Protein AF-A0A060SKG2-F1 (afdb_monomer)

Foldseek 3Di:
DPPPDQQQAADLQADLVQHGHQDPVNPDTHDPCPPNDSHDHPPRPNSVRHHYDPDPPPPPPDDDDDDDDDDDDDDDDDDDDDDDDDDDDDDDDDDDDDDDDDDDDDDDDDDDDDDDDDDDDDDDDDDDDDDDDDDDDDDDDDDDDDDPPPPVVVVVVVVVVVVVVVVVVVVVVVVVVVVVVVVVVVVVVVVVVVVVVVVVVVVVPPPDDDDDDDDDDDDDDDDDDDDDDDDDDDDDDDPDPPPDPPDPDDDPVSLVVLVVVLVVLVVVLVVLVVVLVVLVVVLVVLVVVCVDPVLVVDDPVVVVVSVVVNVVSVVVSVVSVVVSVVSVVVNPPSPPDPPPCPVVVVPPVLNVVLVVLVVVLVVLVVVLVVLVVVVVVVVPPPDPPDDDDDDDDDDDDDDDDDDDDDDDDDDDDPPDPPDPPPPPPPVVSVVVSVVSVVVSVVSVVVSVVSVVVVVVVVVVVVVVVVVVVVVVVVVPPPPPDPPDVVVVVVVVVVVVVVVVVVVVVVVVVVVVVVVVVVVVVVVVVVVVVVVVVVVVVVVVVVVVVVVVVVVVVVVVVVVVVVVVVVVVVVVVPDPDPDDPDDDDDDPVNVCVVCVVVVVVVVCVVVVVVVVVVVVVVVVVVVVVVVVVVVVVCVVCVVVVVVVVVVVVVVDVVVPPPDPPPDDDDDDDDDDDDDDDDDDDDD

pLDDT: mean 72.01, std 22.12, range [28.94, 98.12]

Sequence (682 aa):
MMPSLLKRRRCHWYNDNGTPRKRIDNRREGCYNGDKCRFAHPEDPEWPTARPSEYAPSSTIPDPPCARLQDSGLSAPSPTPYGPPLALPRDRVASVSSQPPVPLIAPDRNHDQDDVMAGTSSSYRRGRDHSPAPSMASSSGVHARREPYVASGARRREEEEARRRDERRREEDKRYDGRSRERDWRRDDDRYREEGEYRRDRDRGSSSPSRHRRPSTSTSARPPSHPSGSQDRLKPDTSMPAPSPPKKELTAEEKRSLWLRRVEHLSEAVRARSQLLRLQEDLQKYERLTRSAVYQSLPEEDRTALKDIIASTSAKVQEKQQELNRIAAQLIPEDFWPSVVTAQQRSDPGYHQMTSVLETLKEDVQKLYTSLDTVQRSSGSTVLTEGAAPAASKPEPGEIITQPTTKRTKKRRRLSNEGTPMLDFPIIDLEDTRDRLAALDYRIVELRNDLLQYDKRVEDEVESELGHRLSGLQIGGKEDMPADPELQARVQKLQEEFASTQARAAEAMKELDELQAYGESRDKMNADLQQKNDALRKELDELEARQSSTARTVEAQTKELRALHDAVTAYLSRPQVQPALPTPLTAEAMVETLRPRLLSAAREDLAPILQEVRKHVQQQLQAQSDQVSGDLMTQMGPIIRSVEWISAWLERIRGPTGVVTASASSATEPSSSLDKGKGVAR

Mean predicted aligned error: 22.96 Å

InterPro domains:
  IPR000571 Zinc finger, CCCH-type [PS50103] (5-44)

Radius of gyration: 45.4 Å; Cα contacts (8 Å, |Δi|>4): 141; chains: 1; bounding box: 123×108×132 Å

Structure (mmCIF, N/CA/C/O backbone):
data_AF-A0A060SKG2-F1
#
_entry.id   AF-A0A060SKG2-F1
#
loop_
_atom_site.group_PDB
_atom_site.id
_atom_site.type_symbol
_atom_site.label_atom_id
_atom_site.label_alt_id
_atom_site.label_comp_id
_atom_site.label_asym_id
_atom_site.label_entity_id
_atom_site.label_seq_id
_atom_site.pdbx_PDB_ins_code
_atom_site.Cartn_x
_atom_site.Cartn_y
_atom_site.Cartn_z
_atom_site.occupancy
_atom_site.B_iso_or_equiv
_atom_site.auth_seq_id
_atom_site.auth_comp_id
_atom_site.auth_asym_id
_atom_site.auth_atom_id
_atom_site.pdbx_PDB_model_num
ATOM 1 N N . MET A 1 1 ? -3.333 -60.846 -4.347 1.00 46.56 1 MET A N 1
ATOM 2 C CA . MET A 1 1 ? -2.443 -59.804 -3.795 1.00 46.56 1 MET A CA 1
ATOM 3 C C . MET A 1 1 ? -1.909 -58.997 -4.966 1.00 46.56 1 MET A C 1
ATOM 5 O O . MET A 1 1 ? -1.174 -59.551 -5.770 1.00 46.56 1 MET A O 1
ATOM 9 N N . MET A 1 2 ? -2.369 -57.757 -5.142 1.00 42.62 2 MET A N 1
ATOM 10 C CA . MET A 1 2 ? -1.805 -56.866 -6.163 1.00 42.62 2 MET A CA 1
ATOM 11 C C . MET A 1 2 ? -0.395 -56.460 -5.707 1.00 42.62 2 MET A C 1
ATOM 13 O O . MET A 1 2 ? -0.257 -56.105 -4.535 1.00 42.62 2 MET A O 1
ATOM 17 N N . PRO A 1 3 ? 0.637 -56.533 -6.564 1.00 57.06 3 PRO A N 1
ATOM 18 C CA . PRO A 1 3 ? 1.975 -56.081 -6.204 1.00 57.06 3 PRO A CA 1
ATOM 19 C C . PRO A 1 3 ? 1.902 -54.605 -5.805 1.00 57.06 3 PRO A C 1
ATOM 21 O O . PRO A 1 3 ? 1.441 -53.769 -6.587 1.00 57.06 3 PRO A O 1
ATOM 24 N N . SER A 1 4 ? 2.291 -54.294 -4.566 1.00 65.81 4 SER A N 1
ATOM 25 C CA . SER A 1 4 ? 2.374 -52.917 -4.089 1.00 65.81 4 SER A CA 1
ATOM 26 C C . SER A 1 4 ? 3.293 -52.140 -5.026 1.00 65.81 4 SER A C 1
ATOM 28 O O . SER A 1 4 ? 4.393 -52.583 -5.356 1.00 65.81 4 SER A O 1
ATOM 30 N N . LEU A 1 5 ? 2.813 -50.999 -5.519 1.00 77.38 5 LEU A N 1
ATOM 31 C CA . LEU A 1 5 ? 3.612 -50.109 -6.350 1.00 77.38 5 LEU A CA 1
ATOM 32 C C . LEU A 1 5 ? 4.836 -49.672 -5.539 1.00 77.38 5 LEU A C 1
ATOM 34 O O . LEU A 1 5 ? 4.680 -48.903 -4.596 1.00 77.38 5 LEU A O 1
ATOM 38 N N . LEU A 1 6 ? 6.018 -50.163 -5.924 1.00 89.81 6 LEU A N 1
ATOM 39 C CA . LEU A 1 6 ? 7.298 -49.856 -5.281 1.00 89.81 6 LEU A CA 1
ATOM 40 C C . LEU A 1 6 ? 7.458 -48.333 -5.091 1.00 89.81 6 LEU A C 1
ATOM 42 O O . LEU A 1 6 ? 7.670 -47.589 -6.057 1.00 89.81 6 LEU A O 1
ATOM 46 N N . LYS A 1 7 ? 7.367 -47.862 -3.848 1.00 95.19 7 LYS A N 1
ATOM 47 C CA . LYS A 1 7 ? 7.560 -46.482 -3.396 1.00 95.19 7 LYS A CA 1
ATOM 48 C C . LYS A 1 7 ? 9.056 -46.155 -3.431 1.00 95.19 7 LYS A C 1
ATOM 50 O O . LYS A 1 7 ? 9.819 -46.405 -2.506 1.00 95.19 7 LYS A O 1
ATOM 55 N N . ARG A 1 8 ? 9.509 -45.546 -4.530 1.00 96.12 8 ARG A N 1
ATOM 56 C CA . ARG A 1 8 ? 10.945 -45.283 -4.785 1.00 96.12 8 ARG A CA 1
ATOM 57 C C . ARG A 1 8 ? 11.566 -44.124 -3.984 1.00 96.12 8 ARG A C 1
ATOM 59 O O . ARG A 1 8 ? 12.780 -43.928 -4.050 1.00 96.12 8 ARG A O 1
ATOM 66 N N . ARG A 1 9 ? 10.765 -43.308 -3.294 1.00 96.38 9 ARG A N 1
ATOM 67 C CA . ARG A 1 9 ? 11.200 -42.069 -2.616 1.00 96.38 9 ARG A CA 1
ATOM 68 C C . ARG A 1 9 ? 10.622 -41.997 -1.204 1.00 96.38 9 ARG A C 1
ATOM 70 O O . ARG A 1 9 ? 9.459 -42.352 -1.022 1.00 96.38 9 ARG A O 1
ATOM 77 N N . ARG A 1 10 ? 11.412 -41.517 -0.240 1.00 97.19 10 ARG A N 1
ATOM 78 C CA . ARG A 1 10 ? 10.986 -41.296 1.151 1.00 97.19 10 ARG A CA 1
ATOM 79 C C . ARG A 1 10 ? 10.009 -40.131 1.248 1.00 97.19 10 ARG A C 1
ATOM 81 O O . ARG A 1 10 ? 10.091 -39.167 0.486 1.00 97.19 10 ARG A O 1
ATOM 88 N N . CYS A 1 11 ? 9.068 -40.228 2.176 1.00 96.31 11 CYS A N 1
ATOM 89 C CA . CYS A 1 11 ? 8.063 -39.200 2.397 1.00 96.31 11 CYS A CA 1
ATOM 90 C C . CYS A 1 11 ? 8.672 -37.953 3.049 1.00 96.31 11 CYS A C 1
ATOM 92 O O . CYS A 1 11 ? 9.333 -38.049 4.076 1.00 96.31 11 CYS A O 1
ATOM 94 N N . HIS A 1 12 ? 8.381 -36.775 2.487 1.00 95.56 12 HIS A N 1
ATOM 95 C CA . HIS A 1 12 ? 8.898 -35.476 2.945 1.00 95.56 12 HIS A CA 1
ATOM 96 C C . HIS A 1 12 ? 8.535 -35.123 4.403 1.00 95.56 12 HIS A C 1
ATOM 98 O O . HIS A 1 12 ? 9.149 -34.232 4.994 1.00 95.56 12 HIS A O 1
ATOM 104 N N . TRP A 1 13 ? 7.538 -35.810 4.972 1.00 95.62 13 TRP A N 1
ATOM 105 C CA . TRP A 1 13 ? 7.062 -35.636 6.348 1.00 95.62 13 TRP A CA 1
ATOM 106 C C . TRP A 1 13 ? 7.827 -36.460 7.386 1.00 95.62 13 TRP A C 1
ATOM 108 O O . TRP A 1 13 ? 7.490 -36.392 8.564 1.00 95.62 13 TRP A O 1
ATOM 118 N N . TYR A 1 14 ? 8.835 -37.225 6.973 1.00 96.25 14 TYR A N 1
ATOM 119 C CA . TYR A 1 14 ? 9.723 -37.961 7.863 1.00 96.25 14 TYR A CA 1
ATOM 120 C C . TYR A 1 14 ? 11.171 -37.563 7.568 1.00 96.25 14 TYR A C 1
ATOM 122 O O . TYR A 1 14 ? 11.544 -37.322 6.420 1.00 96.25 14 TYR A O 1
ATOM 130 N N . ASN A 1 15 ? 11.982 -37.462 8.615 1.00 95.00 15 ASN A N 1
ATOM 131 C CA . ASN A 1 15 ? 13.427 -37.306 8.488 1.00 95.00 15 ASN A CA 1
ATOM 132 C C . ASN A 1 15 ? 14.065 -38.604 7.977 1.00 95.00 15 ASN A C 1
ATOM 134 O O . ASN A 1 15 ? 13.446 -39.664 8.017 1.00 95.00 15 ASN A O 1
ATOM 138 N N . ASP A 1 16 ? 15.326 -38.552 7.545 1.00 94.81 16 ASP A N 1
ATOM 139 C CA . ASP A 1 16 ? 16.027 -39.730 7.014 1.00 94.81 16 ASP A CA 1
ATOM 140 C C . ASP A 1 16 ? 16.242 -40.860 8.035 1.00 94.81 16 ASP A C 1
ATOM 142 O O . ASP A 1 16 ? 16.451 -42.008 7.641 1.00 94.81 16 ASP A O 1
ATOM 146 N N . ASN A 1 17 ? 16.140 -40.551 9.329 1.00 94.88 17 ASN A N 1
ATOM 147 C CA . ASN A 1 17 ? 16.135 -41.513 10.436 1.00 94.88 17 ASN A CA 1
ATOM 148 C C . ASN A 1 17 ? 14.733 -42.076 10.753 1.00 94.88 17 ASN A C 1
ATOM 150 O O . ASN A 1 17 ? 14.589 -42.872 11.674 1.00 94.88 17 ASN A O 1
ATOM 154 N N . GLY A 1 18 ? 13.703 -41.655 10.017 1.00 95.50 18 GLY A N 1
ATOM 155 C CA . GLY A 1 18 ? 12.322 -42.085 10.196 1.00 95.50 18 GLY A CA 1
ATOM 156 C C . GLY A 1 18 ? 11.541 -41.336 11.276 1.00 95.50 18 GLY A C 1
ATOM 157 O O . GLY A 1 18 ? 10.395 -41.696 11.533 1.00 95.50 18 GLY A O 1
ATOM 158 N N . THR A 1 19 ? 12.086 -40.279 11.891 1.00 95.75 19 THR A N 1
ATOM 159 C CA . THR A 1 19 ? 11.298 -39.478 12.840 1.00 95.75 19 THR A CA 1
ATOM 160 C C . THR A 1 19 ? 10.288 -38.595 12.101 1.00 95.75 19 THR A C 1
ATOM 162 O O . THR A 1 19 ? 10.639 -37.973 11.090 1.00 95.75 19 THR A O 1
ATOM 165 N N . PRO A 1 20 ? 9.021 -38.532 12.551 1.00 96.06 20 PRO A N 1
ATOM 166 C CA . PRO A 1 20 ? 8.020 -37.687 11.919 1.00 96.06 20 PRO A CA 1
ATOM 167 C C . PRO A 1 20 ? 8.361 -36.207 12.131 1.00 96.06 20 PRO A C 1
ATOM 169 O O . PRO A 1 20 ? 8.781 -35.788 13.206 1.00 96.06 20 PRO A O 1
ATOM 172 N N . ARG A 1 21 ? 8.177 -35.392 11.093 1.00 93.38 21 ARG A N 1
ATOM 173 C CA . ARG A 1 21 ? 8.313 -33.933 11.168 1.00 93.38 21 ARG A CA 1
ATOM 174 C C . ARG A 1 21 ? 7.017 -33.312 11.689 1.00 93.38 21 ARG A C 1
ATOM 176 O O . ARG A 1 21 ? 5.922 -33.768 11.337 1.00 93.38 21 ARG A O 1
ATOM 183 N N . LYS A 1 22 ? 7.138 -32.238 12.476 1.00 92.25 22 LYS A N 1
ATOM 184 C CA . LYS A 1 22 ? 6.001 -31.394 12.870 1.00 92.25 22 LYS A CA 1
ATOM 185 C C . LYS A 1 22 ? 5.449 -30.662 11.652 1.00 92.25 22 LYS A C 1
ATOM 187 O O . LYS A 1 22 ? 6.201 -30.144 10.827 1.00 92.25 22 LYS A O 1
ATOM 192 N N . ARG A 1 23 ? 4.125 -30.638 11.524 1.00 84.19 23 ARG A N 1
ATOM 193 C CA . ARG A 1 23 ? 3.445 -29.860 10.484 1.00 84.19 23 ARG A CA 1
ATOM 194 C C . ARG A 1 23 ? 3.326 -28.398 10.885 1.00 84.19 23 ARG A C 1
ATOM 196 O O . ARG A 1 23 ? 3.246 -28.099 12.069 1.00 84.19 23 ARG A O 1
ATOM 203 N N . ILE A 1 24 ? 3.194 -27.530 9.881 1.00 81.75 24 ILE A N 1
ATOM 204 C CA . ILE A 1 24 ? 2.898 -26.096 10.050 1.00 81.75 24 ILE A CA 1
ATOM 205 C C . ILE A 1 24 ? 1.646 -25.880 10.913 1.00 81.75 24 ILE A C 1
ATOM 207 O O . ILE A 1 24 ? 1.626 -24.991 11.753 1.00 81.75 24 ILE A O 1
ATOM 211 N N . ASP A 1 25 ? 0.643 -26.752 10.790 1.00 78.94 25 ASP A N 1
ATOM 212 C CA . ASP A 1 25 ? -0.597 -26.646 11.567 1.00 78.94 25 ASP A CA 1
ATOM 213 C C . ASP A 1 25 ? -0.436 -27.046 13.050 1.00 78.94 25 ASP A C 1
ATOM 215 O O . ASP A 1 25 ? -1.430 -27.086 13.771 1.00 78.94 25 ASP A O 1
ATOM 219 N N . ASN A 1 26 ? 0.772 -27.425 13.500 1.00 76.88 26 ASN A N 1
ATOM 220 C CA . ASN A 1 26 ? 1.160 -27.845 14.860 1.00 76.88 26 ASN A CA 1
ATOM 221 C C . ASN A 1 26 ? 0.307 -28.940 15.542 1.00 76.88 26 ASN A C 1
ATOM 223 O O . ASN A 1 26 ? 0.597 -29.333 16.667 1.00 76.88 26 ASN A O 1
ATOM 227 N N . ARG A 1 27 ? -0.728 -29.478 14.885 1.00 76.75 27 ARG A N 1
ATOM 228 C CA . ARG A 1 27 ? -1.692 -30.401 15.507 1.00 76.75 27 ARG A CA 1
ATOM 229 C C . ARG A 1 27 ? -1.352 -31.884 15.363 1.00 76.75 27 ARG A C 1
ATOM 231 O O . ARG A 1 27 ? -1.903 -32.684 16.112 1.00 76.75 27 ARG A O 1
ATOM 238 N N . ARG A 1 28 ? -0.522 -32.282 14.389 1.00 85.56 28 ARG A N 1
ATOM 239 C CA . ARG A 1 28 ? -0.141 -33.690 14.139 1.00 85.56 28 ARG A CA 1
ATOM 240 C C . ARG A 1 28 ? 1.257 -33.787 13.528 1.00 85.56 28 ARG A C 1
ATOM 242 O O . ARG A 1 28 ? 1.612 -32.964 12.686 1.00 85.56 28 ARG A O 1
ATOM 249 N N . GLU A 1 29 ? 2.010 -34.812 13.910 1.00 93.94 29 GLU A N 1
ATOM 250 C CA . GLU A 1 29 ? 3.318 -35.151 13.333 1.00 93.94 29 GLU A CA 1
ATOM 251 C C . GLU A 1 29 ? 3.155 -36.208 12.221 1.00 93.94 29 GLU A C 1
ATOM 253 O O . GLU A 1 29 ? 2.239 -37.031 12.262 1.00 93.94 29 GLU A O 1
ATOM 258 N N . GLY A 1 30 ? 4.012 -36.172 11.194 1.00 93.75 30 GLY A N 1
ATOM 259 C CA . GLY A 1 30 ? 4.047 -37.186 10.128 1.00 93.75 30 GLY A CA 1
ATOM 260 C C . GLY A 1 30 ? 3.108 -36.931 8.938 1.00 93.75 30 GLY A C 1
ATOM 261 O O . GLY A 1 30 ? 2.533 -35.852 8.771 1.00 93.75 30 GLY A O 1
ATOM 262 N N . CYS A 1 31 ? 2.970 -37.918 8.047 1.00 95.38 31 CYS A N 1
ATOM 263 C CA . CYS A 1 31 ? 2.281 -37.782 6.752 1.00 95.38 31 CYS A CA 1
ATOM 264 C C . CYS A 1 31 ? 0.745 -37.841 6.860 1.00 95.38 31 CYS A C 1
ATOM 266 O O . CYS A 1 31 ? 0.200 -38.640 7.613 1.00 95.38 31 CYS A O 1
ATOM 268 N N . TYR A 1 32 ? 0.013 -37.016 6.094 1.00 93.50 32 TYR A N 1
ATOM 269 C CA . TYR A 1 32 ? -1.464 -36.970 6.164 1.00 93.50 32 TYR A CA 1
ATOM 270 C C . TYR A 1 32 ? -2.140 -38.091 5.385 1.00 93.50 32 TYR A C 1
ATOM 272 O O . TYR A 1 32 ? -3.294 -38.410 5.646 1.00 93.50 32 TYR A O 1
ATOM 280 N N . ASN A 1 33 ? -1.410 -38.691 4.447 1.00 93.31 33 ASN A N 1
ATOM 281 C CA . ASN A 1 33 ? -1.931 -39.736 3.580 1.00 93.31 33 ASN A CA 1
ATOM 282 C C . ASN A 1 33 ? -1.867 -41.135 4.209 1.00 93.31 33 ASN A C 1
ATOM 284 O O . ASN A 1 33 ? -2.441 -42.055 3.629 1.00 93.31 33 ASN A O 1
ATOM 288 N N . GLY A 1 34 ? -1.188 -41.308 5.354 1.00 91.19 34 GLY A N 1
ATOM 289 C CA . GLY A 1 34 ? -0.985 -42.622 5.979 1.00 91.19 34 GLY A CA 1
ATOM 290 C C . GLY A 1 34 ? -0.500 -43.659 4.958 1.00 91.19 34 GLY A C 1
ATOM 291 O O . GLY A 1 34 ? 0.321 -43.345 4.094 1.00 91.19 34 GLY A O 1
ATOM 292 N N . ASP A 1 35 ? -1.088 -44.849 4.973 1.00 90.06 35 ASP A N 1
ATOM 293 C CA . ASP A 1 35 ? -0.721 -45.959 4.078 1.00 90.06 35 ASP A CA 1
ATOM 294 C C . ASP A 1 35 ? -0.974 -45.670 2.590 1.00 90.06 35 ASP A C 1
ATOM 296 O O . ASP A 1 35 ? -0.369 -46.289 1.714 1.00 90.06 35 ASP A O 1
ATOM 300 N N . LYS A 1 36 ? -1.833 -44.687 2.277 1.00 92.94 36 LYS A N 1
ATOM 301 C CA . LYS A 1 36 ? -2.137 -44.261 0.899 1.00 92.94 36 LYS A CA 1
ATOM 302 C C . LYS A 1 36 ? -1.071 -43.331 0.317 1.00 92.94 36 LYS A C 1
ATOM 304 O O . LYS A 1 36 ? -1.200 -42.881 -0.824 1.00 92.94 36 LYS A O 1
ATOM 309 N N . CYS A 1 37 ? -0.038 -42.993 1.087 1.00 94.56 37 CYS A N 1
ATOM 310 C CA . CYS A 1 37 ? 1.050 -42.161 0.606 1.00 94.56 37 CYS A CA 1
ATOM 311 C C . CYS A 1 37 ? 1.794 -42.852 -0.545 1.00 94.56 37 CYS A C 1
ATOM 313 O O . CYS A 1 37 ? 2.162 -44.020 -0.459 1.00 94.56 37 CYS A O 1
ATOM 315 N N . ARG A 1 38 ? 2.063 -42.110 -1.627 1.00 95.94 38 ARG A N 1
ATOM 316 C CA . ARG A 1 38 ? 2.875 -42.599 -2.759 1.00 95.94 38 ARG A CA 1
ATOM 317 C C . ARG A 1 38 ? 4.377 -42.671 -2.443 1.00 95.94 38 ARG A C 1
ATOM 319 O O . ARG A 1 38 ? 5.152 -43.128 -3.277 1.00 95.94 38 ARG A O 1
ATOM 326 N N . PHE A 1 39 ? 4.779 -42.188 -1.272 1.00 96.44 39 PHE A N 1
ATOM 327 C CA . PHE A 1 39 ? 6.155 -42.159 -0.792 1.00 96.44 39 PHE A CA 1
ATOM 328 C C . PHE A 1 39 ? 6.325 -43.144 0.363 1.00 96.44 39 PHE A C 1
ATOM 330 O O . PHE A 1 39 ? 5.390 -43.339 1.137 1.00 96.44 39 PHE A O 1
ATOM 337 N N . ALA A 1 40 ? 7.513 -43.736 0.482 1.00 97.00 40 ALA A N 1
ATOM 338 C CA . ALA A 1 40 ? 7.837 -44.685 1.538 1.00 97.00 40 ALA A CA 1
ATOM 339 C C . ALA A 1 40 ? 7.797 -43.991 2.906 1.00 97.00 40 ALA A C 1
ATOM 341 O O . ALA A 1 40 ? 8.336 -42.890 3.064 1.00 97.00 40 ALA A O 1
ATOM 342 N N . HIS A 1 41 ? 7.149 -44.628 3.872 1.00 97.44 41 HIS A N 1
ATOM 343 C CA . HIS A 1 41 ? 7.134 -44.305 5.297 1.00 97.44 41 HIS A CA 1
ATOM 344 C C . HIS A 1 41 ? 8.085 -45.233 6.059 1.00 97.44 41 HIS A C 1
ATOM 346 O O . HIS A 1 41 ? 8.415 -46.289 5.533 1.00 97.44 41 HIS A O 1
A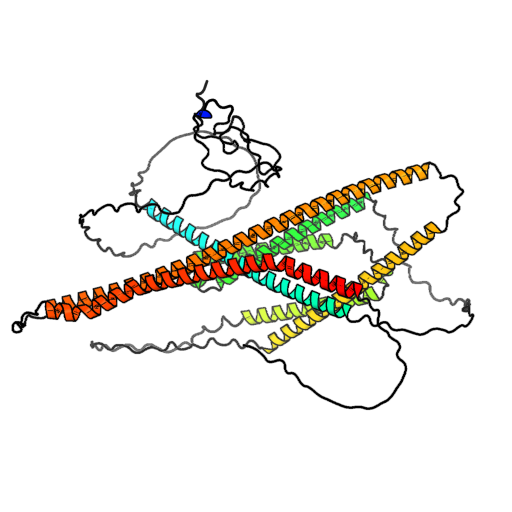TOM 352 N N . PRO A 1 42 ? 8.506 -44.894 7.289 1.00 97.44 42 PRO A N 1
ATOM 353 C CA . PRO A 1 42 ? 9.425 -45.728 8.076 1.00 97.44 42 PRO A CA 1
ATOM 354 C C . PRO A 1 42 ? 8.938 -47.165 8.311 1.00 97.44 42 PRO A C 1
ATOM 356 O O . PRO A 1 42 ? 9.751 -48.064 8.491 1.00 97.44 42 PRO A O 1
ATOM 359 N N . GLU A 1 43 ? 7.620 -47.371 8.292 1.00 96.44 43 GLU A N 1
ATOM 360 C CA . GLU A 1 43 ? 6.966 -48.677 8.438 1.00 96.44 43 GLU A CA 1
ATOM 361 C C . GLU A 1 43 ? 6.920 -49.479 7.124 1.00 96.44 43 GLU A C 1
ATOM 363 O O . GLU A 1 43 ? 6.711 -50.691 7.145 1.00 96.44 43 GLU A O 1
ATOM 368 N N . ASP A 1 44 ? 7.131 -48.831 5.971 1.00 95.81 44 ASP A N 1
ATOM 369 C CA . ASP A 1 44 ? 7.157 -49.514 4.680 1.00 95.81 44 ASP A CA 1
ATOM 370 C C . ASP A 1 44 ? 8.489 -50.276 4.503 1.00 95.81 44 ASP A C 1
ATOM 372 O O . ASP A 1 44 ? 9.563 -49.703 4.720 1.00 95.81 44 ASP A O 1
ATOM 376 N N . PRO A 1 45 ? 8.473 -51.520 3.983 1.00 95.75 45 PRO A N 1
ATOM 377 C CA . PRO A 1 45 ? 9.688 -52.319 3.770 1.00 95.75 45 PRO A CA 1
ATOM 378 C C . PRO A 1 45 ? 10.666 -51.685 2.766 1.00 95.75 45 PRO A C 1
ATOM 380 O O . PRO A 1 45 ? 11.845 -52.026 2.724 1.00 95.75 45 PRO A O 1
ATOM 383 N N . GLU A 1 46 ? 10.185 -50.746 1.953 1.00 95.31 46 GLU A N 1
ATOM 384 C CA . GLU A 1 46 ? 10.954 -50.057 0.919 1.00 95.31 46 GLU A CA 1
ATOM 385 C C . GLU A 1 46 ? 11.742 -48.852 1.466 1.00 95.31 46 GLU A C 1
ATOM 387 O O . GLU A 1 46 ? 12.656 -48.376 0.789 1.00 95.31 46 GLU A O 1
ATOM 392 N N . TRP A 1 47 ? 11.462 -48.381 2.691 1.00 96.19 47 TRP A N 1
ATOM 393 C CA . TRP A 1 47 ? 12.115 -47.218 3.318 1.00 96.19 47 TRP A CA 1
ATOM 394 C C . TRP A 1 47 ? 13.657 -47.230 3.306 1.00 96.19 47 TRP A C 1
ATOM 396 O O . TRP A 1 47 ? 14.252 -46.199 2.959 1.00 96.19 47 TRP A O 1
ATOM 406 N N . PRO A 1 48 ? 14.342 -48.355 3.610 1.00 95.69 48 PRO A N 1
ATOM 407 C CA . PRO A 1 48 ? 15.804 -48.410 3.594 1.00 95.69 48 PRO A CA 1
ATOM 408 C C . PRO A 1 48 ? 16.381 -48.200 2.189 1.00 95.69 48 PRO A C 1
ATOM 410 O O . PRO A 1 48 ? 17.472 -47.656 2.046 1.00 95.69 48 PRO A O 1
ATOM 413 N N . THR A 1 49 ? 15.633 -48.603 1.157 1.00 96.12 49 THR A N 1
ATOM 414 C CA . THR A 1 49 ? 16.042 -48.532 -0.257 1.00 96.12 49 THR A CA 1
ATOM 415 C C . THR A 1 49 ? 15.520 -47.294 -0.990 1.00 96.12 49 THR A C 1
ATOM 417 O O . THR A 1 49 ? 16.032 -46.934 -2.052 1.00 96.12 49 THR A O 1
ATOM 420 N N . ALA A 1 50 ? 14.499 -46.632 -0.443 1.00 96.25 50 ALA A N 1
ATOM 421 C CA . ALA A 1 50 ? 13.901 -45.443 -1.022 1.00 96.25 50 ALA A CA 1
ATOM 422 C C . ALA A 1 50 ? 14.870 -44.256 -0.940 1.00 96.25 50 ALA A C 1
ATOM 424 O O . ALA A 1 50 ? 15.511 -44.021 0.087 1.00 96.25 50 ALA A O 1
ATOM 425 N N . ARG A 1 51 ? 14.956 -43.472 -2.021 1.00 96.00 51 ARG A N 1
ATOM 426 C CA . ARG A 1 51 ? 15.840 -42.298 -2.066 1.00 96.00 51 ARG A CA 1
ATOM 427 C C . ARG A 1 51 ? 15.374 -41.223 -1.070 1.00 96.00 51 ARG A C 1
ATOM 429 O O . ARG A 1 51 ? 14.158 -41.003 -0.986 1.00 96.00 51 ARG A O 1
ATOM 436 N N . PRO A 1 52 ? 16.300 -40.532 -0.375 1.00 94.50 52 PRO A N 1
ATOM 437 C CA . PRO A 1 52 ? 15.983 -39.358 0.432 1.00 94.50 52 PRO A CA 1
ATOM 438 C C . PRO A 1 52 ? 15.185 -38.328 -0.363 1.00 94.50 52 PRO A C 1
ATOM 440 O O . PRO A 1 52 ? 15.327 -38.198 -1.582 1.00 94.50 52 PRO A O 1
ATOM 443 N N . SER A 1 53 ? 14.312 -37.607 0.328 1.00 88.50 53 SER A N 1
ATOM 444 C CA . SER A 1 53 ? 13.499 -36.571 -0.295 1.00 88.50 53 SER A CA 1
ATOM 445 C C . SER A 1 53 ? 14.393 -35.360 -0.620 1.00 88.50 53 SER A C 1
ATOM 447 O O . SER A 1 53 ? 14.943 -34.753 0.294 1.00 88.50 53 SER A O 1
ATOM 449 N N . GLU A 1 54 ? 14.514 -34.981 -1.895 1.00 82.38 54 GLU A N 1
ATOM 450 C CA . GLU A 1 54 ? 15.359 -33.851 -2.350 1.00 82.38 54 GLU A CA 1
ATOM 451 C C . GLU A 1 54 ? 14.880 -32.481 -1.831 1.00 82.38 54 GLU A C 1
ATOM 453 O O . GLU A 1 54 ? 15.649 -31.525 -1.785 1.00 82.38 54 GLU A O 1
ATOM 458 N N . TYR A 1 55 ? 13.619 -32.382 -1.403 1.00 70.50 55 TYR A N 1
ATOM 459 C CA . TYR A 1 55 ? 13.075 -31.180 -0.780 1.00 70.50 55 TYR A CA 1
ATOM 460 C C . TYR A 1 55 ? 13.205 -31.278 0.740 1.00 70.50 55 TYR A C 1
ATOM 462 O O . TYR A 1 55 ? 12.369 -31.895 1.407 1.00 70.50 55 TYR A O 1
ATOM 470 N N . ALA A 1 56 ? 14.221 -30.624 1.300 1.00 55.62 56 ALA A N 1
ATOM 471 C CA . ALA A 1 56 ? 14.101 -30.099 2.651 1.00 55.62 56 ALA A CA 1
ATOM 472 C C . ALA A 1 56 ? 13.101 -28.928 2.578 1.00 55.62 56 ALA A C 1
ATOM 474 O O . ALA A 1 56 ? 13.419 -27.924 1.936 1.00 55.62 56 ALA A O 1
ATOM 475 N N . PRO A 1 57 ? 11.879 -29.019 3.145 1.00 52.94 57 PRO A N 1
ATOM 476 C CA . PRO A 1 57 ? 11.108 -27.812 3.400 1.00 52.94 57 PRO A CA 1
ATOM 477 C C . PRO A 1 57 ? 12.016 -26.879 4.200 1.00 52.94 57 PRO A C 1
ATOM 479 O O . PRO A 1 57 ? 12.619 -27.300 5.186 1.00 52.94 57 PRO A O 1
ATOM 482 N N . SER A 1 58 ? 12.186 -25.654 3.710 1.00 43.28 58 SER A N 1
ATOM 483 C CA . SER A 1 58 ? 12.979 -24.612 4.356 1.00 43.28 58 SER A CA 1
ATOM 484 C C . SER A 1 58 ? 12.347 -24.290 5.713 1.00 43.28 58 SER A C 1
ATOM 486 O O . SER A 1 58 ? 11.478 -23.437 5.834 1.00 43.28 58 SER A O 1
ATOM 488 N N . SER A 1 59 ? 12.726 -25.057 6.729 1.00 46.31 59 SER A N 1
ATOM 489 C CA . SER A 1 59 ? 12.406 -24.837 8.132 1.00 46.31 59 SER A CA 1
ATOM 490 C C . SER A 1 59 ? 13.723 -24.727 8.890 1.00 46.31 59 SER A C 1
ATOM 492 O O . SER A 1 59 ? 14.064 -25.579 9.705 1.00 46.31 59 SER A O 1
ATOM 494 N N . THR A 1 60 ? 14.509 -23.706 8.564 1.00 40.31 60 THR A N 1
ATOM 495 C CA . THR A 1 60 ? 15.645 -23.282 9.384 1.00 40.31 60 THR A CA 1
ATOM 496 C C . THR A 1 60 ? 15.180 -22.117 10.248 1.00 40.31 60 THR A C 1
ATOM 498 O O . THR A 1 60 ? 15.367 -20.954 9.909 1.00 40.31 60 THR A O 1
ATOM 501 N N . ILE A 1 61 ? 14.541 -22.444 11.371 1.00 38.94 61 ILE A N 1
ATOM 502 C CA . ILE A 1 61 ? 14.694 -21.650 12.591 1.00 38.94 61 ILE A CA 1
ATOM 503 C C . ILE A 1 61 ? 15.870 -22.322 13.313 1.00 38.94 61 ILE A C 1
ATOM 505 O O . ILE A 1 61 ? 15.763 -23.513 13.605 1.00 38.94 61 ILE A O 1
ATOM 509 N N . PRO A 1 62 ? 17.015 -21.651 13.518 1.00 35.56 62 PRO A N 1
ATOM 510 C CA . PRO A 1 62 ? 18.095 -22.213 14.319 1.00 35.56 62 PRO A CA 1
ATOM 511 C C . PRO A 1 62 ? 17.608 -22.369 15.762 1.00 35.56 62 PRO A C 1
ATOM 513 O O . PRO A 1 62 ? 17.099 -21.407 16.339 1.00 35.56 62 PRO A O 1
ATOM 516 N N . ASP A 1 63 ? 17.762 -23.558 16.341 1.00 34.97 63 ASP A N 1
ATOM 517 C CA . ASP A 1 63 ? 17.544 -23.764 17.773 1.00 34.97 63 ASP A CA 1
ATOM 518 C C . ASP A 1 63 ? 18.462 -22.823 18.586 1.00 34.97 63 ASP A C 1
ATOM 520 O O . ASP A 1 63 ? 19.636 -22.654 18.232 1.00 34.97 63 ASP A O 1
ATOM 524 N N . PRO A 1 64 ? 17.975 -22.202 19.677 1.00 36.56 64 PRO A N 1
ATOM 525 C CA . PRO A 1 64 ? 18.825 -21.419 20.563 1.00 36.56 64 PRO A CA 1
ATOM 526 C C . PRO A 1 64 ? 19.823 -22.346 21.281 1.00 36.56 64 PRO A C 1
ATOM 528 O O . PRO A 1 64 ? 19.451 -23.447 21.698 1.00 36.56 64 PRO A O 1
ATOM 531 N N . PRO A 1 65 ? 21.088 -21.930 21.469 1.00 37.41 65 PRO A N 1
ATOM 532 C CA . PRO A 1 65 ? 22.072 -22.762 22.144 1.00 37.41 65 PRO A CA 1
ATOM 533 C C . PRO A 1 65 ? 21.691 -22.930 23.620 1.00 37.41 65 PRO A C 1
ATOM 535 O O . PRO A 1 65 ? 21.687 -21.970 24.393 1.00 37.41 65 PRO A O 1
ATOM 538 N N . CYS A 1 66 ? 21.390 -24.166 24.025 1.00 33.75 66 CYS A N 1
ATOM 539 C CA . CYS A 1 66 ? 21.291 -24.531 25.432 1.00 33.75 66 CYS A CA 1
ATOM 540 C C . CYS A 1 66 ? 22.622 -24.246 26.137 1.00 33.75 66 CYS A C 1
ATOM 542 O O . CYS A 1 66 ? 23.668 -24.786 25.774 1.00 33.75 66 CYS A O 1
ATOM 544 N N . ALA A 1 67 ? 22.550 -23.429 27.187 1.00 35.94 67 ALA A N 1
ATOM 545 C CA . ALA A 1 67 ? 23.622 -23.217 28.140 1.00 35.94 67 ALA A CA 1
ATOM 546 C C . ALA A 1 67 ? 24.058 -24.557 28.753 1.00 35.94 67 ALA A C 1
ATOM 548 O O . ALA A 1 67 ? 23.282 -25.217 29.448 1.00 35.94 67 ALA A O 1
ATOM 549 N N . ARG A 1 68 ? 25.314 -24.948 28.519 1.00 33.44 68 ARG A N 1
ATOM 550 C CA . ARG A 1 68 ? 25.976 -26.012 29.271 1.00 33.44 68 ARG A CA 1
ATOM 551 C C . ARG A 1 68 ? 27.191 -25.427 29.976 1.00 33.44 68 ARG A C 1
ATOM 553 O O . ARG A 1 68 ? 28.076 -24.856 29.345 1.00 33.44 68 ARG A O 1
ATOM 560 N N . LEU A 1 69 ? 27.143 -25.540 31.299 1.00 33.22 69 LEU A N 1
ATOM 561 C CA . LEU A 1 69 ? 28.185 -25.184 32.249 1.00 33.22 69 LEU A CA 1
ATOM 562 C C . LEU A 1 69 ? 29.529 -25.844 31.912 1.00 33.22 69 LEU A C 1
ATOM 564 O O . LEU A 1 69 ? 29.586 -26.954 31.385 1.00 33.22 69 LEU A O 1
ATOM 568 N N . GLN A 1 70 ? 30.564 -25.079 32.248 1.00 38.59 70 GLN A N 1
ATOM 569 C CA . GLN A 1 70 ? 32.005 -25.296 32.146 1.00 38.59 70 GLN A CA 1
ATOM 570 C C . GLN A 1 70 ? 32.456 -26.697 32.583 1.00 38.59 70 GLN A C 1
ATOM 572 O O . GLN A 1 70 ? 31.950 -27.195 33.582 1.00 38.59 70 GLN A O 1
ATOM 577 N N . ASP A 1 71 ? 33.478 -27.253 31.920 1.00 29.92 71 ASP A N 1
ATOM 578 C CA . ASP A 1 71 ? 34.758 -27.504 32.597 1.00 29.92 71 ASP A CA 1
ATOM 579 C C . ASP A 1 71 ? 35.899 -27.859 31.617 1.00 29.92 71 ASP A C 1
ATOM 581 O O . ASP A 1 71 ? 35.693 -28.554 30.625 1.00 29.92 71 ASP A O 1
ATOM 585 N N . SER A 1 72 ? 37.105 -27.426 31.997 1.00 35.19 72 SER A N 1
ATOM 586 C CA . SER A 1 72 ? 38.432 -27.946 31.629 1.00 35.19 72 SER A CA 1
ATOM 587 C C . SER A 1 72 ? 38.996 -27.694 30.220 1.00 35.19 72 SER A C 1
ATOM 589 O O . SER A 1 72 ? 38.459 -28.089 29.190 1.00 35.19 72 SER A O 1
ATOM 591 N N . GLY A 1 73 ? 40.161 -27.039 30.205 1.00 33.03 73 GLY A N 1
ATOM 592 C CA . GLY A 1 73 ? 40.909 -26.674 29.010 1.00 33.03 73 GLY A CA 1
ATOM 593 C C . GLY A 1 73 ? 41.920 -27.716 28.544 1.00 33.03 73 GLY A C 1
ATOM 594 O O . GLY A 1 73 ? 42.094 -28.757 29.165 1.00 33.03 73 GLY A O 1
ATOM 595 N N . LEU A 1 74 ? 42.584 -27.382 27.435 1.00 34.78 74 LEU A N 1
ATOM 596 C CA . LEU A 1 74 ? 43.999 -27.601 27.114 1.00 34.78 74 LEU A CA 1
ATOM 597 C C . LEU A 1 74 ? 44.232 -27.227 25.639 1.00 34.78 74 LEU A C 1
ATOM 599 O O . LEU A 1 74 ? 43.401 -27.457 24.765 1.00 34.78 74 LEU A O 1
ATOM 603 N N . SER A 1 75 ? 45.376 -26.596 25.412 1.00 37.81 75 SER A N 1
ATOM 604 C CA . SER A 1 75 ? 45.883 -26.019 24.170 1.00 37.81 75 SER A CA 1
ATOM 605 C C . SER A 1 75 ? 46.040 -26.999 22.999 1.00 37.81 75 SER A C 1
ATOM 607 O O . SER A 1 75 ? 46.542 -28.102 23.193 1.00 37.81 75 SER A O 1
ATOM 609 N N . ALA A 1 76 ? 45.794 -26.527 21.768 1.00 35.62 76 ALA A N 1
ATOM 610 C CA . ALA A 1 76 ? 46.537 -26.926 20.561 1.00 35.62 76 ALA A CA 1
ATOM 611 C C . ALA A 1 76 ? 46.345 -25.894 19.418 1.00 35.62 76 ALA A C 1
ATOM 613 O O . ALA A 1 76 ? 45.226 -25.410 19.244 1.00 35.62 76 ALA A O 1
ATOM 614 N N . PRO A 1 77 ? 47.391 -25.546 18.634 1.00 39.78 77 PRO A N 1
ATOM 615 C CA . PRO A 1 77 ? 47.299 -24.551 17.563 1.00 39.78 77 PRO A CA 1
ATOM 616 C C . PRO A 1 77 ? 47.310 -25.138 16.131 1.00 39.78 77 PRO A C 1
ATOM 618 O O . PRO A 1 77 ? 47.951 -26.156 15.870 1.00 39.78 77 PRO A O 1
ATOM 621 N N . SER A 1 78 ? 46.806 -24.322 15.186 1.00 39.47 78 SER A N 1
ATOM 622 C CA . SER A 1 78 ? 47.083 -24.279 13.718 1.00 39.47 78 SER A CA 1
ATOM 623 C C . SER A 1 78 ? 46.355 -25.309 12.811 1.00 39.47 78 SER A C 1
ATOM 625 O O . SER A 1 78 ? 46.015 -26.378 13.309 1.00 39.47 78 SER A O 1
ATOM 627 N N . PRO A 1 79 ? 46.105 -25.040 11.494 1.00 47.62 79 PRO A N 1
ATOM 628 C CA . PRO A 1 79 ? 47.064 -24.454 10.543 1.00 47.62 79 PRO A CA 1
ATOM 629 C C . PRO A 1 79 ? 46.546 -23.411 9.521 1.00 47.62 79 PRO A C 1
ATOM 631 O O . PRO A 1 79 ? 45.372 -23.073 9.420 1.00 47.62 79 PRO A O 1
ATOM 634 N N . THR A 1 80 ? 47.540 -22.894 8.802 1.00 45.06 80 THR A N 1
ATOM 635 C CA . THR A 1 80 ? 47.644 -21.781 7.851 1.00 45.06 80 THR A CA 1
ATOM 636 C C . THR A 1 80 ? 46.961 -21.985 6.483 1.00 45.06 80 THR A C 1
ATOM 638 O O . THR A 1 80 ? 46.628 -23.113 6.117 1.00 45.06 80 THR A O 1
ATOM 641 N N . PRO A 1 81 ? 46.805 -20.909 5.674 1.00 43.62 81 PRO A N 1
ATOM 642 C CA . PRO A 1 81 ? 46.104 -20.930 4.396 1.00 43.62 81 PRO A CA 1
ATOM 643 C C . PRO A 1 81 ? 47.094 -20.926 3.219 1.00 43.62 81 PRO A C 1
ATOM 645 O O . PRO A 1 81 ? 47.388 -19.878 2.661 1.00 43.62 81 PRO A O 1
ATOM 648 N N . TYR A 1 82 ? 47.628 -22.081 2.827 1.00 41.00 82 TYR A N 1
ATOM 649 C CA . TYR A 1 82 ? 48.317 -22.224 1.537 1.00 41.00 82 TYR A CA 1
ATOM 650 C C . TYR A 1 82 ? 48.052 -23.616 0.959 1.00 41.00 82 TYR A C 1
ATOM 652 O O . TYR A 1 82 ? 48.632 -24.606 1.397 1.00 41.00 82 TYR A O 1
ATOM 660 N N . GLY A 1 83 ? 47.162 -23.677 -0.033 1.00 41.75 83 GLY A N 1
ATOM 661 C CA . GLY A 1 83 ? 47.009 -24.814 -0.942 1.00 41.75 83 GLY A CA 1
ATOM 662 C C . GLY A 1 83 ? 47.573 -24.462 -2.330 1.00 41.75 83 GLY A C 1
ATOM 663 O O . GLY A 1 83 ? 47.474 -23.301 -2.730 1.00 41.75 83 GLY A O 1
ATOM 664 N N . PRO A 1 84 ? 48.186 -25.413 -3.061 1.00 45.25 84 PRO A N 1
ATOM 665 C CA . PRO A 1 84 ? 48.854 -25.156 -4.340 1.00 45.25 84 PRO A CA 1
ATOM 666 C C . PRO A 1 84 ? 47.862 -25.092 -5.523 1.00 45.25 84 PRO A C 1
ATOM 668 O O . PRO A 1 84 ? 46.769 -25.658 -5.436 1.00 45.25 84 PRO A O 1
ATOM 671 N N . PRO A 1 85 ? 48.221 -24.434 -6.646 1.00 44.66 85 PRO A N 1
ATOM 672 C CA . PRO A 1 85 ? 47.314 -24.230 -7.772 1.00 44.66 85 PRO A CA 1
ATOM 673 C C . PRO A 1 85 ? 47.164 -25.492 -8.634 1.00 44.66 85 PRO A C 1
ATOM 675 O O . PRO A 1 85 ? 48.139 -26.171 -8.961 1.00 44.66 85 PRO A O 1
ATOM 678 N N . LEU A 1 86 ? 45.921 -25.779 -9.026 1.00 46.91 86 LEU A N 1
ATOM 679 C CA . LEU A 1 86 ? 45.561 -26.859 -9.942 1.00 46.91 86 LEU A CA 1
ATOM 680 C C . LEU A 1 86 ? 45.828 -26.475 -11.404 1.00 46.91 86 LEU A C 1
ATOM 682 O O . LEU A 1 86 ? 45.622 -25.341 -11.831 1.00 46.91 86 LEU A O 1
ATOM 686 N N . ALA A 1 87 ? 46.295 -27.473 -12.148 1.00 34.16 87 ALA A N 1
ATOM 687 C CA . ALA A 1 87 ? 46.761 -27.409 -13.522 1.00 34.16 87 ALA A CA 1
ATOM 688 C C . ALA A 1 87 ? 45.655 -27.136 -14.564 1.00 34.16 87 ALA A C 1
ATOM 690 O O . ALA A 1 87 ? 44.527 -27.613 -14.455 1.00 34.16 87 ALA A O 1
ATOM 691 N N . LEU A 1 88 ? 46.049 -26.429 -15.627 1.00 45.50 88 LEU A N 1
ATOM 692 C CA . LEU A 1 88 ? 45.325 -26.260 -16.891 1.00 45.50 88 LEU A CA 1
ATOM 693 C C . LEU A 1 88 ? 45.128 -27.599 -17.629 1.00 45.50 88 LEU A C 1
ATOM 695 O O . LEU A 1 88 ? 46.044 -28.426 -17.631 1.00 45.50 88 LEU A O 1
ATOM 699 N N . PRO A 1 89 ? 44.048 -27.745 -18.418 1.00 48.22 89 PRO A N 1
ATOM 700 C CA . PRO A 1 89 ? 44.056 -28.635 -19.573 1.00 48.22 89 PRO A CA 1
ATOM 701 C C . PRO A 1 89 ? 43.922 -27.882 -20.907 1.00 48.22 89 PRO A C 1
ATOM 703 O O . PRO A 1 89 ? 42.895 -27.290 -21.217 1.00 48.22 89 PRO A O 1
ATOM 706 N N . ARG A 1 90 ? 45.017 -27.981 -21.669 1.00 34.16 90 ARG A N 1
ATOM 707 C CA . ARG A 1 90 ? 45.172 -28.240 -23.113 1.00 34.16 90 ARG A CA 1
ATOM 708 C C . ARG A 1 90 ? 44.024 -27.972 -24.101 1.00 34.16 90 ARG A C 1
ATOM 710 O O . ARG A 1 90 ? 42.928 -28.516 -24.010 1.00 34.16 90 ARG A O 1
ATOM 717 N N . ASP A 1 91 ? 44.465 -27.306 -25.166 1.00 36.19 91 ASP A N 1
ATOM 718 C CA . ASP A 1 91 ? 43.940 -27.175 -26.524 1.00 36.19 91 ASP A CA 1
ATOM 719 C C . ASP A 1 91 ? 43.119 -28.348 -27.078 1.00 36.19 91 ASP A C 1
ATOM 721 O O . ASP A 1 91 ? 43.517 -29.517 -27.020 1.00 36.19 91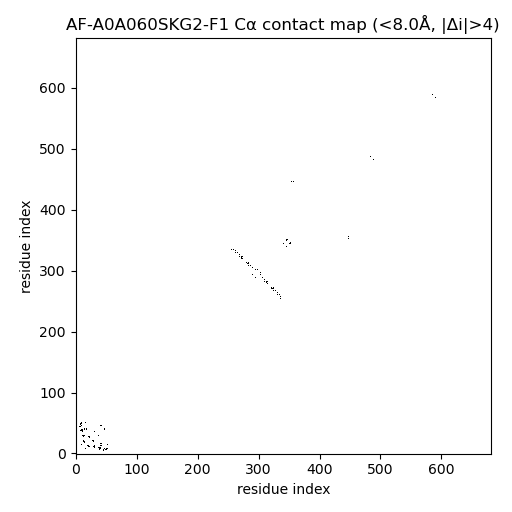 ASP A O 1
ATOM 725 N N . ARG A 1 92 ? 42.046 -27.999 -27.799 1.00 33.41 92 ARG A N 1
ATOM 726 C CA . ARG A 1 92 ? 41.517 -28.829 -28.885 1.00 33.41 92 ARG A CA 1
ATOM 727 C C . ARG A 1 92 ? 41.146 -27.975 -30.095 1.00 33.41 92 ARG A C 1
ATOM 729 O O . ARG A 1 92 ? 40.230 -27.161 -30.061 1.00 33.41 92 ARG A O 1
ATOM 736 N N . VAL A 1 93 ? 41.910 -28.203 -31.156 1.00 36.72 93 VAL A N 1
ATOM 737 C CA . VAL A 1 93 ? 41.769 -27.661 -32.507 1.00 36.72 93 VAL A CA 1
ATOM 738 C C . VAL A 1 93 ? 40.704 -28.452 -33.286 1.00 36.72 93 VAL A C 1
ATOM 740 O O . VAL A 1 93 ? 40.526 -29.646 -33.055 1.00 36.72 93 VAL A O 1
ATOM 743 N N . ALA A 1 94 ? 40.104 -27.762 -34.265 1.00 36.84 94 ALA A N 1
ATOM 744 C CA . ALA A 1 94 ? 39.341 -28.236 -35.429 1.00 36.84 94 ALA A CA 1
ATOM 745 C C . ALA A 1 94 ? 37.856 -28.612 -35.234 1.00 36.84 94 ALA A C 1
ATOM 747 O O . ALA A 1 94 ? 37.520 -29.646 -34.666 1.00 36.84 94 ALA A O 1
ATOM 748 N N . SER A 1 95 ? 36.955 -27.907 -35.926 1.00 32.19 95 SER A N 1
ATOM 749 C CA . SER A 1 95 ? 36.614 -28.254 -37.320 1.00 32.19 95 SER A CA 1
ATOM 750 C C . SER A 1 95 ? 35.500 -27.366 -37.881 1.00 32.19 95 SER A C 1
ATOM 752 O O . SER A 1 95 ? 34.506 -27.064 -37.229 1.00 32.19 95 SER A O 1
ATOM 754 N N . VAL A 1 96 ? 35.712 -26.992 -39.136 1.00 37.31 96 VAL A N 1
ATOM 755 C CA . VAL A 1 96 ? 34.833 -26.293 -40.074 1.00 37.31 96 VAL A CA 1
ATOM 756 C C . VAL A 1 96 ? 33.562 -27.105 -40.359 1.00 37.31 96 VAL A C 1
ATOM 758 O O . VAL A 1 96 ? 33.649 -28.307 -40.600 1.00 37.31 96 VAL A O 1
ATOM 761 N N . SER A 1 97 ? 32.393 -26.457 -40.422 1.00 38.31 97 SER A N 1
ATOM 762 C CA . SER A 1 97 ? 31.238 -27.001 -41.148 1.00 38.31 97 SER A CA 1
ATOM 763 C C . SER A 1 97 ? 30.340 -25.887 -41.689 1.00 38.31 97 SER A C 1
ATOM 765 O O . SER A 1 97 ? 29.857 -25.027 -40.955 1.00 38.31 97 SER A O 1
ATOM 767 N N . SER A 1 98 ? 30.186 -25.909 -43.007 1.00 39.62 98 SER A N 1
ATOM 768 C CA . SER A 1 98 ? 29.447 -24.990 -43.867 1.00 39.62 98 SER A CA 1
ATOM 769 C C . SER A 1 98 ? 27.930 -25.213 -43.781 1.00 39.62 98 SER A C 1
ATOM 771 O O . SER A 1 98 ? 27.486 -26.359 -43.760 1.00 39.62 98 SER A O 1
ATOM 773 N N . GLN A 1 99 ? 27.123 -24.147 -43.851 1.00 38.25 99 GLN A N 1
ATOM 774 C CA . GLN A 1 99 ? 25.693 -24.239 -44.191 1.00 38.25 99 GLN A CA 1
ATOM 775 C C . GLN A 1 99 ? 25.339 -23.365 -45.415 1.00 38.25 99 GLN A C 1
ATOM 777 O O . GLN A 1 99 ? 25.880 -22.264 -45.536 1.00 38.25 99 GLN A O 1
ATOM 782 N N . PRO A 1 100 ? 24.462 -23.844 -46.327 1.00 47.53 100 PRO A N 1
ATOM 783 C CA . PRO A 1 100 ? 24.012 -23.135 -47.532 1.00 47.53 100 PRO A CA 1
ATOM 784 C C . PRO A 1 100 ? 22.707 -22.317 -47.307 1.00 47.53 100 PRO A C 1
ATOM 786 O O . PRO A 1 100 ? 22.134 -22.378 -46.218 1.00 47.53 100 PRO A O 1
ATOM 789 N N . PRO A 1 101 ? 22.243 -21.520 -48.302 1.00 47.66 101 PRO A N 1
ATOM 790 C CA . PRO A 1 101 ? 21.389 -20.349 -48.083 1.00 47.66 101 PRO A CA 1
ATOM 791 C C . PRO A 1 101 ? 19.875 -20.614 -48.183 1.00 47.66 101 PRO A C 1
ATOM 793 O O . PRO A 1 101 ? 19.419 -21.558 -48.825 1.00 47.66 101 PRO A O 1
ATOM 796 N N . VAL A 1 102 ? 19.101 -19.712 -47.572 1.00 43.69 102 VAL A N 1
ATOM 797 C CA . VAL A 1 102 ? 17.625 -19.664 -47.544 1.00 43.69 102 VAL A CA 1
ATOM 798 C C . VAL A 1 102 ? 17.079 -18.914 -48.775 1.00 43.69 102 VAL A C 1
ATOM 800 O O . VAL A 1 102 ? 17.617 -17.850 -49.091 1.00 43.69 102 VAL A O 1
ATOM 803 N N . PRO A 1 103 ? 16.007 -19.382 -49.452 1.00 48.75 103 PRO A N 1
ATOM 804 C CA . PRO A 1 103 ? 15.367 -18.632 -50.528 1.00 48.75 103 PRO A CA 1
ATOM 805 C C . PRO A 1 103 ? 14.199 -17.752 -50.044 1.00 48.75 103 PRO A C 1
ATOM 807 O O . PRO A 1 103 ? 13.418 -18.124 -49.168 1.00 48.75 103 PRO A O 1
ATOM 810 N N . LEU A 1 104 ? 14.089 -16.584 -50.681 1.00 42.06 104 LEU A N 1
ATOM 811 C CA . LEU A 1 104 ? 12.992 -15.615 -50.623 1.00 42.06 104 LEU A CA 1
ATOM 812 C C . LEU A 1 104 ? 11.711 -16.169 -51.271 1.00 42.06 104 LEU A C 1
ATOM 814 O O . LEU A 1 104 ? 11.759 -16.610 -52.418 1.00 42.06 104 LEU A O 1
ATOM 818 N N . ILE A 1 105 ? 10.563 -16.053 -50.592 1.00 35.03 105 ILE A N 1
ATOM 819 C CA . ILE A 1 105 ? 9.224 -16.179 -51.194 1.00 35.03 105 ILE A CA 1
ATOM 820 C C . ILE A 1 105 ? 8.336 -15.044 -50.654 1.00 35.03 105 ILE A C 1
ATOM 822 O O . ILE A 1 105 ? 8.203 -14.867 -49.445 1.00 35.03 105 ILE A O 1
ATOM 826 N N . ALA A 1 106 ? 7.781 -14.257 -51.577 1.00 43.31 106 ALA A N 1
ATOM 827 C CA . ALA A 1 106 ? 6.808 -13.184 -51.355 1.00 43.31 106 ALA A CA 1
ATOM 828 C C . ALA A 1 106 ? 5.391 -13.738 -51.099 1.00 43.31 106 ALA A C 1
ATOM 830 O O . ALA A 1 106 ? 5.121 -14.864 -51.516 1.00 43.31 106 ALA A O 1
ATOM 831 N N . PRO A 1 107 ? 4.447 -12.963 -50.5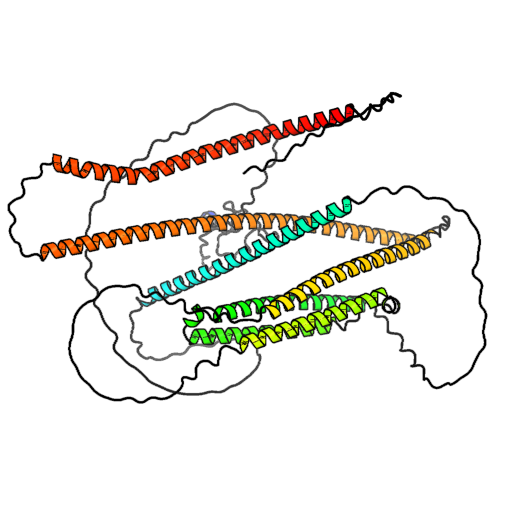29 1.00 46.78 107 PRO A N 1
ATOM 832 C CA . PRO A 1 107 ? 3.034 -13.296 -50.626 1.00 46.78 107 PRO A CA 1
ATOM 833 C C . PRO A 1 107 ? 2.304 -12.373 -51.610 1.00 46.78 107 PRO A C 1
ATOM 835 O O . PRO A 1 107 ? 2.350 -11.147 -51.501 1.00 46.78 107 PRO A O 1
ATOM 838 N N . ASP A 1 108 ? 1.610 -13.010 -52.551 1.00 31.55 108 ASP A N 1
ATOM 839 C CA . ASP A 1 108 ? 0.608 -12.421 -53.431 1.00 31.55 108 ASP A CA 1
ATOM 840 C C . ASP A 1 108 ? -0.799 -12.776 -52.906 1.00 31.55 108 ASP A C 1
ATOM 842 O O . ASP A 1 108 ? -1.058 -13.905 -52.495 1.00 31.55 108 ASP A O 1
ATOM 846 N N . ARG A 1 109 ? -1.638 -11.740 -52.893 1.00 39.16 109 ARG A N 1
ATOM 847 C CA . ARG A 1 109 ? -3.105 -11.615 -52.984 1.00 39.16 109 ARG A CA 1
ATOM 848 C C . ARG A 1 109 ? -4.111 -12.710 -52.564 1.00 39.16 109 ARG A C 1
ATOM 850 O O . ARG A 1 109 ? -4.121 -13.828 -53.058 1.00 39.16 109 ARG A O 1
ATOM 857 N N . ASN A 1 110 ? -5.138 -12.167 -51.892 1.00 37.09 110 ASN A N 1
ATOM 858 C CA . ASN A 1 110 ? -6.590 -12.338 -52.080 1.00 37.09 110 ASN A CA 1
ATOM 859 C C . ASN A 1 110 ? -7.263 -13.674 -51.726 1.00 37.09 110 ASN A C 1
ATOM 861 O O . ASN A 1 110 ? -7.227 -14.631 -52.499 1.00 37.09 110 ASN A O 1
ATOM 865 N N . HIS A 1 111 ? -8.098 -13.631 -50.682 1.00 38.88 111 HIS A N 1
ATOM 866 C CA . HIS A 1 111 ? -9.413 -14.275 -50.733 1.00 38.88 111 HIS A CA 1
ATOM 867 C C . HIS A 1 111 ? -10.421 -13.564 -49.818 1.00 38.88 111 HIS A C 1
ATOM 869 O O . HIS A 1 111 ? -10.343 -13.674 -48.596 1.00 38.88 111 HIS A O 1
ATOM 875 N N . ASP A 1 112 ? -11.339 -12.831 -50.447 1.00 38.56 112 ASP A N 1
ATOM 876 C CA . ASP A 1 112 ? -12.662 -12.499 -49.920 1.00 38.56 112 ASP A CA 1
ATOM 877 C C . ASP A 1 112 ? -13.545 -13.753 -49.966 1.00 38.56 112 ASP A C 1
ATOM 879 O O . ASP A 1 112 ? -13.526 -14.464 -50.974 1.00 38.56 112 ASP A O 1
ATOM 883 N N . GLN A 1 113 ? -14.342 -13.988 -48.920 1.00 38.50 113 GLN A N 1
ATOM 884 C CA . GLN A 1 113 ? -15.728 -14.451 -49.061 1.00 38.50 113 GLN A CA 1
ATOM 885 C C . GLN A 1 113 ? -16.497 -14.345 -47.735 1.00 38.50 113 GLN A C 1
ATOM 887 O O . GLN A 1 113 ? -16.241 -15.061 -46.768 1.00 38.50 113 GLN A O 1
ATOM 892 N N . ASP A 1 114 ? -17.406 -13.375 -47.754 1.00 31.95 114 ASP A N 1
ATOM 893 C CA . ASP A 1 114 ? -18.753 -13.302 -47.181 1.00 31.95 114 ASP A CA 1
ATOM 894 C C . ASP A 1 114 ? -19.385 -14.615 -46.657 1.00 31.95 114 ASP A C 1
ATOM 896 O O . ASP A 1 114 ? -19.306 -15.657 -47.303 1.00 31.95 114 ASP A O 1
ATOM 900 N N . ASP A 1 115 ? -20.060 -14.561 -45.498 1.00 34.16 115 ASP A N 1
ATOM 901 C CA . ASP A 1 115 ? -21.537 -14.452 -45.396 1.00 34.16 115 ASP A CA 1
ATOM 902 C C . ASP A 1 115 ? -22.109 -14.954 -44.036 1.00 34.16 115 ASP A C 1
ATOM 904 O O . ASP A 1 115 ? -21.992 -16.117 -43.658 1.00 34.16 115 ASP A O 1
ATOM 908 N N . VAL A 1 116 ? -22.768 -14.030 -43.320 1.00 33.28 116 VAL A N 1
ATOM 909 C CA . VAL A 1 116 ? -24.202 -14.043 -42.928 1.00 33.28 116 VAL A CA 1
ATOM 910 C C . VAL A 1 116 ? -24.796 -15.181 -42.054 1.00 33.28 116 VAL A C 1
ATOM 912 O O . VAL A 1 116 ? -25.009 -16.302 -42.500 1.00 33.28 116 VAL A O 1
ATOM 915 N N . MET A 1 117 ? -25.213 -14.810 -40.824 1.00 34.34 117 MET A N 1
ATOM 916 C CA . MET A 1 117 ? -26.558 -14.947 -40.182 1.00 34.34 117 MET A CA 1
ATOM 917 C C . MET A 1 117 ? -26.417 -14.957 -38.639 1.00 34.34 117 MET A C 1
ATOM 919 O O . MET A 1 117 ? -25.650 -15.739 -38.092 1.00 34.34 117 MET A O 1
ATOM 923 N N . ALA A 1 118 ? -26.999 -13.991 -37.906 1.00 34.62 118 ALA A N 1
ATOM 924 C CA . ALA A 1 118 ? -28.291 -14.082 -37.183 1.00 34.62 118 ALA A CA 1
ATOM 925 C C . ALA A 1 118 ? -28.397 -15.310 -36.244 1.00 34.62 118 ALA A C 1
ATOM 927 O O . ALA A 1 118 ? -28.177 -16.428 -36.673 1.00 34.62 118 ALA A O 1
ATOM 928 N N . GLY A 1 119 ? -28.772 -15.259 -34.966 1.00 28.94 119 GLY A N 1
ATOM 929 C CA . GLY A 1 119 ? -29.521 -14.321 -34.132 1.00 28.94 119 GLY A CA 1
ATOM 930 C C . GLY A 1 119 ? -30.210 -15.146 -33.017 1.00 28.94 119 GLY A C 1
ATOM 931 O O . GLY A 1 119 ? -30.262 -16.369 -33.108 1.00 28.94 119 GLY A O 1
ATOM 932 N N . THR A 1 120 ? -30.788 -14.476 -32.010 1.00 32.22 120 THR A N 1
ATOM 933 C CA . THR A 1 120 ? -31.702 -14.991 -30.946 1.00 32.22 120 THR A CA 1
ATOM 934 C C . THR A 1 120 ? -31.062 -15.808 -29.802 1.00 32.22 120 THR A C 1
ATOM 936 O O . THR A 1 120 ? -30.437 -16.835 -30.010 1.00 32.22 120 THR A O 1
ATOM 939 N N . SER A 1 121 ? -30.996 -15.286 -28.569 1.00 34.03 121 SER A N 1
ATOM 940 C CA . SER A 1 121 ? -32.052 -15.199 -27.532 1.00 34.03 121 SER A CA 1
ATOM 941 C C . SER A 1 121 ? -32.485 -16.556 -26.958 1.00 34.03 121 SER A C 1
ATOM 943 O O . SER A 1 121 ? -33.169 -17.303 -27.640 1.00 34.03 121 SER A O 1
ATOM 945 N N . SER A 1 122 ? -32.196 -16.822 -25.674 1.00 33.19 122 SER A N 1
ATOM 946 C CA . SER A 1 122 ? -33.196 -17.250 -24.670 1.00 33.19 122 SER A CA 1
ATOM 947 C C . SER A 1 122 ? -32.559 -17.656 -23.331 1.00 33.19 122 SER A C 1
ATOM 949 O O . SER A 1 122 ? -31.602 -18.419 -23.254 1.00 33.19 122 SER A O 1
ATOM 951 N N . SER A 1 123 ? -33.186 -17.162 -22.268 1.00 38.50 123 SER A N 1
ATOM 952 C CA . SER A 1 123 ? -33.140 -17.578 -20.865 1.00 38.50 123 SER A CA 1
ATOM 953 C C . SER A 1 123 ? -33.393 -19.076 -20.625 1.00 38.50 123 SER A C 1
ATOM 955 O O . SER A 1 123 ? -34.210 -19.655 -21.332 1.00 38.50 123 SER A O 1
ATOM 957 N N . TYR A 1 124 ? -32.807 -19.661 -19.566 1.00 33.34 124 TYR A N 1
ATOM 958 C CA . TYR A 1 124 ? -33.504 -20.155 -18.354 1.00 33.34 124 TYR A CA 1
ATOM 959 C C . TYR A 1 124 ? -32.552 -20.888 -17.371 1.00 33.34 124 TYR A C 1
ATOM 961 O O . TYR A 1 124 ? -31.773 -21.748 -17.750 1.00 33.34 124 TYR A O 1
ATOM 969 N N . ARG A 1 125 ? -32.697 -20.522 -16.086 1.00 32.69 125 ARG A N 1
ATOM 970 C CA . ARG A 1 125 ? -32.701 -21.326 -14.838 1.00 32.69 125 ARG A CA 1
ATOM 971 C C . ARG A 1 125 ? -31.707 -22.485 -14.586 1.00 32.69 125 ARG A C 1
ATOM 973 O O . ARG A 1 125 ? -31.693 -23.497 -15.265 1.00 32.69 125 ARG A O 1
ATOM 980 N N . ARG A 1 126 ? -31.078 -22.361 -13.401 1.00 36.88 126 ARG A N 1
ATOM 981 C CA . ARG A 1 126 ? -30.867 -23.359 -12.319 1.00 36.88 126 ARG A CA 1
ATOM 982 C C . ARG A 1 126 ? -31.207 -24.824 -12.629 1.00 36.88 126 ARG A C 1
ATOM 984 O O . ARG A 1 126 ? -32.365 -25.140 -12.878 1.00 36.88 126 ARG A O 1
ATOM 991 N N . GLY A 1 127 ? -30.286 -25.718 -12.277 1.00 30.41 127 GLY A N 1
ATOM 992 C CA . GLY A 1 127 ? -30.634 -27.099 -11.946 1.00 30.41 127 GLY A CA 1
ATOM 993 C C . GLY A 1 127 ? -29.411 -27.961 -11.699 1.00 30.41 127 GLY A C 1
ATOM 994 O O . GLY A 1 127 ? -28.509 -27.999 -12.517 1.00 30.41 127 GLY A O 1
ATOM 995 N N . ARG A 1 128 ? -29.375 -28.588 -10.533 1.00 36.72 128 ARG A N 1
ATOM 996 C CA . ARG A 1 128 ? -28.300 -29.400 -9.970 1.00 36.72 128 ARG A CA 1
ATOM 997 C C . ARG A 1 128 ? -28.510 -30.874 -10.358 1.00 36.72 128 ARG A C 1
ATOM 999 O O . ARG A 1 128 ? -29.630 -31.259 -10.669 1.00 36.72 128 ARG A O 1
ATOM 1006 N N . ASP A 1 129 ? -27.443 -31.649 -10.181 1.00 31.78 129 ASP A N 1
ATOM 1007 C CA . ASP A 1 129 ? -27.408 -33.093 -9.897 1.00 31.78 129 ASP A CA 1
ATOM 1008 C C . ASP A 1 129 ? -27.278 -34.117 -11.054 1.00 31.78 129 ASP A C 1
ATOM 1010 O O . ASP A 1 129 ? -28.137 -34.287 -11.907 1.00 31.78 129 ASP A O 1
ATOM 1014 N N . HIS A 1 130 ? -26.156 -34.843 -10.936 1.00 34.62 130 HIS A N 1
ATOM 1015 C CA . HIS A 1 130 ? -25.905 -36.275 -11.157 1.00 34.62 130 HIS A CA 1
ATOM 1016 C C . HIS A 1 130 ? -25.940 -36.907 -12.566 1.00 34.62 130 HIS A C 1
ATOM 1018 O O . HIS A 1 130 ? -26.956 -37.005 -13.241 1.00 34.62 130 HIS A O 1
ATOM 1024 N N . SER A 1 131 ? -24.769 -37.459 -12.919 1.00 39.38 131 SER A N 1
ATOM 1025 C CA . SER A 1 131 ? -24.478 -38.466 -13.953 1.00 39.38 131 SER A CA 1
ATOM 1026 C C . SER A 1 131 ? -25.393 -39.707 -13.861 1.00 39.38 131 SER A C 1
ATOM 1028 O O . SER A 1 131 ? -25.925 -39.968 -12.780 1.00 39.38 131 SER A O 1
ATOM 1030 N N . PRO A 1 132 ? -25.524 -40.539 -14.922 1.00 47.47 132 PRO A N 1
ATOM 1031 C CA . PRO A 1 132 ? -24.445 -41.439 -15.367 1.00 47.47 132 PRO A CA 1
ATOM 1032 C C . PRO A 1 132 ? -24.324 -41.622 -16.900 1.00 47.47 132 PRO A C 1
ATOM 1034 O O . PRO A 1 132 ? -25.166 -41.190 -17.678 1.00 47.47 132 PRO A O 1
ATOM 1037 N N . ALA A 1 133 ? -23.226 -42.265 -17.315 1.00 40.84 133 ALA A N 1
ATOM 1038 C CA . ALA A 1 133 ? -22.897 -42.651 -18.693 1.00 40.84 133 ALA A CA 1
ATOM 1039 C C . ALA A 1 133 ? -24.004 -43.476 -19.392 1.00 40.84 133 ALA A C 1
ATOM 1041 O O . ALA A 1 133 ? -24.814 -44.111 -18.712 1.00 40.84 133 ALA A O 1
ATOM 1042 N N . PRO A 1 134 ? -23.980 -43.563 -20.740 1.00 47.12 134 PRO A N 1
ATOM 1043 C CA . PRO A 1 134 ? -23.388 -44.775 -21.320 1.00 47.12 134 PRO A CA 1
ATOM 1044 C C . PRO A 1 134 ? -22.620 -44.604 -22.653 1.00 47.12 134 PRO A C 1
ATOM 1046 O O . PRO A 1 134 ? -22.910 -43.752 -23.483 1.00 47.12 134 PRO A O 1
ATOM 1049 N N . SER A 1 135 ? -21.639 -45.496 -22.806 1.00 33.72 135 SER A N 1
ATOM 1050 C CA . SER A 1 135 ? -21.289 -46.320 -23.976 1.00 33.72 135 SER A CA 1
ATOM 1051 C C . SER A 1 135 ? -21.267 -45.757 -25.409 1.00 33.72 135 SER A C 1
ATOM 1053 O O . SER A 1 135 ? -22.284 -45.446 -26.012 1.00 33.72 135 SER A O 1
ATOM 1055 N N . MET A 1 136 ? -20.055 -45.827 -25.973 1.00 37.47 136 MET A N 1
ATOM 1056 C CA . MET A 1 136 ? -19.655 -46.417 -27.266 1.00 37.47 136 MET A CA 1
ATOM 1057 C C . MET A 1 136 ? -20.704 -46.595 -28.382 1.00 37.47 136 MET A C 1
ATOM 1059 O O . MET A 1 136 ? -21.574 -47.451 -28.263 1.00 37.47 136 MET A O 1
ATOM 1063 N N . ALA A 1 137 ? -20.452 -45.971 -29.543 1.00 33.06 137 ALA A N 1
ATOM 1064 C CA . ALA A 1 137 ? -20.408 -46.649 -30.851 1.00 33.06 137 ALA A CA 1
ATOM 1065 C C . ALA A 1 137 ? -19.853 -45.740 -31.977 1.00 33.06 137 ALA A C 1
ATOM 1067 O O . ALA A 1 137 ? -20.250 -44.593 -32.142 1.00 33.06 137 ALA A O 1
ATOM 1068 N N . SER A 1 138 ? -18.913 -46.317 -32.726 1.00 34.28 138 SER A N 1
ATOM 1069 C CA . SER A 1 138 ? -18.468 -46.112 -34.114 1.00 34.28 138 SER A CA 1
ATOM 1070 C C . SER A 1 138 ? -19.221 -45.131 -35.038 1.00 34.28 138 SER A C 1
ATOM 1072 O O . SER A 1 138 ? -20.421 -45.258 -35.236 1.00 34.28 138 SER A O 1
ATOM 1074 N N . SER A 1 139 ? -18.495 -44.336 -35.837 1.00 31.39 139 SER A N 1
ATOM 1075 C CA . SER A 1 139 ? -17.980 -44.745 -37.167 1.00 31.39 139 SER A CA 1
ATOM 1076 C C . SER A 1 139 ? -17.674 -43.550 -38.092 1.00 31.39 139 SER A C 1
ATOM 1078 O O . SER A 1 139 ? -18.395 -42.561 -38.092 1.00 31.39 139 SER A O 1
ATOM 1080 N N . SER A 1 140 ? -16.659 -43.738 -38.950 1.00 34.62 140 SER A N 1
ATOM 1081 C CA . SER A 1 140 ? -16.382 -43.045 -40.227 1.00 34.62 140 SER A CA 1
ATOM 1082 C C . SER A 1 140 ? -16.061 -41.537 -40.156 1.00 34.62 140 SER A C 1
ATOM 1084 O O . SER A 1 140 ? -16.763 -40.755 -39.546 1.00 34.62 140 SER A O 1
ATOM 1086 N N . GLY A 1 141 ? -14.988 -41.008 -40.736 1.00 35.94 141 GLY A N 1
ATOM 1087 C CA . GLY A 1 141 ? -14.174 -41.495 -41.838 1.00 35.94 141 GLY A CA 1
ATOM 1088 C C . GLY A 1 141 ? -14.115 -40.404 -42.901 1.00 35.94 141 GLY A C 1
ATOM 1089 O O . GLY A 1 141 ? -14.826 -40.503 -43.887 1.00 35.94 141 GLY A O 1
ATOM 1090 N N . VAL A 1 142 ? -13.287 -39.370 -42.705 1.00 36.38 142 VAL A N 1
ATOM 1091 C CA . VAL A 1 142 ? -12.881 -38.449 -43.780 1.00 36.38 142 VAL A CA 1
ATOM 1092 C C . VAL A 1 142 ? -11.419 -38.055 -43.569 1.00 36.38 142 VAL A C 1
ATOM 1094 O O . VAL A 1 142 ? -10.998 -37.683 -42.476 1.00 36.38 142 VAL A O 1
ATOM 1097 N N . HIS A 1 143 ? -10.640 -38.212 -44.634 1.00 38.62 143 HIS A N 1
ATOM 1098 C CA . HIS A 1 143 ? -9.202 -38.003 -44.725 1.00 38.62 143 HIS A CA 1
ATOM 1099 C C . HIS A 1 143 ? -8.744 -36.619 -44.237 1.00 38.62 143 HIS A C 1
ATOM 1101 O O . HIS A 1 143 ? -8.834 -35.632 -44.964 1.00 38.62 143 HIS A O 1
ATOM 1107 N N . ALA A 1 144 ? -8.142 -36.565 -43.048 1.00 36.09 144 ALA A N 1
ATOM 1108 C CA . ALA A 1 144 ? -7.315 -35.437 -42.641 1.00 36.09 144 ALA A CA 1
ATOM 1109 C C . ALA A 1 144 ? -5.939 -35.552 -43.312 1.00 36.09 144 ALA A C 1
ATOM 1111 O O . ALA A 1 144 ? -5.151 -36.462 -43.036 1.00 36.09 144 ALA A O 1
ATOM 1112 N N . ARG A 1 145 ? -5.667 -34.614 -44.223 1.00 43.12 145 ARG A N 1
ATOM 1113 C CA . ARG A 1 145 ? -4.341 -34.339 -44.779 1.00 43.12 145 ARG A CA 1
ATOM 1114 C C . ARG A 1 145 ? -3.372 -34.122 -43.614 1.00 43.12 145 ARG A C 1
ATOM 1116 O O . ARG A 1 145 ? -3.541 -33.218 -42.804 1.00 43.12 145 ARG A O 1
ATOM 1123 N N . ARG A 1 146 ? -2.379 -35.002 -43.518 1.00 41.09 146 ARG A N 1
ATOM 1124 C CA . ARG A 1 146 ? -1.339 -35.008 -42.490 1.00 41.09 146 ARG A CA 1
ATOM 1125 C C . ARG A 1 146 ? -0.405 -33.818 -42.730 1.00 41.09 146 ARG A C 1
ATOM 1127 O O . ARG A 1 146 ? 0.538 -33.928 -43.508 1.00 41.09 146 ARG A O 1
ATOM 1134 N N . GLU A 1 147 ? -0.693 -32.680 -42.104 1.00 45.00 147 GLU A N 1
ATOM 1135 C CA . GLU A 1 147 ? 0.262 -31.572 -42.023 1.00 45.00 147 GLU A CA 1
ATOM 1136 C C . GLU A 1 147 ? 1.467 -31.959 -41.142 1.00 45.00 147 GLU A C 1
ATOM 1138 O O . GLU A 1 147 ? 1.321 -32.753 -40.202 1.00 45.00 147 GLU A O 1
ATOM 1143 N N . PRO A 1 148 ? 2.679 -31.446 -41.423 1.00 42.84 148 PRO A N 1
ATOM 1144 C CA . PRO A 1 148 ? 3.890 -31.855 -40.723 1.00 42.84 148 PRO A CA 1
ATOM 1145 C C . PRO A 1 148 ? 3.892 -31.294 -39.293 1.00 42.84 148 PRO A C 1
ATOM 1147 O O . PRO A 1 148 ? 4.202 -30.132 -39.045 1.00 42.84 148 PRO A O 1
ATOM 1150 N N . TYR A 1 149 ? 3.583 -32.161 -38.331 1.00 48.41 149 TYR A N 1
ATOM 1151 C CA . TYR A 1 149 ? 3.417 -31.891 -36.895 1.00 48.41 149 TYR A CA 1
ATOM 1152 C C . TYR A 1 149 ? 4.707 -31.489 -36.137 1.00 48.41 149 TYR A C 1
ATOM 1154 O O . TYR A 1 149 ? 4.782 -31.612 -34.919 1.00 48.41 149 TYR A O 1
ATOM 1162 N N . VAL A 1 150 ? 5.761 -31.027 -36.817 1.00 49.75 150 VAL A N 1
ATOM 1163 C CA . VAL A 1 150 ? 7.075 -30.783 -36.182 1.00 49.75 150 VAL A CA 1
ATOM 1164 C C . VAL A 1 150 ? 7.393 -29.287 -36.021 1.00 49.75 150 VAL A C 1
ATOM 1166 O O . VAL A 1 150 ? 8.230 -28.932 -35.198 1.00 49.75 150 VAL A O 1
ATOM 1169 N N . ALA A 1 151 ? 6.679 -28.384 -36.708 1.00 50.38 151 ALA A N 1
ATOM 1170 C CA . ALA A 1 151 ? 6.943 -26.937 -36.643 1.00 50.38 151 ALA A CA 1
ATOM 1171 C C . ALA A 1 151 ? 6.056 -26.156 -35.642 1.00 50.38 151 ALA A C 1
ATOM 1173 O O . ALA A 1 151 ? 6.416 -25.058 -35.219 1.00 50.38 151 ALA A O 1
ATOM 1174 N N . SER A 1 152 ? 4.920 -26.710 -35.208 1.00 51.78 152 SER A N 1
ATOM 1175 C CA . SER A 1 152 ? 3.945 -26.025 -34.337 1.00 51.78 152 SER A CA 1
ATOM 1176 C C . SER A 1 152 ? 4.326 -26.011 -32.849 1.00 51.78 152 SER A C 1
ATOM 1178 O O . SER A 1 152 ? 3.897 -25.129 -32.105 1.00 51.78 152 SER A O 1
ATOM 1180 N N . GLY A 1 153 ? 5.185 -26.933 -32.403 1.00 59.41 153 GLY A N 1
ATOM 1181 C CA . GLY A 1 153 ? 5.668 -26.968 -31.017 1.00 59.41 153 GLY A CA 1
ATOM 1182 C C . GLY A 1 153 ? 6.613 -25.814 -30.660 1.00 59.41 153 GLY A C 1
ATOM 1183 O O . GLY A 1 153 ? 6.602 -25.352 -29.521 1.00 59.41 153 GLY A O 1
ATOM 1184 N N . ALA A 1 154 ? 7.398 -25.325 -31.626 1.00 61.31 154 ALA A N 1
ATOM 1185 C CA . ALA A 1 154 ? 8.343 -24.228 -31.410 1.00 61.31 154 ALA A CA 1
ATOM 1186 C C . ALA A 1 154 ? 7.619 -22.886 -31.234 1.00 61.31 154 ALA A C 1
ATOM 1188 O O . ALA A 1 154 ? 7.847 -22.210 -30.235 1.00 61.31 154 ALA A O 1
ATOM 1189 N N . ARG A 1 155 ? 6.664 -22.565 -32.122 1.00 67.75 155 ARG A N 1
ATOM 1190 C CA . ARG A 1 155 ? 5.832 -21.355 -31.998 1.00 67.75 155 ARG A CA 1
ATOM 1191 C C . ARG A 1 155 ? 5.019 -21.332 -30.710 1.00 67.75 155 ARG A C 1
ATOM 1193 O O . ARG A 1 155 ? 4.995 -20.316 -30.034 1.00 67.75 155 ARG A O 1
ATOM 1200 N N . ARG A 1 156 ? 4.417 -22.461 -30.320 1.00 71.75 156 ARG A N 1
ATOM 1201 C CA . ARG A 1 156 ? 3.653 -22.540 -29.066 1.00 71.75 156 ARG A CA 1
ATOM 1202 C C . ARG A 1 156 ? 4.539 -22.330 -27.835 1.00 71.75 156 ARG A C 1
ATOM 1204 O O . ARG A 1 156 ? 4.104 -21.709 -26.873 1.00 71.75 156 ARG A O 1
ATOM 1211 N N . ARG A 1 157 ? 5.778 -22.834 -27.856 1.00 76.75 157 ARG A N 1
ATOM 1212 C CA . ARG A 1 157 ? 6.739 -22.640 -26.760 1.00 76.75 157 ARG A CA 1
ATOM 1213 C C . ARG A 1 157 ? 7.227 -21.189 -26.694 1.00 76.75 157 ARG A C 1
ATOM 1215 O O . ARG A 1 157 ? 7.334 -20.657 -25.597 1.00 76.75 157 ARG A O 1
ATOM 1222 N N . GLU A 1 158 ? 7.456 -20.555 -27.841 1.00 79.81 158 GLU A N 1
ATOM 1223 C CA . GLU A 1 158 ? 7.833 -19.140 -27.942 1.00 79.81 158 GLU A CA 1
ATOM 1224 C C . GLU A 1 158 ? 6.694 -18.205 -27.504 1.00 79.81 158 GLU A C 1
ATOM 1226 O O . GLU A 1 158 ? 6.924 -17.259 -26.757 1.00 79.81 158 GLU A O 1
ATOM 1231 N N . GLU A 1 159 ? 5.451 -18.514 -27.872 1.00 83.94 159 GLU A N 1
ATOM 1232 C CA . GLU A 1 159 ? 4.254 -17.779 -27.449 1.00 83.94 159 GLU A CA 1
ATOM 1233 C C . GLU A 1 159 ? 3.976 -17.947 -25.944 1.00 83.94 159 GLU A C 1
ATOM 1235 O O . GLU A 1 159 ? 3.638 -16.990 -25.247 1.00 83.94 159 GLU A O 1
ATOM 1240 N N . GLU A 1 160 ? 4.186 -19.149 -25.401 1.00 86.81 160 GLU A N 1
ATOM 1241 C CA . GLU A 1 160 ? 4.083 -19.403 -23.963 1.00 86.81 160 GLU A CA 1
ATOM 1242 C C . GLU A 1 160 ? 5.205 -18.705 -23.175 1.00 86.81 160 GLU A C 1
ATOM 1244 O O . GLU A 1 160 ? 4.978 -18.190 -22.079 1.00 86.81 160 GLU A O 1
ATOM 1249 N N . GLU A 1 161 ? 6.413 -18.632 -23.735 1.00 89.00 161 GLU A N 1
ATOM 1250 C CA . GLU A 1 161 ? 7.525 -17.881 -23.154 1.00 89.00 161 GLU A CA 1
ATOM 1251 C C . GLU A 1 161 ? 7.293 -16.366 -23.225 1.00 89.00 161 GLU A C 1
ATOM 1253 O O . GLU A 1 161 ? 7.554 -15.665 -22.245 1.00 89.00 161 GLU A O 1
ATOM 1258 N N . ALA A 1 162 ? 6.720 -15.866 -24.324 1.00 85.25 162 ALA A N 1
ATOM 1259 C CA . ALA A 1 162 ? 6.279 -14.483 -24.449 1.00 85.25 162 ALA A CA 1
ATOM 1260 C C . ALA A 1 162 ? 5.224 -14.150 -23.387 1.00 85.25 162 ALA A C 1
ATOM 1262 O O . ALA A 1 162 ? 5.388 -13.165 -22.671 1.00 85.25 162 ALA A O 1
ATOM 1263 N N . ARG A 1 163 ? 4.223 -15.021 -23.179 1.00 90.88 163 ARG A N 1
ATOM 1264 C CA . ARG A 1 163 ? 3.241 -14.879 -22.089 1.00 90.88 163 ARG A CA 1
ATOM 1265 C C . ARG A 1 163 ? 3.896 -14.832 -20.712 1.00 90.88 163 ARG A C 1
ATOM 1267 O O . ARG A 1 163 ? 3.572 -13.945 -19.929 1.00 90.88 163 ARG A O 1
ATOM 1274 N N . ARG A 1 164 ? 4.847 -15.726 -20.420 1.00 87.50 164 ARG A N 1
ATOM 1275 C CA . ARG A 1 164 ? 5.581 -15.712 -19.139 1.00 87.50 164 ARG A CA 1
ATOM 1276 C C . ARG A 1 164 ? 6.405 -14.440 -18.948 1.00 87.50 164 ARG A C 1
ATOM 1278 O O . ARG A 1 164 ? 6.532 -13.962 -17.823 1.00 87.50 164 ARG A O 1
ATOM 1285 N N . ARG A 1 165 ? 6.993 -13.901 -20.019 1.00 88.69 165 ARG A N 1
ATOM 1286 C CA . ARG A 1 165 ? 7.771 -12.653 -19.980 1.00 88.69 165 ARG A CA 1
ATOM 1287 C C . ARG A 1 165 ? 6.862 -11.452 -19.706 1.00 88.69 165 ARG A C 1
ATOM 1289 O O . ARG A 1 165 ? 7.202 -10.593 -18.898 1.00 88.69 165 ARG A O 1
ATOM 1296 N N . ASP A 1 166 ? 5.685 -11.448 -20.316 1.00 88.25 166 ASP A N 1
ATOM 1297 C CA . ASP A 1 166 ? 4.659 -10.422 -20.135 1.00 88.25 166 ASP A CA 1
ATOM 1298 C C . ASP A 1 166 ? 4.014 -10.482 -18.738 1.00 88.25 166 ASP A C 1
ATOM 1300 O O . ASP A 1 166 ? 3.714 -9.459 -18.123 1.00 88.25 166 ASP A O 1
ATOM 1304 N N . GLU A 1 167 ? 3.835 -11.686 -18.195 1.00 88.56 167 GLU A N 1
ATOM 1305 C CA . GLU A 1 167 ? 3.365 -11.906 -16.825 1.00 88.56 167 GLU A CA 1
ATOM 1306 C C . GLU A 1 167 ? 4.401 -11.449 -15.789 1.00 88.56 167 GLU A C 1
ATOM 1308 O O . GLU A 1 167 ? 4.035 -10.753 -14.841 1.00 88.56 167 GLU A O 1
ATOM 1313 N N . ARG A 1 168 ? 5.700 -11.712 -16.020 1.00 91.19 168 ARG A N 1
ATOM 1314 C CA . ARG A 1 168 ? 6.781 -11.148 -15.188 1.00 91.19 168 ARG A CA 1
ATOM 1315 C C . ARG A 1 168 ? 6.792 -9.626 -15.206 1.00 91.19 168 ARG A C 1
ATOM 1317 O O . ARG A 1 168 ? 6.886 -9.037 -14.137 1.00 91.19 168 ARG A O 1
ATOM 1324 N N . ARG A 1 169 ? 6.643 -8.993 -16.378 1.00 90.38 169 ARG A N 1
ATOM 1325 C CA . ARG A 1 169 ? 6.534 -7.525 -16.468 1.00 90.38 169 ARG A CA 1
ATOM 1326 C C . ARG A 1 169 ? 5.370 -6.995 -15.634 1.00 90.38 169 ARG A C 1
ATOM 1328 O O . ARG A 1 169 ? 5.557 -6.078 -14.844 1.00 90.38 169 ARG A O 1
ATOM 1335 N N . ARG A 1 170 ? 4.187 -7.612 -15.739 1.00 88.81 170 ARG A N 1
ATOM 1336 C CA . ARG A 1 170 ? 3.016 -7.210 -14.937 1.00 88.81 170 ARG A CA 1
ATOM 1337 C C . ARG A 1 170 ? 3.231 -7.402 -13.433 1.00 88.81 170 ARG A C 1
ATOM 1339 O O . ARG A 1 170 ? 2.748 -6.590 -12.647 1.00 88.81 170 ARG A O 1
ATOM 1346 N N . GLU A 1 171 ? 3.908 -8.467 -13.006 1.00 89.44 171 GLU A N 1
ATOM 1347 C CA . GLU A 1 171 ? 4.276 -8.645 -11.593 1.00 89.44 171 GLU A CA 1
ATOM 1348 C C . GLU A 1 171 ? 5.294 -7.605 -11.119 1.00 89.44 171 GLU A C 1
ATOM 1350 O O . GLU A 1 171 ? 5.209 -7.129 -9.986 1.00 89.44 171 GLU A O 1
ATOM 1355 N N . GLU A 1 172 ? 6.248 -7.245 -11.970 1.00 88.19 172 GLU A N 1
ATOM 1356 C CA . GLU A 1 172 ? 7.294 -6.279 -11.661 1.00 88.19 172 GLU A CA 1
ATOM 1357 C C . GLU A 1 172 ? 6.739 -4.855 -11.525 1.00 88.19 172 GLU A C 1
ATOM 1359 O O . GLU A 1 172 ? 7.063 -4.177 -10.544 1.00 88.19 172 GLU A O 1
ATOM 1364 N N . ASP A 1 173 ? 5.807 -4.468 -12.402 1.00 86.00 173 ASP A N 1
ATOM 1365 C CA . ASP A 1 173 ? 5.038 -3.222 -12.298 1.00 86.00 173 ASP A CA 1
ATOM 1366 C C . ASP A 1 173 ? 4.206 -3.188 -11.009 1.00 86.00 173 ASP A C 1
ATOM 1368 O O . ASP A 1 173 ? 4.277 -2.227 -10.242 1.00 86.00 173 ASP A O 1
ATOM 1372 N N . LYS A 1 174 ? 3.496 -4.278 -10.677 1.00 89.31 174 LYS A N 1
ATOM 1373 C CA . LYS A 1 174 ? 2.759 -4.382 -9.400 1.00 89.31 174 LYS A CA 1
ATOM 1374 C C . LYS A 1 174 ? 3.681 -4.238 -8.186 1.00 89.31 174 LYS A C 1
ATOM 1376 O O . LYS A 1 174 ? 3.298 -3.622 -7.192 1.00 89.31 174 LYS A O 1
ATOM 1381 N N . ARG A 1 175 ? 4.896 -4.796 -8.243 1.00 88.88 175 ARG A N 1
ATOM 1382 C CA . ARG A 1 175 ? 5.903 -4.647 -7.177 1.00 88.88 175 ARG A CA 1
ATOM 1383 C C . ARG A 1 175 ? 6.465 -3.232 -7.097 1.00 88.88 175 ARG A C 1
ATOM 1385 O O . ARG A 1 175 ? 6.871 -2.820 -6.010 1.00 88.88 175 ARG A O 1
ATOM 1392 N N . TYR A 1 176 ? 6.565 -2.522 -8.218 1.00 89.44 176 TYR A N 1
ATOM 1393 C CA . TYR A 1 176 ? 6.990 -1.126 -8.244 1.00 89.44 176 TYR A CA 1
ATOM 1394 C C . TYR A 1 176 ? 5.923 -0.220 -7.618 1.00 89.44 176 TYR A C 1
ATOM 1396 O O . TYR A 1 176 ? 6.236 0.498 -6.670 1.00 89.44 176 TYR A O 1
ATOM 1404 N N . ASP A 1 177 ? 4.664 -0.354 -8.039 1.00 85.88 177 ASP A N 1
ATOM 1405 C CA . ASP A 1 177 ? 3.535 0.399 -7.479 1.00 85.88 177 ASP A CA 1
ATOM 1406 C C . ASP A 1 177 ? 3.346 0.131 -5.981 1.00 85.88 177 ASP A C 1
ATOM 1408 O O . ASP A 1 177 ? 3.129 1.061 -5.203 1.00 85.88 177 ASP A O 1
ATOM 1412 N N . GLY A 1 178 ? 3.489 -1.129 -5.548 1.00 87.44 178 GLY A N 1
ATOM 1413 C CA . GLY A 1 178 ? 3.445 -1.491 -4.129 1.00 87.44 178 GLY A CA 1
ATOM 1414 C C . GLY A 1 178 ? 4.530 -0.789 -3.307 1.00 87.44 178 GLY A C 1
ATOM 1415 O O . GLY A 1 178 ? 4.231 -0.211 -2.265 1.00 87.44 178 GLY A O 1
ATOM 1416 N N . ARG A 1 179 ? 5.776 -0.763 -3.805 1.00 88.19 179 ARG A N 1
ATOM 1417 C CA . ARG A 1 179 ? 6.891 -0.054 -3.150 1.00 88.19 179 ARG A CA 1
ATOM 1418 C C . ARG A 1 179 ? 6.717 1.463 -3.156 1.00 88.19 179 ARG A C 1
ATOM 1420 O O . ARG A 1 179 ? 7.112 2.104 -2.187 1.00 88.19 179 ARG A O 1
ATOM 1427 N N . SER A 1 180 ? 6.143 2.034 -4.215 1.00 86.88 180 SER A N 1
ATOM 1428 C CA . SER A 1 180 ? 5.858 3.472 -4.272 1.00 86.88 180 SER A CA 1
ATOM 1429 C C . SER A 1 180 ? 4.817 3.859 -3.223 1.00 86.88 180 SER A C 1
ATOM 1431 O O . SER A 1 180 ? 5.082 4.742 -2.414 1.00 86.88 180 SER A O 1
ATOM 1433 N N . ARG A 1 181 ? 3.692 3.130 -3.159 1.00 86.69 181 ARG A N 1
ATOM 1434 C CA . ARG A 1 181 ? 2.645 3.356 -2.149 1.00 86.69 181 ARG A CA 1
ATOM 1435 C C . ARG A 1 181 ? 3.170 3.200 -0.723 1.00 86.69 181 ARG A C 1
ATOM 1437 O O . ARG A 1 181 ? 2.775 3.964 0.146 1.00 86.69 181 ARG A O 1
ATOM 1444 N N . GLU A 1 182 ? 4.055 2.235 -0.475 1.00 85.56 182 GLU A N 1
ATOM 1445 C CA . GLU A 1 182 ? 4.648 2.045 0.854 1.00 85.56 182 GLU A CA 1
ATOM 1446 C C . GLU A 1 182 ? 5.630 3.165 1.226 1.00 85.56 182 GLU A C 1
ATOM 1448 O O . GLU A 1 182 ? 5.676 3.589 2.379 1.00 85.56 182 GLU A O 1
ATOM 1453 N N . ARG A 1 183 ? 6.388 3.692 0.256 1.00 87.06 183 ARG A N 1
ATOM 1454 C CA . ARG A 1 183 ? 7.270 4.847 0.471 1.00 87.06 183 ARG A CA 1
ATOM 1455 C C . ARG A 1 183 ? 6.470 6.114 0.785 1.00 87.06 183 ARG A C 1
ATOM 1457 O O . ARG A 1 183 ? 6.879 6.868 1.665 1.00 87.06 183 ARG A O 1
ATOM 1464 N N . ASP A 1 184 ? 5.346 6.315 0.104 1.00 84.88 184 ASP A N 1
ATOM 1465 C CA . ASP A 1 184 ? 4.428 7.423 0.382 1.00 84.88 184 ASP A CA 1
ATOM 1466 C C . ASP A 1 184 ? 3.791 7.267 1.772 1.00 84.88 184 ASP A C 1
ATOM 1468 O O . ASP A 1 184 ? 3.818 8.206 2.561 1.00 84.88 184 ASP A O 1
ATOM 1472 N N . TRP A 1 185 ? 3.363 6.051 2.137 1.00 87.94 185 TRP A N 1
ATOM 1473 C CA . TRP A 1 185 ? 2.852 5.745 3.480 1.00 87.94 185 TRP A CA 1
ATOM 1474 C C . TRP A 1 185 ? 3.860 6.044 4.593 1.00 87.94 185 TRP A C 1
ATOM 1476 O O . TRP A 1 185 ? 3.494 6.641 5.598 1.00 87.94 185 TRP A O 1
ATOM 1486 N N . ARG A 1 186 ? 5.134 5.660 4.423 1.00 87.06 186 ARG A N 1
ATOM 1487 C CA . ARG A 1 186 ? 6.179 5.971 5.415 1.00 87.06 186 ARG A CA 1
ATOM 1488 C C . ARG A 1 186 ? 6.433 7.468 5.530 1.00 87.06 186 ARG A C 1
ATOM 1490 O O . ARG A 1 186 ? 6.615 7.963 6.632 1.00 87.06 186 ARG A O 1
ATOM 1497 N N . ARG A 1 187 ? 6.414 8.193 4.408 1.00 87.31 187 ARG A N 1
ATOM 1498 C CA . ARG A 1 187 ? 6.574 9.651 4.407 1.00 87.31 187 ARG A CA 1
ATOM 1499 C C . ARG A 1 187 ? 5.428 10.345 5.150 1.00 87.31 187 ARG A C 1
ATOM 1501 O O . ARG A 1 187 ? 5.680 11.325 5.847 1.00 87.31 187 ARG A O 1
ATOM 1508 N N . ASP A 1 188 ? 4.204 9.850 5.004 1.00 82.44 188 ASP A N 1
ATOM 1509 C CA . ASP A 1 188 ? 3.051 10.378 5.733 1.00 82.44 188 ASP A CA 1
ATOM 1510 C C . ASP A 1 188 ? 3.111 10.017 7.227 1.00 82.44 188 ASP A C 1
ATOM 1512 O O . ASP A 1 188 ? 2.844 10.874 8.067 1.00 82.44 188 ASP A O 1
ATOM 1516 N N . ASP A 1 189 ? 3.532 8.799 7.578 1.00 85.81 189 ASP A N 1
ATOM 1517 C CA . ASP A 1 189 ? 3.694 8.363 8.974 1.00 85.81 189 ASP A CA 1
ATOM 1518 C C . ASP A 1 189 ? 4.792 9.158 9.708 1.00 85.81 189 ASP A C 1
ATOM 1520 O O . ASP A 1 189 ? 4.576 9.647 10.819 1.00 85.81 189 ASP A O 1
ATOM 1524 N N . ASP A 1 190 ? 5.934 9.395 9.052 1.00 83.12 190 ASP A N 1
ATOM 1525 C CA . ASP A 1 190 ? 7.009 10.249 9.573 1.00 83.12 190 ASP A CA 1
ATOM 1526 C C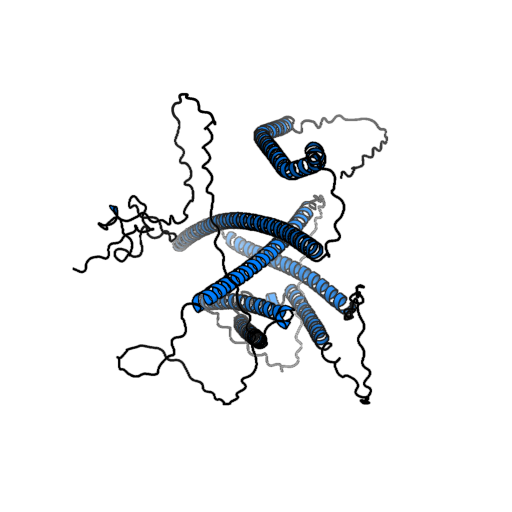 . ASP A 1 190 ? 6.518 11.692 9.792 1.00 83.12 190 ASP A C 1
ATOM 1528 O O . ASP A 1 190 ? 6.814 12.302 10.822 1.00 83.12 190 ASP A O 1
ATOM 1532 N N . ARG A 1 191 ? 5.694 12.222 8.874 1.00 84.94 191 ARG A N 1
ATOM 1533 C CA . ARG A 1 191 ? 5.082 13.554 9.013 1.00 84.94 191 ARG A CA 1
ATOM 1534 C C . ARG A 1 191 ? 4.124 13.617 10.209 1.00 84.94 191 ARG A C 1
ATOM 1536 O O . ARG A 1 191 ? 4.156 14.594 10.956 1.00 84.94 191 ARG A O 1
ATOM 1543 N N . TYR A 1 192 ? 3.308 12.584 10.427 1.00 83.00 192 TYR A N 1
ATOM 1544 C CA . TYR A 1 192 ? 2.432 12.505 11.603 1.00 83.00 192 TYR A CA 1
ATOM 1545 C C . TYR A 1 192 ? 3.220 12.381 12.912 1.00 83.00 192 TYR A C 1
ATOM 1547 O O . TYR A 1 192 ? 2.814 12.940 13.935 1.00 83.00 192 TYR A O 1
ATOM 1555 N N . ARG A 1 193 ? 4.354 11.673 12.891 1.00 80.81 193 ARG A N 1
ATOM 1556 C CA . ARG A 1 193 ? 5.232 11.515 14.053 1.00 80.81 193 ARG A CA 1
ATOM 1557 C C . ARG A 1 193 ? 5.894 12.834 14.453 1.00 80.81 193 ARG A C 1
ATOM 1559 O O . ARG A 1 193 ? 5.850 13.182 15.633 1.00 80.81 193 ARG A O 1
ATOM 1566 N N . GLU A 1 194 ? 6.426 13.586 13.487 1.00 74.06 194 GLU A N 1
ATOM 1567 C CA . GLU A 1 194 ? 6.998 14.918 13.728 1.00 74.06 194 GLU A CA 1
ATOM 1568 C C . GLU A 1 194 ? 5.941 15.909 14.248 1.00 74.06 194 GLU A C 1
ATOM 1570 O O . GLU A 1 194 ? 6.189 16.618 15.226 1.00 74.06 194 GLU A O 1
ATOM 1575 N N . GLU A 1 195 ? 4.728 15.929 13.678 1.00 76.62 195 GLU A N 1
ATOM 1576 C CA . GLU A 1 195 ? 3.638 16.780 14.193 1.00 76.62 195 GLU A CA 1
ATOM 1577 C C . GLU A 1 195 ? 3.202 16.398 15.619 1.00 76.62 195 GLU A C 1
ATOM 1579 O O . GLU A 1 195 ? 2.852 17.270 16.425 1.00 76.62 195 GLU A O 1
ATOM 1584 N N . GLY A 1 196 ? 3.236 15.105 15.955 1.00 77.31 196 GLY A N 1
ATOM 1585 C CA . GLY A 1 196 ? 2.929 14.604 17.294 1.00 77.31 196 GLY A CA 1
ATOM 1586 C C . GLY A 1 196 ? 3.948 15.037 18.353 1.00 77.31 196 GLY A C 1
ATOM 1587 O O . GLY A 1 196 ? 3.556 15.409 19.464 1.00 77.31 196 GLY A O 1
ATOM 1588 N N . GLU A 1 197 ? 5.241 15.036 18.016 1.00 72.81 197 GLU A N 1
ATOM 1589 C CA . GLU A 1 197 ? 6.309 15.502 18.913 1.00 72.81 197 GLU A CA 1
ATOM 1590 C C . GLU A 1 197 ? 6.249 17.020 19.130 1.00 72.81 197 GLU A C 1
ATOM 1592 O O . GLU A 1 197 ? 6.281 17.468 20.279 1.00 72.81 197 GLU A O 1
ATOM 1597 N N . TYR A 1 198 ? 5.998 17.808 18.077 1.00 70.69 198 TYR A N 1
ATOM 1598 C CA . TYR A 1 198 ? 5.804 19.258 18.210 1.00 70.69 198 TYR A CA 1
ATOM 1599 C C . TYR A 1 198 ? 4.611 19.634 19.106 1.00 70.69 198 TYR A C 1
ATOM 1601 O O . TYR A 1 198 ? 4.667 20.641 19.819 1.00 70.69 198 TYR A O 1
ATOM 1609 N N . ARG A 1 199 ? 3.528 18.840 19.116 1.00 66.56 199 ARG A N 1
ATOM 1610 C CA . ARG A 1 199 ? 2.398 19.060 20.040 1.00 66.56 199 ARG A CA 1
ATOM 1611 C C . ARG A 1 199 ? 2.745 18.703 21.486 1.00 66.56 199 ARG A C 1
ATOM 1613 O O . ARG A 1 199 ? 2.411 19.474 22.383 1.00 66.56 199 ARG A O 1
ATOM 1620 N N . ARG A 1 200 ? 3.454 17.592 21.726 1.00 66.75 200 ARG A N 1
ATOM 1621 C CA . ARG A 1 200 ? 3.857 17.189 23.089 1.00 66.75 200 ARG A CA 1
ATOM 1622 C C . ARG A 1 200 ? 4.808 18.184 23.749 1.00 66.75 200 ARG A C 1
ATOM 1624 O O . ARG A 1 200 ? 4.667 18.433 24.946 1.00 66.75 200 ARG A O 1
ATOM 1631 N N . ASP A 1 201 ? 5.729 18.775 22.993 1.00 61.12 201 ASP A N 1
ATOM 1632 C CA . ASP A 1 201 ? 6.666 19.759 23.545 1.00 61.12 201 ASP A CA 1
ATOM 1633 C C . ASP A 1 201 ? 6.000 21.111 23.841 1.00 61.12 201 ASP A C 1
ATOM 1635 O O . ASP A 1 201 ? 6.378 21.794 24.798 1.00 61.12 201 ASP A O 1
ATOM 1639 N N . ARG A 1 202 ? 4.941 21.471 23.104 1.00 56.66 202 ARG A N 1
ATOM 1640 C CA . ARG A 1 202 ? 4.167 22.695 23.361 1.00 56.66 202 ARG A CA 1
ATOM 1641 C C . ARG A 1 202 ? 3.345 22.611 24.649 1.00 56.66 202 ARG A C 1
ATOM 1643 O O . ARG A 1 202 ? 3.286 23.594 25.387 1.00 56.66 202 ARG A O 1
ATOM 1650 N N . ASP A 1 203 ? 2.797 21.440 24.964 1.00 53.41 203 ASP A N 1
ATOM 1651 C CA . ASP A 1 203 ? 2.021 21.234 26.195 1.00 53.41 203 ASP A CA 1
ATOM 1652 C C . ASP A 1 203 ? 2.909 21.065 27.442 1.00 53.41 203 ASP A C 1
ATOM 1654 O O . ASP A 1 203 ? 2.497 21.399 28.556 1.00 53.41 203 ASP A O 1
ATOM 1658 N N . ARG A 1 204 ? 4.172 20.639 27.284 1.00 52.09 204 ARG A N 1
ATOM 1659 C CA . ARG A 1 204 ? 5.131 20.537 28.402 1.00 52.09 204 ARG A CA 1
ATOM 1660 C C . ARG A 1 204 ? 5.732 21.879 28.836 1.00 52.09 204 ARG A C 1
ATOM 1662 O O . ARG A 1 204 ? 6.176 21.995 29.977 1.00 52.09 204 ARG A O 1
ATOM 1669 N N . GLY A 1 205 ? 5.726 22.893 27.968 1.00 45.53 205 GLY A N 1
ATOM 1670 C CA . GLY A 1 205 ? 6.344 24.202 28.222 1.00 45.53 205 GLY A CA 1
ATOM 1671 C C . GLY A 1 205 ? 5.498 25.215 29.009 1.00 45.53 205 GLY A C 1
ATOM 1672 O O . GLY A 1 205 ? 6.036 26.230 29.446 1.00 45.53 205 GLY A O 1
ATOM 1673 N N . SER A 1 206 ? 4.199 24.968 29.223 1.00 45.12 206 SER A N 1
ATOM 1674 C CA . SER A 1 206 ? 3.268 25.983 29.761 1.00 45.12 206 SER A CA 1
ATOM 1675 C C . SER A 1 206 ? 2.843 25.801 31.227 1.00 45.12 206 SER A C 1
ATOM 1677 O O . SER A 1 206 ? 1.921 26.472 31.687 1.00 45.12 206 SER A O 1
ATOM 1679 N N . SER A 1 207 ? 3.531 24.959 32.005 1.00 42.41 207 SER A N 1
ATOM 1680 C CA . SER A 1 207 ? 3.309 24.847 33.458 1.00 42.41 207 SER A CA 1
ATOM 1681 C C . SER A 1 207 ? 4.162 25.857 34.239 1.00 42.41 207 SER A C 1
ATOM 1683 O O . SER A 1 207 ? 5.133 25.498 34.900 1.00 42.41 207 SER A O 1
ATOM 1685 N N . SER A 1 208 ? 3.798 27.141 34.169 1.00 37.62 208 SER A N 1
ATOM 1686 C CA . SER A 1 208 ? 4.258 28.137 35.148 1.00 37.62 208 SER A CA 1
ATOM 1687 C C . SER A 1 208 ? 3.380 28.087 36.409 1.00 37.62 208 SER A C 1
ATOM 1689 O O . SER A 1 208 ? 2.153 28.122 36.296 1.00 37.62 208 SER A O 1
ATOM 1691 N N . PRO A 1 209 ? 3.963 28.041 37.622 1.00 43.91 209 PRO A N 1
ATOM 1692 C CA . PRO A 1 209 ? 3.215 27.986 38.871 1.00 43.91 209 PRO A CA 1
ATOM 1693 C C . PRO A 1 209 ? 2.737 29.390 39.264 1.00 43.91 209 PRO A C 1
ATOM 1695 O O . PRO A 1 209 ? 3.488 30.189 39.825 1.00 43.91 209 PRO A O 1
ATOM 1698 N N . SER A 1 210 ? 1.469 29.700 38.991 1.00 34.03 210 SER A N 1
ATOM 1699 C CA . SER A 1 210 ? 0.844 30.935 39.474 1.00 34.03 210 SER A CA 1
ATOM 1700 C C . SER A 1 210 ? 0.495 30.808 40.959 1.00 34.03 210 SER A C 1
ATOM 1702 O O . SER A 1 210 ? -0.418 30.082 41.357 1.00 34.03 210 SER A O 1
ATOM 1704 N N . ARG A 1 211 ? 1.269 31.504 41.798 1.00 39.94 211 ARG A N 1
ATOM 1705 C CA . ARG A 1 211 ? 0.994 31.711 43.222 1.00 39.94 211 ARG A CA 1
ATOM 1706 C C . ARG A 1 211 ? 0.043 32.899 43.439 1.00 39.94 211 ARG A C 1
ATOM 1708 O O . ARG A 1 211 ? 0.178 33.938 42.808 1.00 39.94 211 ARG A O 1
ATOM 1715 N N . HIS A 1 212 ? -0.768 32.751 44.492 1.00 38.31 212 HIS A N 1
ATOM 1716 C CA . HIS A 1 212 ? -1.453 33.772 45.304 1.00 38.31 212 HIS A CA 1
ATOM 1717 C C . HIS A 1 212 ? -2.749 34.418 44.775 1.00 38.31 212 HIS A C 1
ATOM 1719 O O . HIS A 1 212 ? -2.715 35.412 44.059 1.00 38.31 212 HIS A O 1
ATOM 1725 N N . ARG A 1 213 ? -3.890 34.005 45.362 1.00 31.42 213 ARG A N 1
ATOM 1726 C CA . ARG A 1 213 ? -4.749 34.900 46.175 1.00 31.42 213 ARG A CA 1
ATOM 1727 C C . ARG A 1 213 ? -5.830 34.144 46.977 1.00 31.42 213 ARG A C 1
ATOM 1729 O O . ARG A 1 213 ? -6.726 33.520 46.428 1.00 31.42 213 ARG A O 1
ATOM 1736 N N . ARG A 1 214 ? -5.756 34.285 48.300 1.00 39.16 214 ARG A N 1
ATOM 1737 C CA . ARG A 1 214 ? -6.847 34.260 49.304 1.00 39.16 214 ARG A CA 1
ATOM 1738 C C . ARG A 1 214 ? -6.664 35.550 50.141 1.00 39.16 214 ARG A C 1
ATOM 1740 O O . ARG A 1 214 ? -5.555 36.087 50.072 1.00 39.16 214 ARG A O 1
ATOM 1747 N N . PRO A 1 215 ? -7.616 36.030 50.971 1.00 56.19 215 PRO A N 1
ATOM 1748 C CA . PRO A 1 215 ? -8.940 35.487 51.320 1.00 56.19 215 PRO A CA 1
ATOM 1749 C C . PRO A 1 215 ? -10.086 36.532 51.247 1.00 56.19 215 PRO A C 1
ATOM 1751 O O . PRO A 1 215 ? -9.837 37.731 51.185 1.00 56.19 215 PRO A O 1
ATOM 1754 N N . SER A 1 216 ? -11.351 36.103 51.339 1.00 32.84 216 SER A N 1
ATOM 1755 C CA . SER A 1 216 ? -12.452 36.948 51.843 1.00 32.84 216 SER A CA 1
ATOM 1756 C C . SER A 1 216 ? -13.585 36.094 52.417 1.00 32.84 216 SER A C 1
ATOM 1758 O O . SER A 1 216 ? -14.154 35.238 51.748 1.00 32.84 216 SER A O 1
ATOM 1760 N N . THR A 1 217 ? -13.854 36.336 53.693 1.00 41.47 217 THR A N 1
ATOM 1761 C CA . THR A 1 217 ? -15.022 35.962 54.496 1.00 41.47 217 THR A CA 1
ATOM 1762 C C . THR A 1 217 ? -16.232 36.824 54.124 1.00 41.47 217 THR A C 1
ATOM 1764 O O . THR A 1 217 ? -16.033 38.022 53.956 1.00 41.47 217 THR A O 1
ATOM 1767 N N . SER A 1 218 ? -17.450 36.263 54.067 1.00 37.00 218 SER A N 1
ATOM 1768 C CA . SER A 1 218 ? -18.756 36.926 54.333 1.00 37.00 218 SER A CA 1
ATOM 1769 C C . SER A 1 218 ? -19.890 36.060 53.742 1.00 37.00 218 SER A C 1
ATOM 1771 O O . SER A 1 218 ? -19.875 35.774 52.554 1.00 37.00 218 SER A O 1
ATOM 1773 N N . THR A 1 219 ? -20.716 35.399 54.558 1.00 36.16 219 THR A N 1
ATOM 1774 C CA . THR A 1 219 ? -22.047 35.850 55.035 1.00 36.16 219 THR A CA 1
ATOM 1775 C C . THR A 1 219 ? -23.196 35.472 54.088 1.00 36.16 219 THR A C 1
ATOM 1777 O O . THR A 1 219 ? -23.273 35.944 52.964 1.00 36.16 219 THR A O 1
ATOM 1780 N N . SER A 1 220 ? -24.088 34.617 54.603 1.00 46.25 220 SER A N 1
ATOM 1781 C CA . SER A 1 220 ? -25.557 34.640 54.478 1.00 46.25 220 SER A CA 1
ATOM 1782 C C . SER A 1 220 ? -26.187 35.328 53.255 1.00 46.25 220 SER A C 1
ATOM 1784 O O . SER A 1 220 ? -26.132 36.548 53.155 1.00 46.25 220 SER A O 1
ATOM 1786 N N . ALA A 1 221 ? -26.941 34.578 52.442 1.00 37.75 221 ALA A N 1
ATOM 1787 C CA . ALA A 1 221 ? -28.330 34.928 52.115 1.00 37.75 221 ALA A CA 1
ATOM 1788 C C . ALA A 1 221 ? -29.014 33.841 51.270 1.00 37.75 221 ALA A C 1
ATOM 1790 O O . ALA A 1 221 ? -28.533 33.394 50.234 1.00 37.75 221 ALA A O 1
ATOM 1791 N N . ARG A 1 222 ? -30.186 33.459 51.760 1.00 46.16 222 ARG A N 1
ATOM 1792 C CA . ARG A 1 222 ? -31.223 32.600 51.187 1.00 46.16 222 ARG A CA 1
ATOM 1793 C C . ARG A 1 222 ? -31.946 33.346 50.047 1.00 46.16 222 ARG A C 1
ATOM 1795 O O . ARG A 1 222 ? -32.253 34.520 50.252 1.00 46.16 222 ARG A O 1
ATOM 1802 N N . PRO A 1 223 ? -32.285 32.725 48.901 1.00 58.41 223 PRO A N 1
ATOM 1803 C CA . PRO A 1 223 ? -33.128 33.386 47.911 1.00 58.41 223 PRO A CA 1
ATOM 1804 C C . PRO A 1 223 ? -34.625 33.266 48.273 1.00 58.41 223 PRO A C 1
ATOM 1806 O O . PRO A 1 223 ? -35.035 32.268 48.878 1.00 58.41 223 PRO A O 1
ATOM 1809 N N . PRO A 1 224 ? -35.443 34.284 47.942 1.00 57.41 224 PRO A N 1
ATOM 1810 C CA . PRO A 1 224 ? -36.850 34.348 48.307 1.00 57.41 224 PRO A CA 1
ATOM 1811 C C . PRO A 1 224 ? -37.740 33.551 47.347 1.00 57.41 224 PRO A C 1
ATOM 1813 O O . PRO A 1 224 ? -37.601 33.585 46.127 1.00 57.41 224 PRO A O 1
ATOM 1816 N N . SER A 1 225 ? -38.716 32.882 47.947 1.00 48.59 225 SER A N 1
ATOM 1817 C CA . SER A 1 225 ? -39.943 32.388 47.335 1.00 48.59 225 SER A CA 1
ATOM 1818 C C . SER A 1 225 ? -40.752 33.534 46.718 1.00 48.59 225 SER A C 1
ATOM 1820 O O . SER A 1 225 ? -41.125 34.466 47.433 1.00 48.59 225 SER A O 1
ATOM 1822 N N . HIS A 1 226 ? -41.070 33.432 45.425 1.00 48.12 226 HIS A N 1
ATOM 1823 C CA . HIS A 1 226 ? -42.043 34.292 44.746 1.00 48.12 226 HIS A CA 1
ATOM 1824 C C . HIS A 1 226 ? -43.384 33.573 44.508 1.00 48.12 226 HIS A C 1
ATOM 1826 O O . HIS A 1 226 ? -43.432 32.341 44.513 1.00 48.12 226 HIS A O 1
ATOM 1832 N N . PRO A 1 227 ? -44.482 34.345 44.392 1.00 54.66 227 PRO A N 1
ATOM 1833 C CA . PRO A 1 227 ? -45.807 33.928 44.825 1.00 54.66 227 PRO A CA 1
ATOM 1834 C C . PRO A 1 227 ? -46.659 33.300 43.721 1.00 54.66 227 PRO A C 1
ATOM 1836 O O . PRO A 1 227 ? -46.516 33.584 42.535 1.00 54.66 227 PRO A O 1
ATOM 1839 N N . SER A 1 228 ? -47.626 32.506 44.184 1.00 48.03 228 SER A N 1
ATOM 1840 C CA . SER A 1 228 ? -48.853 32.172 43.465 1.00 48.03 228 SER A CA 1
ATOM 1841 C C . SER A 1 228 ? -49.505 33.421 42.869 1.00 48.03 228 SER A C 1
ATOM 1843 O O . SER A 1 228 ? -49.841 34.353 43.597 1.00 48.03 228 SER A O 1
ATOM 1845 N N . GLY A 1 229 ? -49.736 33.390 41.558 1.00 43.00 229 GLY A N 1
ATOM 1846 C CA . GLY A 1 229 ? -50.582 34.324 40.826 1.00 43.00 229 GLY A CA 1
ATOM 1847 C C . GLY A 1 229 ? -51.581 33.540 39.981 1.00 43.00 229 GLY A C 1
ATOM 1848 O O . GLY A 1 229 ? -51.205 32.941 38.980 1.00 43.00 229 GLY A O 1
ATOM 1849 N N . SER A 1 230 ? -52.822 33.502 40.474 1.00 42.56 230 SER A N 1
ATOM 1850 C CA . SER A 1 230 ? -54.105 33.469 39.746 1.00 42.56 230 SER A CA 1
ATOM 1851 C C . SER A 1 230 ? -54.020 33.356 38.218 1.00 42.56 230 SER A C 1
ATOM 1853 O O . SER A 1 230 ? -53.496 34.236 37.546 1.00 42.56 230 SER A O 1
ATOM 1855 N N . GLN A 1 231 ? -54.504 32.247 37.655 1.00 49.25 231 GLN A N 1
ATOM 1856 C CA . GLN A 1 231 ? -55.835 32.181 37.033 1.00 49.25 231 GLN A CA 1
ATOM 1857 C C . GLN A 1 231 ? -56.141 33.375 36.126 1.00 49.25 231 GLN A C 1
ATOM 1859 O O . GLN A 1 231 ? -56.692 34.368 36.583 1.00 49.25 231 GLN A O 1
ATOM 1864 N N . ASP A 1 232 ? -55.913 33.187 34.828 1.00 39.78 232 ASP A N 1
ATOM 1865 C CA . ASP A 1 232 ? -56.850 33.703 33.844 1.00 39.78 232 ASP A CA 1
ATOM 1866 C C . ASP A 1 232 ? -57.152 32.631 32.796 1.00 39.78 232 ASP A C 1
ATOM 1868 O O . ASP A 1 232 ? -56.279 32.084 32.120 1.00 39.78 232 ASP A O 1
ATOM 1872 N N . ARG A 1 233 ? -58.442 32.291 32.746 1.00 50.75 233 ARG A N 1
ATOM 1873 C CA . ARG A 1 233 ? -59.090 31.533 31.679 1.00 50.75 233 ARG A CA 1
ATOM 1874 C C . ARG A 1 233 ? -58.738 32.187 30.349 1.00 50.75 233 ARG A C 1
ATOM 1876 O O . ARG A 1 233 ? -58.851 33.398 30.259 1.00 50.75 233 ARG A O 1
ATOM 1883 N N . LEU A 1 234 ? -58.498 31.387 29.308 1.00 45.06 234 LEU A N 1
ATOM 1884 C CA . LEU A 1 234 ? -59.175 31.520 28.012 1.00 45.06 234 LEU A CA 1
ATOM 1885 C C . LEU A 1 234 ? -58.818 30.341 27.079 1.00 45.06 234 LEU A C 1
ATOM 1887 O O . LEU A 1 234 ? -57.660 30.118 26.752 1.00 45.06 234 LEU A O 1
ATOM 1891 N N . LYS A 1 235 ? -59.891 29.686 26.607 1.00 41.84 235 LYS A N 1
ATOM 1892 C CA . LYS A 1 235 ? -60.048 28.833 25.409 1.00 41.84 235 LYS A CA 1
ATOM 1893 C C . LYS A 1 235 ? -59.560 27.367 25.457 1.00 41.84 235 LYS A C 1
ATOM 1895 O O . LYS A 1 235 ? -58.375 27.098 25.288 1.00 41.84 235 LYS A O 1
ATOM 1900 N N . PRO A 1 236 ? -60.498 26.405 25.588 1.00 49.62 236 PRO A N 1
ATOM 1901 C CA . PRO A 1 236 ? -60.261 24.995 25.320 1.00 49.62 236 PRO A CA 1
ATOM 1902 C C . PRO A 1 236 ? -60.537 24.721 23.837 1.00 49.62 236 PRO A C 1
ATOM 1904 O O . PRO A 1 236 ? -61.692 24.664 23.451 1.00 49.62 236 PRO A O 1
ATOM 1907 N N . ASP A 1 237 ? -59.500 24.612 23.011 1.00 46.12 237 ASP A N 1
ATOM 1908 C CA . ASP A 1 237 ? -59.575 23.954 21.694 1.00 46.12 237 ASP A CA 1
ATOM 1909 C C . ASP A 1 237 ? -58.155 23.708 21.170 1.00 46.12 237 ASP A C 1
ATOM 1911 O O . ASP A 1 237 ? -57.727 24.217 20.141 1.00 46.12 237 ASP A O 1
ATOM 1915 N N . THR A 1 238 ? -57.394 22.911 21.916 1.00 49.81 238 THR A N 1
ATOM 1916 C CA . THR A 1 238 ? -56.253 22.196 21.347 1.00 49.81 238 THR A CA 1
ATOM 1917 C C . THR A 1 238 ? -56.287 20.808 21.946 1.00 49.81 238 THR A C 1
ATOM 1919 O O . THR A 1 238 ? -55.906 20.601 23.097 1.00 49.81 238 THR A O 1
ATOM 1922 N N . SER A 1 239 ? -56.817 19.866 21.171 1.00 45.31 239 SER A N 1
ATOM 1923 C CA . SER A 1 239 ? -56.707 18.435 21.415 1.00 45.31 239 SER A CA 1
ATOM 1924 C C . SER A 1 239 ? -55.250 18.099 21.734 1.00 45.31 239 SER A C 1
ATOM 1926 O O . SER A 1 239 ? -54.409 18.041 20.836 1.00 45.31 239 SER A O 1
ATOM 1928 N N . MET A 1 240 ? -54.949 17.923 23.021 1.00 50.47 240 MET A N 1
ATOM 1929 C CA . MET A 1 240 ? -53.716 17.294 23.472 1.00 50.47 240 MET A CA 1
ATOM 1930 C C . MET A 1 240 ? -53.607 15.963 22.717 1.00 50.47 240 MET A C 1
ATOM 1932 O O . MET A 1 240 ? -54.524 15.142 22.836 1.00 50.47 240 MET A O 1
ATOM 1936 N N . PRO A 1 241 ? -52.564 15.749 21.894 1.00 54.97 241 PRO A N 1
ATOM 1937 C CA . PRO A 1 241 ? -52.362 14.458 21.264 1.00 54.97 241 PRO A CA 1
ATOM 1938 C C . PRO A 1 241 ? -52.250 13.428 22.384 1.00 54.97 241 PRO A C 1
ATOM 1940 O O . PRO A 1 241 ? -51.470 13.599 23.322 1.00 54.97 241 PRO A O 1
ATOM 1943 N N . ALA A 1 242 ? -53.106 12.408 22.317 1.00 59.88 242 ALA A N 1
ATOM 1944 C CA . ALA A 1 242 ? -53.157 11.338 23.297 1.00 59.88 242 ALA A CA 1
ATOM 1945 C C . ALA A 1 242 ? -51.734 10.818 23.579 1.00 59.88 242 ALA A C 1
ATOM 1947 O O . ALA A 1 242 ? -50.959 10.660 22.629 1.00 59.88 242 ALA A O 1
ATOM 1948 N N . PRO A 1 243 ? -51.372 10.572 24.854 1.00 64.81 243 PRO A N 1
ATOM 1949 C CA . PRO A 1 243 ? -50.046 10.094 25.217 1.00 64.81 243 PRO A CA 1
ATOM 1950 C C . PRO A 1 243 ? -49.737 8.844 24.398 1.00 64.81 243 PRO A C 1
ATOM 1952 O O . PRO A 1 243 ? -50.464 7.851 24.459 1.00 64.81 243 PRO A O 1
ATOM 1955 N N . SER A 1 244 ? -48.685 8.925 23.581 1.00 65.88 244 SER A N 1
ATOM 1956 C CA . SER A 1 244 ? -48.223 7.800 22.777 1.00 65.88 244 SER A CA 1
ATOM 1957 C C . SER A 1 244 ? -48.033 6.589 23.695 1.00 65.88 244 SER A C 1
ATOM 1959 O O . SER A 1 244 ? -47.429 6.753 24.761 1.00 65.88 244 SER A O 1
ATOM 1961 N N . PRO A 1 245 ? -48.536 5.401 23.319 1.00 72.38 245 PRO A N 1
ATOM 1962 C CA . PRO A 1 245 ? -48.446 4.215 24.158 1.00 72.38 245 PRO A CA 1
ATOM 1963 C C . PRO A 1 245 ? -46.988 3.974 24.582 1.00 72.38 245 PRO A C 1
ATOM 1965 O O . PRO A 1 245 ? -46.082 4.199 23.770 1.00 72.38 245 PRO A O 1
ATOM 1968 N N . PRO A 1 246 ? -46.742 3.545 25.836 1.00 71.38 246 PRO A N 1
ATOM 1969 C CA . PRO A 1 246 ? -45.393 3.327 26.341 1.00 71.38 246 PRO A CA 1
ATOM 1970 C C . PRO A 1 246 ? -44.656 2.376 25.399 1.00 71.38 246 PRO A C 1
ATOM 1972 O O . PRO A 1 246 ? -45.141 1.283 25.093 1.00 71.38 246 PRO A O 1
ATOM 1975 N N . LYS A 1 247 ? -43.502 2.822 24.888 1.00 74.12 247 LYS A N 1
ATOM 1976 C CA . LYS A 1 247 ? -42.652 2.005 24.021 1.00 74.12 247 LYS A CA 1
ATOM 1977 C C . LYS A 1 247 ? -42.291 0.749 24.808 1.00 74.12 247 LYS A C 1
ATOM 1979 O O . LYS A 1 247 ? -41.698 0.855 25.876 1.00 74.12 247 LYS A O 1
ATOM 1984 N N . LYS A 1 248 ? -42.688 -0.423 24.305 1.00 80.50 248 LYS A N 1
ATOM 1985 C CA . LYS A 1 248 ? -42.316 -1.706 24.909 1.00 80.50 248 LYS A CA 1
ATOM 1986 C C . LYS A 1 248 ? -40.798 -1.753 25.027 1.00 80.50 248 LYS A C 1
ATOM 1988 O O . LYS A 1 248 ? -40.097 -1.666 24.020 1.00 80.50 248 LYS A O 1
ATOM 1993 N N . GLU A 1 249 ? -40.305 -1.855 26.252 1.00 79.94 249 GLU A N 1
ATOM 1994 C CA . GLU A 1 249 ? -38.885 -2.048 26.495 1.00 79.94 249 GLU A CA 1
ATOM 1995 C C . GLU A 1 249 ? -38.485 -3.421 25.947 1.00 79.94 249 GLU A C 1
ATOM 1997 O O . GLU A 1 249 ? -39.025 -4.445 26.360 1.00 79.94 249 GLU A O 1
ATOM 2002 N N . LEU A 1 250 ? -37.566 -3.432 24.979 1.00 82.81 250 LEU A N 1
ATOM 2003 C CA . LEU A 1 250 ? -36.988 -4.661 24.437 1.00 82.81 250 LEU A CA 1
ATOM 2004 C C . LEU A 1 250 ? -36.302 -5.443 25.561 1.00 82.81 250 LEU A C 1
ATOM 2006 O O . LEU A 1 250 ? -35.536 -4.878 26.356 1.00 82.81 250 LEU A O 1
ATOM 2010 N N . THR A 1 251 ? -36.545 -6.747 25.600 1.00 91.69 251 THR A N 1
ATOM 2011 C CA . THR A 1 251 ? -35.893 -7.661 26.542 1.00 91.69 251 THR A CA 1
ATOM 2012 C C . THR A 1 251 ? -34.379 -7.694 26.304 1.00 91.69 251 THR A C 1
ATOM 2014 O O . THR A 1 251 ? -33.886 -7.391 25.216 1.00 91.69 251 THR A O 1
ATOM 2017 N N . ALA A 1 252 ? -33.595 -8.059 27.323 1.00 83.75 252 ALA A N 1
ATOM 2018 C CA . ALA A 1 252 ? -32.133 -8.101 27.206 1.00 83.75 252 ALA A CA 1
ATOM 2019 C C . ALA A 1 252 ? -31.643 -9.050 26.092 1.00 83.75 252 ALA A C 1
ATOM 2021 O O . ALA A 1 252 ? -30.614 -8.792 25.467 1.00 83.75 252 ALA A O 1
ATOM 2022 N N . GLU A 1 253 ? -32.383 -10.125 25.822 1.00 87.31 253 GLU A N 1
ATOM 2023 C CA . GLU A 1 253 ? -32.080 -11.078 24.751 1.00 87.31 253 GLU A CA 1
ATOM 2024 C C . GLU A 1 253 ? -32.355 -10.485 23.367 1.00 87.31 253 GLU A C 1
ATOM 2026 O O . GLU A 1 253 ? -31.493 -10.562 22.490 1.00 87.31 253 GLU A O 1
ATOM 2031 N N . GLU A 1 254 ? -33.489 -9.800 23.188 1.00 86.12 254 GLU A N 1
ATOM 2032 C CA . GLU A 1 254 ? -33.798 -9.078 21.948 1.00 86.12 254 GLU A CA 1
ATOM 2033 C C . GLU A 1 254 ? -32.736 -8.011 21.661 1.00 86.12 254 GLU A C 1
ATOM 2035 O O . GLU A 1 254 ? -32.221 -7.937 20.545 1.00 86.12 254 GLU A O 1
ATOM 2040 N N . LYS A 1 255 ? -32.313 -7.261 22.687 1.00 83.56 255 LYS A N 1
ATOM 2041 C CA . LYS A 1 255 ? -31.221 -6.279 22.592 1.00 83.56 255 LYS A CA 1
ATOM 2042 C C . LYS A 1 255 ? -29.908 -6.908 22.116 1.00 83.56 255 LYS A C 1
ATOM 2044 O O . LYS A 1 255 ? -29.258 -6.369 21.222 1.00 83.56 255 LYS A O 1
ATOM 2049 N N . ARG A 1 256 ? -29.526 -8.064 22.672 1.00 85.19 256 ARG A N 1
ATOM 2050 C CA . ARG A 1 256 ? -28.331 -8.808 22.230 1.00 85.19 256 ARG A CA 1
ATOM 2051 C C . ARG A 1 256 ? -28.462 -9.279 20.784 1.00 85.19 256 ARG A C 1
ATOM 2053 O O . ARG A 1 256 ? -27.505 -9.156 20.027 1.00 85.19 256 ARG A O 1
ATOM 2060 N N . SER A 1 257 ? -29.627 -9.794 20.394 1.00 88.75 257 SER A N 1
ATOM 2061 C CA . SER A 1 257 ? -29.855 -10.278 19.027 1.00 88.75 257 SER A CA 1
ATOM 2062 C C . SER A 1 257 ? -29.782 -9.153 17.986 1.00 88.75 257 SER A C 1
ATOM 2064 O O . SER A 1 257 ? -29.138 -9.321 16.952 1.00 88.75 257 SER A O 1
ATOM 2066 N N . LEU A 1 258 ? -30.353 -7.982 18.292 1.00 86.69 258 LEU A N 1
ATOM 2067 C CA . LEU A 1 258 ? -30.261 -6.785 17.454 1.00 86.69 258 LEU A CA 1
ATOM 2068 C C . LEU A 1 258 ? -28.816 -6.297 17.342 1.00 86.69 258 LEU A C 1
ATOM 2070 O O . LEU A 1 258 ? -28.348 -6.006 16.246 1.00 86.69 258 LEU A O 1
ATOM 2074 N N . TRP A 1 259 ? -28.079 -6.275 18.456 1.00 85.31 259 TRP A N 1
ATOM 2075 C CA . TRP A 1 259 ? -26.665 -5.908 18.439 1.00 85.31 259 TRP A CA 1
ATOM 2076 C C . TRP A 1 259 ? -25.833 -6.830 17.539 1.00 85.31 259 TRP A C 1
ATOM 2078 O O . TRP A 1 259 ? -25.057 -6.349 16.716 1.00 85.31 259 TRP A O 1
ATOM 2088 N N . LEU A 1 260 ? -26.020 -8.149 17.647 1.00 90.25 260 LEU A N 1
ATOM 2089 C CA . LEU A 1 260 ? -25.320 -9.114 16.794 1.00 90.25 260 LEU A CA 1
ATOM 2090 C C . LEU A 1 260 ? -25.652 -8.914 15.311 1.00 90.25 260 LEU A C 1
ATOM 2092 O O . LEU A 1 260 ? -24.741 -8.896 14.485 1.00 90.25 260 LEU A O 1
ATOM 2096 N N . ARG A 1 261 ? -26.928 -8.690 14.984 1.00 92.19 261 ARG A N 1
ATOM 2097 C CA . ARG A 1 261 ? -27.375 -8.400 13.616 1.00 92.19 261 ARG A CA 1
ATOM 2098 C C . ARG A 1 261 ? -26.745 -7.119 13.063 1.00 92.19 261 ARG A C 1
ATOM 2100 O O . ARG A 1 261 ? -26.318 -7.076 11.913 1.00 92.19 261 ARG A O 1
ATOM 2107 N N . ARG A 1 262 ? -26.610 -6.086 13.892 1.00 86.56 262 ARG A N 1
ATOM 2108 C CA . ARG A 1 262 ? -25.931 -4.844 13.514 1.00 86.56 262 ARG A CA 1
ATOM 2109 C C . ARG A 1 262 ? -24.440 -5.052 13.266 1.00 86.56 262 ARG A C 1
ATOM 2111 O O . ARG A 1 262 ? -23.910 -4.525 12.292 1.00 86.56 262 ARG A O 1
ATOM 2118 N N . VAL A 1 263 ? -23.755 -5.810 14.127 1.00 90.06 263 VAL A N 1
ATOM 2119 C CA . VAL A 1 263 ? -22.336 -6.166 13.935 1.00 90.06 263 VAL A CA 1
ATOM 2120 C C . VAL A 1 263 ? -22.152 -6.933 12.625 1.00 90.06 263 VAL A C 1
ATOM 2122 O O . VAL A 1 263 ? -21.214 -6.654 11.877 1.00 90.06 263 VAL A O 1
ATOM 2125 N N . GLU A 1 264 ? -23.073 -7.843 12.309 1.00 94.56 264 GLU A N 1
ATOM 2126 C CA . GLU A 1 264 ? -23.111 -8.545 11.027 1.00 94.56 264 GLU A CA 1
ATOM 2127 C C . GLU A 1 264 ? -23.242 -7.555 9.860 1.00 94.56 264 GLU A C 1
ATOM 2129 O O . GLU A 1 264 ? -22.344 -7.511 9.015 1.00 94.56 264 GLU A O 1
ATOM 2134 N N . HIS A 1 265 ? -24.245 -6.670 9.871 1.00 94.06 265 HIS A N 1
ATOM 2135 C CA . HIS A 1 265 ? -24.427 -5.637 8.844 1.00 94.06 265 HIS A CA 1
ATOM 2136 C C . HIS A 1 265 ? -23.227 -4.682 8.717 1.00 94.06 265 HIS A C 1
ATOM 2138 O O . HIS A 1 265 ? -22.837 -4.326 7.606 1.00 94.06 265 HIS A O 1
ATOM 2144 N N . LEU A 1 266 ? -22.579 -4.292 9.819 1.00 92.38 266 LEU A N 1
ATOM 2145 C CA . LEU A 1 266 ? -21.349 -3.491 9.781 1.00 92.38 266 LEU A CA 1
ATOM 2146 C C . LEU A 1 266 ? -20.207 -4.255 9.105 1.00 92.38 266 LEU A C 1
ATOM 2148 O O . LEU A 1 266 ? -19.500 -3.699 8.263 1.00 92.38 266 LEU A O 1
ATOM 2152 N N . SER A 1 267 ? -20.038 -5.535 9.435 1.00 94.38 267 SER A N 1
ATOM 2153 C CA . SER A 1 267 ? -19.013 -6.372 8.812 1.00 94.38 267 SER A CA 1
ATOM 2154 C C . SER A 1 267 ? -19.263 -6.555 7.307 1.00 94.38 267 SER A C 1
ATOM 2156 O O . SER A 1 267 ? -18.322 -6.496 6.509 1.00 94.38 267 SER A O 1
ATOM 2158 N N . GLU A 1 268 ? -20.527 -6.697 6.898 1.00 96.12 268 GLU A N 1
ATOM 2159 C CA . GLU A 1 268 ? -20.944 -6.752 5.496 1.00 96.12 268 GLU A CA 1
ATOM 2160 C C . GLU A 1 268 ? -20.688 -5.422 4.783 1.00 96.12 268 GLU A C 1
ATOM 2162 O O . GLU A 1 268 ? -20.105 -5.420 3.699 1.00 96.12 268 GLU A O 1
ATOM 2167 N N . ALA A 1 269 ? -21.023 -4.290 5.408 1.00 95.69 269 ALA A N 1
ATOM 2168 C CA . ALA A 1 269 ? -20.767 -2.958 4.866 1.00 95.69 269 ALA A CA 1
ATOM 2169 C C . ALA A 1 269 ? -19.269 -2.717 4.631 1.00 95.69 269 ALA A C 1
ATOM 2171 O O . ALA A 1 269 ? -18.877 -2.218 3.575 1.00 95.69 269 ALA A O 1
ATOM 2172 N N . VAL A 1 270 ? -18.410 -3.115 5.579 1.00 95.12 270 VAL A N 1
ATOM 2173 C CA . VAL A 1 270 ? -16.947 -3.009 5.443 1.00 95.12 270 VAL A CA 1
ATOM 2174 C C . VAL A 1 270 ? -16.442 -3.874 4.285 1.00 95.12 270 VAL A C 1
ATOM 2176 O O . VAL A 1 270 ? -15.653 -3.402 3.461 1.00 95.12 270 VAL A O 1
ATOM 2179 N N . ARG A 1 271 ? -16.926 -5.119 4.161 1.00 95.56 271 ARG A N 1
ATOM 2180 C CA . ARG A 1 271 ? -16.584 -5.992 3.025 1.00 95.56 271 ARG A CA 1
ATOM 2181 C C . ARG A 1 271 ? -17.043 -5.385 1.699 1.00 95.56 271 ARG A C 1
ATOM 2183 O O . ARG A 1 271 ? -16.226 -5.295 0.782 1.00 95.56 271 ARG A O 1
ATOM 2190 N N . ALA A 1 272 ? -18.288 -4.919 1.605 1.00 95.19 272 ALA A N 1
ATOM 2191 C CA . ALA A 1 272 ? -18.833 -4.276 0.410 1.00 95.19 272 ALA A CA 1
ATOM 2192 C C . ALA A 1 272 ? -18.020 -3.031 0.018 1.00 95.19 272 ALA A C 1
ATOM 2194 O O . ALA A 1 272 ? -17.622 -2.897 -1.139 1.00 95.19 272 ALA A O 1
ATOM 2195 N N . ARG A 1 273 ? -17.660 -2.179 0.989 1.00 96.31 273 ARG A N 1
ATOM 2196 C CA . ARG A 1 273 ? -16.812 -0.997 0.770 1.00 96.31 273 ARG A CA 1
ATOM 2197 C C . ARG A 1 273 ? -15.432 -1.374 0.241 1.00 96.31 273 ARG A C 1
ATOM 2199 O O . ARG A 1 273 ? -14.955 -0.767 -0.712 1.00 96.31 273 ARG A O 1
ATOM 2206 N N . SER A 1 274 ? -14.795 -2.388 0.827 1.00 90.38 274 SER A N 1
ATOM 2207 C CA . SER A 1 274 ? -13.474 -2.846 0.378 1.00 90.38 274 SER A CA 1
ATOM 2208 C C . SER A 1 274 ? -13.496 -3.378 -1.063 1.00 90.38 274 SER A C 1
ATOM 2210 O O . SER A 1 274 ? -12.574 -3.121 -1.835 1.00 90.38 274 SER A O 1
ATO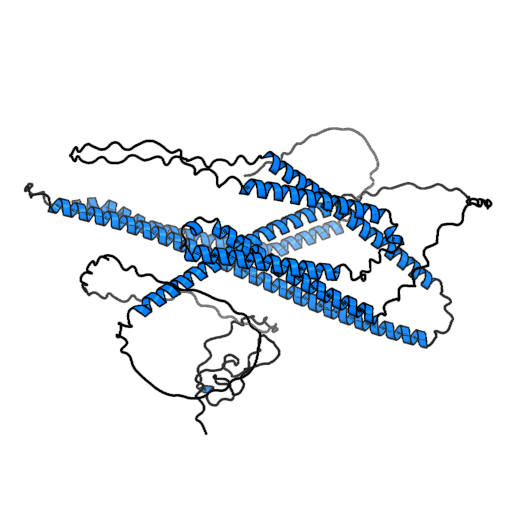M 2212 N N . GLN A 1 275 ? -14.569 -4.078 -1.451 1.00 95.69 275 GLN A N 1
ATOM 2213 C CA . GLN A 1 275 ? -14.764 -4.564 -2.819 1.00 95.69 275 GLN A CA 1
ATOM 2214 C C . GLN A 1 275 ? -15.017 -3.411 -3.790 1.00 95.69 275 GLN A C 1
ATOM 2216 O O . GLN A 1 275 ? -14.440 -3.397 -4.875 1.00 95.69 275 GLN A O 1
ATOM 2221 N N . LEU A 1 276 ? -15.832 -2.436 -3.387 1.00 95.81 276 LEU A N 1
ATOM 2222 C CA . LEU A 1 276 ? -16.102 -1.237 -4.169 1.00 95.81 276 LEU A CA 1
ATOM 2223 C C . LEU A 1 276 ? -14.820 -0.453 -4.471 1.00 95.81 276 LEU A C 1
ATOM 2225 O O . LEU A 1 276 ? -14.572 -0.138 -5.631 1.00 95.81 276 LEU A O 1
ATOM 2229 N N . LEU A 1 277 ? -13.977 -0.211 -3.461 1.00 93.31 277 LEU A N 1
ATOM 2230 C CA . LEU A 1 277 ? -12.697 0.486 -3.641 1.00 93.31 277 LEU A CA 1
ATOM 2231 C C . LEU A 1 277 ? -11.766 -0.266 -4.604 1.00 93.31 277 LEU A C 1
ATOM 2233 O O . LEU A 1 277 ? -11.190 0.342 -5.501 1.00 93.31 277 LEU A O 1
ATOM 2237 N N . ARG A 1 278 ? -11.673 -1.600 -4.487 1.00 93.50 278 ARG A N 1
ATOM 2238 C CA . ARG A 1 278 ? -10.886 -2.421 -5.427 1.00 93.50 278 ARG A CA 1
ATOM 2239 C C . ARG A 1 278 ? -11.391 -2.299 -6.866 1.00 93.50 278 ARG A C 1
ATOM 2241 O O . ARG A 1 278 ? -10.587 -2.126 -7.776 1.00 93.50 278 ARG A O 1
ATOM 2248 N N . LEU A 1 279 ? -12.707 -2.367 -7.074 1.00 96.38 279 LEU A N 1
ATOM 2249 C CA . LEU A 1 279 ? -13.305 -2.231 -8.405 1.00 96.38 279 LEU A CA 1
ATOM 2250 C C . LEU A 1 279 ? -13.110 -0.823 -8.986 1.00 96.38 279 LEU A C 1
ATOM 2252 O O . LEU A 1 279 ? -12.876 -0.696 -10.184 1.00 96.38 279 LEU A O 1
ATOM 2256 N N . GLN A 1 280 ? -13.163 0.220 -8.153 1.00 95.69 280 GLN A N 1
ATOM 2257 C CA . GLN A 1 280 ? -12.855 1.592 -8.565 1.00 95.69 280 GLN A CA 1
ATOM 2258 C C . GLN A 1 280 ? -11.388 1.748 -8.985 1.00 95.69 280 GLN A C 1
ATOM 2260 O O . GLN A 1 280 ? -11.118 2.355 -10.020 1.00 95.69 280 GLN A O 1
ATOM 2265 N N . GLU A 1 281 ? -10.443 1.177 -8.230 1.00 92.00 281 GLU A N 1
ATOM 2266 C CA . GLU A 1 281 ? -9.026 1.172 -8.615 1.00 92.00 281 GLU A CA 1
ATOM 2267 C C . GLU A 1 281 ? -8.808 0.472 -9.961 1.00 92.00 281 GLU A C 1
ATOM 2269 O O . GLU A 1 281 ? -8.058 0.967 -10.802 1.00 92.00 281 GLU A O 1
ATOM 2274 N N . ASP A 1 282 ? -9.457 -0.670 -10.186 1.00 95.50 282 ASP A N 1
ATOM 2275 C CA . ASP A 1 282 ? -9.334 -1.401 -11.447 1.00 95.50 282 ASP A CA 1
ATOM 2276 C C . ASP A 1 282 ? -9.955 -0.630 -12.617 1.00 95.50 282 ASP A C 1
ATOM 2278 O O . ASP A 1 282 ? -9.329 -0.523 -13.671 1.00 95.50 282 ASP A O 1
ATOM 2282 N N . LEU A 1 283 ? -11.119 -0.005 -12.419 1.00 96.94 283 LEU A N 1
ATOM 2283 C CA . LEU A 1 283 ? -11.732 0.884 -13.407 1.00 96.94 283 LEU A CA 1
ATOM 2284 C C . LEU A 1 283 ? -10.785 2.030 -13.789 1.00 96.94 283 LEU A C 1
ATOM 2286 O O . LEU A 1 283 ? -10.537 2.241 -14.974 1.00 96.94 283 LEU A O 1
ATOM 2290 N N . GLN A 1 284 ? -10.170 2.702 -12.809 1.00 93.12 284 GLN A N 1
ATOM 2291 C CA . GLN A 1 284 ? -9.184 3.755 -13.077 1.00 93.12 284 GLN A CA 1
ATOM 2292 C C . GLN A 1 284 ? -7.970 3.236 -13.860 1.00 93.12 284 GLN A C 1
ATOM 2294 O O . GLN A 1 284 ? -7.464 3.936 -14.738 1.00 93.12 284 GLN A O 1
ATOM 2299 N N . LYS A 1 285 ? -7.483 2.021 -13.573 1.00 93.94 285 LYS A N 1
ATOM 2300 C CA . LYS A 1 285 ? -6.380 1.409 -14.336 1.00 93.94 285 LYS A CA 1
ATOM 2301 C C . LYS A 1 285 ? -6.776 1.167 -15.790 1.00 93.94 285 LYS A C 1
ATOM 2303 O O . LYS A 1 285 ? -5.998 1.503 -16.682 1.00 93.94 285 LYS A O 1
ATOM 2308 N N . TYR A 1 286 ? -7.967 0.624 -16.042 1.00 96.81 286 TYR A N 1
ATOM 2309 C CA . TYR A 1 286 ? -8.444 0.393 -17.407 1.00 96.81 286 TYR A CA 1
ATOM 2310 C C . TYR A 1 286 ? -8.667 1.707 -18.162 1.00 96.81 286 TYR A C 1
ATOM 2312 O O . TYR A 1 286 ? -8.252 1.823 -19.314 1.00 96.81 286 TYR A O 1
ATOM 2320 N N . GLU A 1 287 ? -9.218 2.730 -17.507 1.00 94.88 287 GLU A N 1
ATOM 2321 C CA . GLU A 1 287 ? -9.351 4.067 -18.092 1.00 94.88 287 GLU A CA 1
ATOM 2322 C C . GLU A 1 287 ? -7.988 4.684 -18.432 1.00 94.88 287 GLU A C 1
ATOM 2324 O O . GLU A 1 287 ? -7.792 5.192 -19.538 1.00 94.88 287 GLU A O 1
ATOM 2329 N N . ARG A 1 288 ? -7.000 4.600 -17.530 1.00 93.44 288 ARG A N 1
ATOM 2330 C CA . ARG A 1 288 ? -5.625 5.040 -17.826 1.00 93.44 288 ARG A CA 1
ATOM 2331 C C . ARG A 1 288 ? -5.049 4.291 -19.023 1.00 93.44 288 ARG A C 1
ATOM 2333 O O . ARG A 1 288 ? -4.421 4.915 -19.875 1.00 93.44 288 ARG A O 1
ATOM 2340 N N . LEU A 1 289 ? -5.304 2.986 -19.123 1.00 95.38 289 LEU A N 1
ATOM 2341 C CA . LEU A 1 289 ? -4.860 2.187 -20.258 1.00 95.38 289 LEU A CA 1
ATOM 2342 C C . LEU A 1 289 ? -5.517 2.667 -21.557 1.00 95.38 289 LEU A C 1
ATOM 2344 O O . LEU A 1 289 ? -4.793 2.871 -22.524 1.00 95.38 289 LEU A O 1
ATOM 2348 N N . THR A 1 290 ? -6.820 2.978 -21.566 1.00 96.62 290 THR A N 1
ATOM 2349 C CA . THR A 1 290 ? -7.492 3.556 -22.753 1.00 96.62 290 THR A CA 1
ATOM 2350 C C . THR A 1 290 ? -6.964 4.927 -23.171 1.00 96.62 290 THR A C 1
ATOM 2352 O O . THR A 1 290 ? -6.999 5.256 -24.353 1.00 96.62 290 THR A O 1
ATOM 2355 N N . ARG A 1 291 ? -6.445 5.725 -22.228 1.00 93.81 291 ARG A N 1
ATOM 2356 C CA . ARG A 1 291 ? -5.821 7.030 -22.517 1.00 93.81 291 ARG A CA 1
ATOM 2357 C C . ARG A 1 291 ? -4.360 6.912 -22.960 1.00 93.81 291 ARG A C 1
ATOM 2359 O O . ARG A 1 291 ? -3.791 7.889 -23.438 1.00 93.81 291 ARG A O 1
ATOM 2366 N N . SER A 1 292 ? -3.732 5.752 -22.779 1.00 95.06 292 SER A N 1
ATOM 2367 C CA . SER A 1 292 ? -2.325 5.547 -23.122 1.00 95.06 292 SER A CA 1
ATOM 2368 C C . SER A 1 292 ? -2.113 5.445 -24.636 1.00 95.06 292 SER A C 1
ATOM 2370 O O . SER A 1 292 ? -2.966 4.946 -25.370 1.00 95.06 292 SER A O 1
ATOM 2372 N N . ALA A 1 293 ? -0.932 5.846 -25.114 1.00 92.94 293 ALA A N 1
ATOM 2373 C CA . ALA A 1 293 ? -0.559 5.699 -26.524 1.00 92.94 293 ALA A CA 1
ATOM 2374 C C . ALA A 1 293 ? -0.585 4.230 -26.993 1.00 92.94 293 ALA A C 1
ATOM 2376 O O . ALA A 1 293 ? -0.883 3.952 -28.152 1.00 92.94 293 ALA A O 1
ATOM 2377 N N . VAL A 1 294 ? -0.344 3.282 -26.078 1.00 93.50 294 VAL A N 1
ATOM 2378 C CA . VAL A 1 294 ? -0.388 1.840 -26.363 1.00 93.50 294 VAL A CA 1
ATOM 2379 C C . VAL A 1 294 ? -1.781 1.418 -26.828 1.00 93.50 294 VAL A C 1
ATOM 2381 O O . VAL A 1 294 ? -1.895 0.624 -27.759 1.00 93.50 294 VAL A O 1
ATOM 2384 N N . TYR A 1 295 ? -2.844 2.006 -26.271 1.00 96.75 295 TYR A N 1
ATOM 2385 C CA . TYR A 1 295 ? -4.214 1.712 -26.693 1.00 96.75 295 TYR A CA 1
ATOM 2386 C C . TYR A 1 295 ? -4.461 2.061 -28.164 1.00 96.75 295 TYR A C 1
ATOM 2388 O O . TYR A 1 295 ? -5.134 1.315 -28.870 1.00 96.75 295 TYR A O 1
ATOM 2396 N N . GLN A 1 296 ? -3.847 3.140 -28.660 1.00 95.94 296 GLN A N 1
ATOM 2397 C CA . GLN A 1 296 ? -3.925 3.527 -30.072 1.00 95.94 296 GLN A CA 1
ATOM 2398 C C . GLN A 1 296 ? -3.134 2.602 -31.008 1.00 95.94 296 GLN A C 1
ATOM 2400 O O . GLN A 1 296 ? -3.359 2.643 -32.216 1.00 95.94 296 GLN A O 1
ATOM 2405 N N . SER A 1 297 ? -2.230 1.771 -30.482 1.00 94.88 297 SER A N 1
ATOM 2406 C CA . SER A 1 297 ? -1.525 0.736 -31.253 1.00 94.88 297 SER A CA 1
ATOM 2407 C C . SER A 1 297 ? -2.162 -0.653 -31.166 1.00 94.88 297 SER A C 1
ATOM 2409 O O . SER A 1 297 ? -1.795 -1.524 -31.949 1.00 94.88 297 SER A O 1
ATOM 2411 N N . LEU A 1 298 ? -3.114 -0.873 -30.250 1.00 95.75 298 LEU A N 1
ATOM 2412 C CA . LEU A 1 298 ? -3.787 -2.167 -30.116 1.00 95.75 298 LEU A CA 1
ATOM 2413 C C . LEU A 1 298 ? -4.698 -2.458 -31.323 1.00 95.75 298 LEU A C 1
ATOM 2415 O O . LEU A 1 298 ? -5.294 -1.512 -31.858 1.00 95.75 298 LEU A O 1
ATOM 2419 N N . PRO A 1 299 ? -4.853 -3.735 -31.719 1.00 98.12 299 PRO A N 1
ATOM 2420 C CA . PRO A 1 299 ? -5.886 -4.175 -32.655 1.00 98.12 299 PRO A CA 1
ATOM 2421 C C . PRO A 1 299 ? -7.285 -3.721 -32.223 1.00 98.12 299 PRO A C 1
ATOM 2423 O O . PRO A 1 299 ? -7.557 -3.551 -31.034 1.00 98.12 299 PRO A O 1
ATOM 2426 N N . GLU A 1 300 ? -8.188 -3.525 -33.183 1.00 96.88 300 GLU A N 1
ATOM 2427 C CA . GLU A 1 300 ? -9.554 -3.068 -32.895 1.00 96.88 300 GLU A CA 1
ATOM 2428 C C . GLU A 1 300 ? -10.326 -4.060 -32.011 1.00 96.88 300 GLU A C 1
ATOM 2430 O O . GLU A 1 300 ? -11.009 -3.641 -31.077 1.00 96.88 300 GLU A O 1
ATOM 2435 N N . GLU A 1 301 ? -10.110 -5.363 -32.209 1.00 96.88 301 GLU A N 1
ATOM 2436 C CA . GLU A 1 301 ? -10.643 -6.434 -31.357 1.00 96.88 301 GLU A CA 1
ATOM 2437 C C . GLU A 1 301 ? -10.260 -6.224 -29.882 1.00 96.88 301 GLU A C 1
ATOM 2439 O O . GLU A 1 301 ? -11.132 -6.123 -29.018 1.00 96.88 301 GLU A O 1
ATOM 2444 N N . ASP A 1 302 ? -8.974 -6.020 -29.588 1.00 96.31 302 ASP A N 1
ATOM 2445 C CA . ASP A 1 302 ? -8.488 -5.784 -28.223 1.00 96.31 302 ASP A CA 1
ATOM 2446 C C . ASP A 1 302 ? -9.020 -4.470 -27.633 1.00 96.31 302 ASP A C 1
ATOM 2448 O O . ASP A 1 302 ? -9.294 -4.374 -26.432 1.00 96.31 302 ASP A O 1
ATOM 2452 N N . ARG A 1 303 ? -9.212 -3.441 -28.469 1.00 97.62 303 ARG A N 1
ATOM 2453 C CA . ARG A 1 303 ? -9.820 -2.176 -28.034 1.00 97.62 303 ARG A CA 1
ATOM 2454 C C . ARG A 1 303 ? -11.275 -2.351 -27.634 1.00 97.62 303 ARG A C 1
ATOM 2456 O O . ARG A 1 303 ? -11.686 -1.737 -26.646 1.00 97.62 303 ARG A O 1
ATOM 2463 N N . THR A 1 304 ? -12.039 -3.135 -28.396 1.00 97.31 304 THR A N 1
ATOM 2464 C CA . THR A 1 304 ? -13.434 -3.462 -28.071 1.00 97.31 304 THR A CA 1
ATOM 2465 C C . THR A 1 304 ? -13.511 -4.316 -26.811 1.00 97.31 304 THR A C 1
ATOM 2467 O O . THR A 1 304 ? -14.226 -3.944 -25.885 1.00 97.31 304 THR A O 1
ATOM 2470 N N . ALA A 1 305 ? -12.655 -5.334 -26.683 1.00 97.06 305 ALA A N 1
ATOM 2471 C CA . ALA A 1 305 ? -12.564 -6.154 -25.480 1.00 97.06 305 ALA A CA 1
ATOM 2472 C C . ALA A 1 305 ? -12.232 -5.319 -24.229 1.00 97.06 305 ALA A C 1
ATOM 2474 O O . ALA A 1 305 ? -12.841 -5.503 -23.175 1.00 97.06 305 ALA A O 1
ATOM 2475 N N . LEU A 1 306 ? -11.311 -4.351 -24.327 1.00 97.12 306 LEU A N 1
ATOM 2476 C CA . LEU A 1 306 ? -11.004 -3.460 -23.206 1.00 97.12 306 LEU A CA 1
ATOM 2477 C C . LEU A 1 306 ? -12.177 -2.532 -22.853 1.00 97.12 306 LEU A C 1
ATOM 2479 O O . LEU A 1 306 ? -12.436 -2.304 -21.671 1.00 97.12 306 LEU A O 1
ATOM 2483 N N . LYS A 1 307 ? -12.903 -2.010 -23.851 1.00 97.31 307 LYS A N 1
ATOM 2484 C CA . LYS A 1 307 ? -14.121 -1.213 -23.622 1.00 97.31 307 LYS A CA 1
ATOM 2485 C C . LYS A 1 307 ? -15.198 -2.037 -22.915 1.00 97.31 307 LYS A C 1
ATOM 2487 O O . LYS A 1 307 ? -15.793 -1.544 -21.959 1.00 97.31 307 LYS A O 1
ATOM 2492 N N . ASP A 1 308 ? -15.382 -3.295 -23.306 1.00 96.56 308 ASP A N 1
ATOM 2493 C CA . ASP A 1 308 ? -16.315 -4.216 -22.652 1.00 96.56 308 ASP A CA 1
ATOM 2494 C C . ASP A 1 308 ? -15.893 -4.518 -21.207 1.00 96.56 308 ASP A C 1
ATOM 2496 O O . ASP A 1 308 ? -16.728 -4.540 -20.299 1.00 96.56 308 ASP A O 1
ATOM 2500 N N . ILE A 1 309 ? -14.588 -4.667 -20.943 1.00 97.06 309 ILE A N 1
ATOM 2501 C CA . ILE A 1 309 ? -14.058 -4.802 -19.577 1.00 97.06 309 ILE A CA 1
ATOM 2502 C C . ILE A 1 309 ? -14.381 -3.553 -18.743 1.00 97.06 309 ILE A C 1
ATOM 2504 O O . ILE A 1 309 ? -14.840 -3.692 -17.605 1.00 97.06 309 ILE A O 1
ATOM 2508 N N . ILE A 1 310 ? -14.217 -2.344 -19.285 1.00 96.88 310 ILE A N 1
ATOM 2509 C CA . ILE A 1 310 ? -14.564 -1.087 -18.595 1.00 96.88 310 ILE A CA 1
ATOM 2510 C C . ILE A 1 310 ? -16.071 -1.000 -18.326 1.00 96.88 310 ILE A C 1
ATOM 2512 O O . ILE A 1 310 ? -16.488 -0.691 -17.208 1.00 96.88 310 ILE A O 1
ATOM 2516 N N . ALA A 1 311 ? -16.906 -1.334 -19.310 1.00 97.06 311 ALA A N 1
ATOM 2517 C CA . ALA A 1 311 ? -18.357 -1.362 -19.142 1.00 97.06 311 ALA A CA 1
ATOM 2518 C C . ALA A 1 311 ? -18.775 -2.380 -18.064 1.00 97.06 311 ALA A C 1
ATOM 2520 O O . ALA A 1 311 ? -19.563 -2.073 -17.171 1.00 97.06 311 ALA A O 1
ATOM 2521 N N . SER A 1 312 ? -18.180 -3.575 -18.071 1.00 97.00 312 SER A N 1
ATOM 2522 C CA . SER A 1 312 ? -18.475 -4.610 -17.075 1.00 97.00 312 SER A CA 1
ATOM 2523 C C . SER A 1 312 ? -18.003 -4.238 -15.664 1.00 97.00 312 SER A C 1
ATOM 2525 O O . SER A 1 312 ? -18.681 -4.537 -14.680 1.00 97.00 312 SER A O 1
ATOM 2527 N N . THR A 1 313 ? -16.845 -3.584 -15.534 1.00 95.94 313 THR A N 1
ATOM 2528 C CA . THR A 1 313 ? -16.298 -3.184 -14.230 1.00 95.94 313 THR A CA 1
ATOM 2529 C C . THR A 1 313 ? -17.039 -1.983 -13.664 1.00 95.94 313 THR A C 1
ATOM 2531 O O . THR A 1 313 ? -17.360 -1.996 -12.478 1.00 95.94 313 THR A O 1
ATOM 2534 N N . SER A 1 314 ? -17.421 -1.011 -14.494 1.00 97.25 314 SER A N 1
ATOM 2535 C CA . SER A 1 314 ? -18.277 0.109 -14.077 1.00 97.25 314 SER A CA 1
ATOM 2536 C C . SER A 1 314 ? -19.662 -0.354 -13.613 1.00 97.25 314 SER A C 1
ATOM 2538 O O . SER A 1 314 ? -20.122 0.093 -12.561 1.00 97.25 314 SER A O 1
ATOM 2540 N N . ALA A 1 315 ? -20.283 -1.322 -14.297 1.00 97.19 315 ALA A N 1
ATOM 2541 C CA . ALA A 1 315 ? -21.530 -1.938 -13.840 1.00 97.19 315 ALA A CA 1
ATOM 2542 C C . ALA A 1 315 ? -21.374 -2.604 -12.459 1.00 97.19 315 ALA A C 1
ATOM 2544 O O . ALA A 1 315 ? -22.199 -2.389 -11.572 1.00 97.19 315 ALA A O 1
ATOM 2545 N N . LYS A 1 316 ? -20.275 -3.340 -12.229 1.00 96.50 316 LYS A N 1
ATOM 2546 C CA . LYS A 1 316 ? -19.974 -3.946 -10.916 1.00 96.50 316 LYS A CA 1
ATOM 2547 C C . LYS A 1 316 ? -19.738 -2.902 -9.822 1.00 96.50 316 LYS A C 1
ATOM 2549 O O . LYS A 1 316 ? -20.135 -3.124 -8.681 1.00 96.50 316 LYS A O 1
ATOM 2554 N N . VAL A 1 317 ? -19.101 -1.771 -10.144 1.00 96.62 317 VAL A N 1
ATOM 2555 C CA . VAL A 1 317 ? -18.944 -0.648 -9.201 1.00 96.62 317 VAL A CA 1
ATOM 2556 C C . VAL A 1 317 ? -20.315 -0.115 -8.790 1.00 96.62 317 VAL A C 1
ATOM 2558 O O . VAL A 1 317 ? -20.565 0.050 -7.598 1.00 96.62 317 VAL A O 1
ATOM 2561 N N . GLN A 1 318 ? -21.220 0.107 -9.749 1.00 96.81 318 GLN A N 1
ATOM 2562 C CA . GLN A 1 318 ? -22.577 0.575 -9.457 1.00 96.81 318 GLN A CA 1
ATOM 2563 C C . GLN A 1 318 ? -23.370 -0.436 -8.621 1.00 96.81 318 GLN A C 1
ATOM 2565 O O . GLN A 1 318 ? -24.000 -0.046 -7.640 1.00 96.81 318 GLN A O 1
ATOM 2570 N N . GLU A 1 319 ? -23.298 -1.726 -8.952 1.00 97.44 319 GLU A N 1
ATOM 2571 C CA . GLU A 1 319 ? -23.937 -2.800 -8.183 1.00 97.44 319 GLU A CA 1
ATOM 2572 C C . GLU A 1 319 ? -23.439 -2.820 -6.730 1.00 97.44 319 GLU A C 1
ATOM 2574 O O . GLU A 1 319 ? -24.240 -2.797 -5.794 1.00 97.44 319 GLU A O 1
ATOM 2579 N N . LYS A 1 320 ? -22.116 -2.770 -6.520 1.00 97.19 320 LYS A N 1
ATOM 2580 C CA . LYS A 1 320 ? -21.533 -2.741 -5.171 1.00 97.19 320 LYS A CA 1
ATOM 2581 C C . LYS A 1 320 ? -21.846 -1.459 -4.413 1.00 97.19 320 LYS A C 1
ATOM 2583 O O . LYS A 1 320 ? -22.015 -1.505 -3.196 1.00 97.19 320 LYS A O 1
ATOM 2588 N N . GLN A 1 321 ? -21.974 -0.330 -5.106 1.00 97.00 321 GLN A N 1
ATOM 2589 C CA . GLN A 1 321 ? -22.399 0.924 -4.487 1.00 97.00 321 GLN A CA 1
ATOM 2590 C C . GLN A 1 321 ? -23.849 0.827 -4.003 1.00 97.00 321 GLN A C 1
ATOM 2592 O O . GLN A 1 321 ? -24.158 1.270 -2.899 1.00 97.00 321 GLN A O 1
ATOM 2597 N N . GLN A 1 322 ? -24.735 0.223 -4.799 1.00 96.88 322 GLN A N 1
ATOM 2598 C CA . GLN A 1 322 ? -26.125 -0.016 -4.409 1.00 96.88 322 GLN A CA 1
ATOM 2599 C C . GLN A 1 322 ? -26.226 -1.003 -3.241 1.00 96.88 322 GLN A C 1
ATOM 2601 O O . GLN A 1 322 ? -27.000 -0.765 -2.316 1.00 96.88 322 GLN A O 1
ATOM 2606 N N . GLU A 1 323 ? -25.423 -2.071 -3.241 1.00 97.06 323 GLU A N 1
ATOM 2607 C CA . GLU A 1 323 ? -25.334 -3.020 -2.124 1.00 97.06 323 GLU A CA 1
ATOM 2608 C C . GLU A 1 323 ? -24.890 -2.319 -0.834 1.00 97.06 323 GLU A C 1
ATOM 2610 O O . GLU A 1 323 ? -25.547 -2.452 0.199 1.00 97.06 323 GLU A O 1
ATOM 2615 N N . LEU A 1 324 ? -23.839 -1.496 -0.902 1.00 96.50 324 LEU A N 1
ATOM 2616 C CA . LEU A 1 324 ? -23.369 -0.712 0.237 1.00 96.50 324 LEU A CA 1
ATOM 2617 C C . LEU A 1 324 ? -24.435 0.271 0.734 1.00 96.50 324 LEU A C 1
ATOM 2619 O O . LEU A 1 324 ? -24.678 0.343 1.936 1.00 96.50 324 LEU A O 1
ATOM 2623 N N . ASN A 1 325 ? -25.111 0.983 -0.171 1.00 92.50 325 ASN A N 1
ATOM 2624 C CA . ASN A 1 325 ? -26.193 1.903 0.187 1.00 92.50 325 ASN A CA 1
ATOM 2625 C C . ASN A 1 325 ? -27.372 1.165 0.836 1.00 92.50 325 ASN A C 1
ATOM 2627 O O . ASN A 1 325 ? -27.976 1.677 1.775 1.00 92.50 325 ASN A O 1
ATOM 2631 N N . ARG A 1 326 ? -27.684 -0.051 0.375 1.00 96.31 326 ARG A N 1
ATOM 2632 C CA . ARG A 1 326 ? -28.720 -0.903 0.966 1.00 96.31 326 ARG A CA 1
ATOM 2633 C C . ARG A 1 326 ? -28.347 -1.340 2.383 1.00 96.31 326 ARG A C 1
ATOM 2635 O O . ARG A 1 326 ? -29.197 -1.248 3.262 1.00 96.31 326 ARG A O 1
ATOM 2642 N N . ILE A 1 327 ? -27.113 -1.789 2.617 1.00 94.88 327 ILE A N 1
ATOM 2643 C CA . ILE A 1 327 ? -26.652 -2.177 3.962 1.00 94.88 327 ILE A CA 1
ATOM 2644 C C . ILE A 1 327 ? -26.606 -0.945 4.880 1.00 94.88 327 ILE A C 1
ATOM 2646 O O . ILE A 1 327 ? -27.069 -0.998 6.016 1.00 94.88 327 ILE A O 1
ATOM 2650 N N . ALA A 1 328 ? -26.140 0.201 4.376 1.00 91.50 328 ALA A N 1
ATOM 2651 C CA . ALA A 1 328 ? -26.164 1.462 5.116 1.00 91.50 328 ALA A CA 1
ATOM 2652 C C . ALA A 1 328 ? -27.596 1.870 5.502 1.00 91.50 328 ALA A C 1
ATOM 2654 O O . ALA A 1 328 ? -27.844 2.231 6.648 1.00 91.50 328 ALA A O 1
ATOM 2655 N N . ALA A 1 329 ? -28.561 1.733 4.589 1.00 89.69 329 ALA A N 1
ATOM 2656 C CA . ALA A 1 329 ? -29.972 1.980 4.875 1.00 89.69 329 ALA A CA 1
ATOM 2657 C C . ALA A 1 329 ? -30.577 0.991 5.885 1.00 89.69 329 ALA A C 1
ATOM 2659 O O . ALA A 1 329 ? -31.566 1.334 6.517 1.00 89.69 329 ALA A O 1
ATOM 2660 N N . GLN A 1 330 ? -30.007 -0.207 6.059 1.00 91.88 330 GLN A N 1
ATOM 2661 C CA . GLN A 1 330 ? -30.397 -1.150 7.117 1.00 91.88 330 GLN A CA 1
ATOM 2662 C C . GLN A 1 330 ? -29.776 -0.785 8.473 1.00 91.88 330 GLN A C 1
ATOM 2664 O O . GLN A 1 330 ? -30.407 -0.991 9.504 1.00 91.88 330 GLN A O 1
ATOM 2669 N N . LEU A 1 331 ? -28.584 -0.182 8.475 1.00 88.56 331 LEU A N 1
ATOM 2670 C CA . LEU A 1 331 ? -27.895 0.276 9.686 1.00 88.56 331 LEU A CA 1
ATOM 2671 C C . LEU A 1 331 ? -28.499 1.553 10.304 1.00 88.56 331 LEU A C 1
ATOM 2673 O O . LEU A 1 331 ? -28.333 1.777 11.501 1.00 88.56 331 LEU A O 1
ATOM 2677 N N . ILE A 1 332 ? -29.170 2.395 9.507 1.00 82.44 332 ILE A N 1
ATOM 2678 C CA . ILE A 1 332 ? -29.756 3.682 9.942 1.00 82.44 332 ILE A CA 1
ATOM 2679 C C . ILE A 1 332 ? -31.014 3.531 10.834 1.00 82.44 332 ILE A C 1
ATOM 2681 O O . ILE A 1 332 ? -31.071 4.213 11.854 1.00 82.44 332 ILE A O 1
ATOM 2685 N N . PRO A 1 333 ? -32.021 2.696 10.503 1.00 67.12 333 PRO A N 1
ATOM 2686 C CA . PRO A 1 333 ? -33.278 2.607 11.255 1.00 67.12 333 PRO A CA 1
ATOM 2687 C C . PRO A 1 333 ? -33.240 1.663 12.465 1.00 67.12 333 PRO A C 1
ATOM 2689 O O . PRO A 1 333 ? -34.226 1.573 13.193 1.00 67.12 333 PRO A O 1
ATOM 2692 N N . GLU A 1 334 ? -32.143 0.943 12.712 1.00 63.56 334 GLU A N 1
ATOM 2693 C CA . GLU A 1 334 ? -31.998 0.196 13.962 1.00 63.56 334 GLU A CA 1
ATOM 2694 C C . GLU A 1 334 ? -31.669 1.192 15.087 1.00 63.56 334 GLU A C 1
ATOM 2696 O O . GLU A 1 334 ? -30.499 1.457 15.375 1.00 63.56 334 GLU A O 1
ATOM 2701 N N . ASP A 1 335 ? -32.728 1.734 15.708 1.00 54.78 335 ASP A N 1
ATOM 2702 C CA . ASP A 1 335 ? -32.808 2.662 16.862 1.00 54.78 335 ASP A CA 1
ATOM 2703 C C . ASP A 1 335 ? -32.041 2.204 18.132 1.00 54.78 335 ASP A C 1
ATOM 2705 O O . ASP A 1 335 ? -32.273 2.679 19.243 1.00 54.78 335 ASP A O 1
ATOM 2709 N N . PHE A 1 336 ? -31.123 1.251 17.995 1.00 57.16 336 PHE A N 1
ATOM 2710 C CA . PHE A 1 336 ? -30.345 0.629 19.052 1.00 57.16 336 PHE A CA 1
ATOM 2711 C C . PHE A 1 336 ? -28.883 1.089 19.028 1.00 57.16 336 PHE A C 1
ATOM 2713 O O . PHE A 1 336 ? -27.949 0.289 19.068 1.00 57.16 336 PHE A O 1
ATOM 2720 N N . TRP A 1 337 ? -28.666 2.398 18.942 1.00 53.19 337 TRP A N 1
ATOM 2721 C CA . TRP A 1 337 ? -27.442 2.978 19.489 1.00 53.19 337 TRP A CA 1
ATOM 2722 C C . TRP A 1 337 ? -27.762 3.498 20.898 1.00 53.19 337 TRP A C 1
ATOM 2724 O O . TRP A 1 337 ? -28.874 3.987 21.105 1.00 53.19 337 TRP A O 1
ATOM 2734 N N . PRO A 1 338 ? -26.826 3.484 21.867 1.00 51.69 338 PRO A N 1
ATOM 2735 C CA . PRO A 1 338 ? -26.989 4.222 23.119 1.00 51.69 338 PRO A CA 1
ATOM 2736 C C . PRO A 1 338 ? -27.179 5.728 22.906 1.00 51.69 338 PRO A C 1
ATOM 2738 O O . PRO A 1 338 ? -27.498 6.424 23.858 1.00 51.69 338 PRO A O 1
ATOM 2741 N N . SER A 1 339 ? -27.092 6.235 21.669 1.00 45.09 339 SER A N 1
ATOM 2742 C CA . SER A 1 339 ? -27.787 7.464 21.300 1.00 45.09 339 SER A CA 1
ATOM 2743 C C . SER A 1 339 ? -29.291 7.200 21.145 1.00 45.09 339 SER A C 1
ATOM 2745 O O . SER A 1 339 ? -29.912 7.586 20.151 1.00 45.09 339 SER A O 1
ATOM 2747 N N . VAL A 1 340 ? -29.940 6.706 22.203 1.00 46.19 340 VAL A N 1
ATOM 2748 C CA . VAL A 1 340 ? -31.090 7.496 22.623 1.00 46.19 340 VAL A CA 1
ATOM 2749 C C . VAL A 1 340 ? -30.427 8.818 22.958 1.00 46.19 340 VAL A C 1
ATOM 2751 O O . VAL A 1 340 ? -29.880 8.965 24.043 1.00 46.19 340 VAL A O 1
ATOM 2754 N N . VAL A 1 341 ? -30.354 9.723 21.975 1.00 52.19 341 VAL A N 1
ATOM 2755 C CA . VAL A 1 341 ? -30.180 11.134 22.265 1.00 52.19 341 VAL A CA 1
ATOM 2756 C C . VAL A 1 341 ? -31.356 11.368 23.183 1.00 52.19 341 VAL A C 1
ATOM 2758 O O . VAL A 1 341 ? -32.507 11.408 22.731 1.00 52.19 341 VAL A O 1
ATOM 2761 N N . THR A 1 342 ? -31.095 11.270 24.485 1.00 56.47 342 THR A N 1
ATOM 2762 C CA . THR A 1 342 ? -32.128 11.344 25.499 1.00 56.47 342 THR A CA 1
ATOM 2763 C C . THR A 1 342 ? -32.845 12.648 25.212 1.00 56.47 342 THR A C 1
ATOM 2765 O O . THR A 1 342 ? -32.260 13.581 24.651 1.00 56.47 342 THR A O 1
ATOM 2768 N N . ALA A 1 343 ? -34.134 12.744 25.528 1.00 60.59 343 ALA A N 1
ATOM 2769 C CA . ALA A 1 343 ? -34.820 14.025 25.369 1.00 60.59 343 ALA A CA 1
ATOM 2770 C C . ALA A 1 343 ? -33.994 15.181 25.997 1.00 60.59 343 ALA A C 1
ATOM 2772 O O . ALA A 1 343 ? -34.006 16.285 25.467 1.00 60.59 343 ALA A O 1
ATOM 2773 N N . GLN A 1 344 ? -33.178 14.863 27.016 1.00 60.50 344 GLN A N 1
ATOM 2774 C CA . GLN A 1 344 ? -32.090 15.680 27.562 1.00 60.50 344 GLN A CA 1
ATOM 2775 C C . GLN A 1 344 ? -30.944 16.027 26.594 1.00 60.50 344 GLN A C 1
ATOM 2777 O O . GLN A 1 344 ? -30.694 17.214 26.410 1.00 60.50 344 GLN A O 1
ATOM 2782 N N . GLN A 1 345 ? -30.263 15.078 25.940 1.00 64.12 345 GLN A N 1
ATOM 2783 C CA . GLN A 1 345 ? -29.216 15.425 24.958 1.00 64.12 345 GLN A CA 1
ATOM 2784 C C . GLN A 1 345 ? -29.763 16.212 23.757 1.00 64.12 345 GLN A C 1
ATOM 2786 O O . GLN A 1 345 ? -29.059 17.055 23.213 1.00 64.12 345 GLN A O 1
ATOM 2791 N N . ARG A 1 346 ? -31.030 16.003 23.360 1.00 70.25 346 ARG A N 1
ATOM 2792 C CA . ARG A 1 346 ? -31.664 16.824 22.310 1.00 70.25 346 ARG A CA 1
ATOM 2793 C C . ARG A 1 346 ? -31.906 18.259 22.753 1.00 70.25 346 ARG A C 1
ATOM 2795 O O . ARG A 1 346 ? -32.099 19.099 21.892 1.00 70.25 346 ARG A O 1
ATOM 2802 N N . SER A 1 347 ? -31.946 18.519 24.057 1.00 76.75 347 SER A N 1
ATOM 2803 C CA . SER A 1 347 ? -32.042 19.868 24.615 1.00 76.75 347 SER A CA 1
ATOM 2804 C C . SER A 1 347 ? -30.683 20.472 24.973 1.00 76.75 347 SER A C 1
ATOM 2806 O O . SER A 1 347 ? -30.640 21.640 25.356 1.00 76.75 347 SER A O 1
ATOM 2808 N N . ASP A 1 348 ? -29.587 19.712 24.859 1.00 80.44 348 ASP A N 1
ATOM 2809 C CA . ASP A 1 348 ? -28.249 20.229 25.132 1.00 80.44 348 ASP A CA 1
ATOM 2810 C C . ASP A 1 348 ? -27.852 21.230 24.027 1.00 80.44 348 ASP A C 1
ATOM 2812 O O . ASP A 1 348 ? -27.768 20.852 22.850 1.00 80.44 348 ASP A O 1
ATOM 2816 N N . PRO A 1 349 ? -27.605 22.512 24.360 1.00 79.75 349 PRO A N 1
ATOM 2817 C CA . PRO A 1 349 ? -27.173 23.508 23.383 1.00 79.75 349 PRO A CA 1
ATOM 2818 C C . PRO A 1 349 ? -25.875 23.112 22.664 1.00 79.75 349 PRO A C 1
ATOM 2820 O O . PRO A 1 349 ? -25.707 23.467 21.497 1.00 79.75 349 PRO A O 1
ATOM 2823 N N . GLY A 1 350 ? -24.990 22.337 23.308 1.00 76.19 350 GLY A N 1
ATOM 2824 C CA . GLY A 1 350 ? -23.767 21.835 22.675 1.00 76.19 350 GLY A CA 1
ATOM 2825 C C . GLY A 1 350 ? -24.055 20.861 21.530 1.00 76.19 350 GLY A C 1
ATOM 2826 O O . GLY A 1 350 ? -23.447 20.950 20.463 1.00 76.19 350 GLY A O 1
ATOM 2827 N N . TYR A 1 351 ? -25.053 19.990 21.700 1.00 76.12 351 TYR A N 1
ATOM 2828 C CA . TYR A 1 351 ? -25.470 19.051 20.660 1.00 76.12 351 TYR A CA 1
ATOM 2829 C C . TYR A 1 351 ? -26.069 19.775 19.447 1.00 76.12 351 TYR A C 1
ATOM 2831 O O . TYR A 1 351 ? -25.748 19.431 18.307 1.00 76.12 351 TYR A O 1
ATOM 2839 N N . HIS A 1 352 ? -26.891 20.808 19.675 1.00 80.94 352 HIS A N 1
ATOM 2840 C CA . HIS A 1 352 ? -27.449 21.650 18.610 1.00 80.94 352 HIS A CA 1
ATOM 2841 C C . HIS A 1 352 ? -26.378 22.415 17.831 1.00 80.94 352 HIS A C 1
ATOM 2843 O O . HIS A 1 352 ? -26.447 22.501 16.603 1.00 80.94 352 HIS A O 1
ATOM 2849 N N . GLN A 1 353 ? -25.374 22.948 18.528 1.00 81.00 353 GLN A N 1
ATOM 2850 C CA . GLN A 1 353 ? -24.249 23.616 17.885 1.00 81.00 353 GLN A CA 1
ATOM 2851 C C . GLN A 1 353 ? -23.480 22.633 16.995 1.00 81.00 353 GLN A C 1
ATOM 2853 O O . GLN A 1 353 ? -23.271 22.914 15.818 1.00 81.00 353 GLN A O 1
ATOM 2858 N N . MET A 1 354 ? -23.169 21.440 17.506 1.00 75.19 354 MET A N 1
ATOM 2859 C CA . MET A 1 354 ? -22.512 20.388 16.730 1.00 75.19 354 MET A CA 1
ATOM 2860 C C . MET A 1 354 ? -23.334 19.963 15.503 1.00 75.19 354 MET A C 1
ATOM 2862 O O . MET A 1 354 ? -22.781 19.828 14.412 1.00 75.19 354 MET A O 1
ATOM 2866 N N . THR A 1 355 ? -24.654 19.790 15.637 1.00 77.12 355 THR A N 1
ATOM 2867 C CA . THR A 1 355 ? -25.512 19.432 14.490 1.00 77.12 355 THR A CA 1
ATOM 2868 C C . THR A 1 355 ? -25.551 20.534 13.434 1.00 77.12 355 THR A C 1
ATOM 2870 O O . THR A 1 355 ? -25.454 20.223 12.251 1.00 77.12 355 THR A O 1
ATOM 2873 N N . SER A 1 356 ? -25.599 21.804 13.840 1.00 85.38 356 SER A N 1
ATOM 2874 C CA . SER A 1 356 ? -25.514 22.952 12.926 1.00 85.38 356 SER A CA 1
ATOM 2875 C C . SER A 1 356 ? -24.179 22.995 12.167 1.00 85.38 356 SER A C 1
ATOM 2877 O O . SER A 1 356 ? -24.142 23.194 10.948 1.00 85.38 356 SER A O 1
ATOM 2879 N N . VAL A 1 357 ? -23.059 22.729 12.850 1.00 77.94 357 VAL A N 1
ATOM 2880 C CA . VAL A 1 357 ? -21.742 22.671 12.195 1.00 77.94 357 VAL A CA 1
ATOM 2881 C C . VAL A 1 357 ? -21.653 21.481 11.226 1.00 77.94 357 VAL A C 1
ATOM 2883 O O . VAL A 1 357 ? -21.115 21.620 10.129 1.00 77.94 357 VAL A O 1
ATOM 2886 N N . LEU A 1 358 ? -22.232 20.326 11.564 1.00 72.19 358 LEU A N 1
ATOM 2887 C CA . LEU A 1 358 ? -22.299 19.178 10.650 1.00 72.19 358 LEU A CA 1
ATOM 2888 C C . LEU A 1 358 ? -23.180 19.449 9.422 1.00 72.19 358 LEU A C 1
ATOM 2890 O O . LEU A 1 358 ? -22.844 19.022 8.316 1.00 72.19 358 LEU A O 1
ATOM 2894 N N . GLU A 1 359 ? -24.296 20.155 9.594 1.00 79.06 359 GLU A N 1
ATOM 2895 C CA . GLU A 1 359 ? -25.212 20.498 8.506 1.00 79.06 359 GLU A CA 1
ATOM 2896 C C . GLU A 1 359 ? -24.572 21.498 7.534 1.00 79.06 359 GLU A C 1
ATOM 2898 O O . GLU A 1 359 ? -24.568 21.275 6.323 1.00 79.06 359 GLU A O 1
ATOM 2903 N N . THR A 1 360 ? -23.896 22.518 8.062 1.00 82.06 360 THR A N 1
ATOM 2904 C CA . THR A 1 360 ? -23.107 23.459 7.252 1.00 82.06 360 THR A CA 1
ATOM 2905 C C . THR A 1 360 ? -21.927 22.784 6.539 1.00 82.06 360 THR A C 1
ATOM 2907 O O . THR A 1 360 ? -21.704 23.047 5.359 1.00 82.06 360 THR A O 1
ATOM 2910 N N . LEU A 1 361 ? -21.215 21.851 7.188 1.00 76.81 361 LEU A N 1
ATOM 2911 C CA . LEU A 1 361 ? -20.168 21.058 6.527 1.00 76.81 361 LEU A CA 1
ATOM 2912 C C . LEU A 1 361 ? -20.740 20.222 5.371 1.00 76.81 361 LEU A C 1
ATOM 2914 O O . LEU A 1 361 ? -20.140 20.145 4.299 1.00 76.81 361 LEU A O 1
ATOM 2918 N N . LYS A 1 362 ? -21.909 19.603 5.565 1.00 73.44 362 LYS A N 1
ATOM 2919 C CA . LYS A 1 362 ? -22.591 18.825 4.524 1.00 73.44 362 LYS A CA 1
ATOM 2920 C C . LYS A 1 362 ? -22.940 19.695 3.315 1.00 73.44 362 LYS A C 1
ATOM 2922 O O . LYS A 1 362 ? -22.723 19.259 2.184 1.00 73.44 362 LYS A O 1
ATOM 2927 N N . GLU A 1 363 ? -23.447 20.905 3.539 1.00 82.75 363 GLU A N 1
ATOM 2928 C CA . GLU A 1 363 ? -23.716 21.866 2.466 1.00 82.75 363 GLU A CA 1
ATOM 2929 C C . GLU A 1 363 ? -22.442 22.253 1.708 1.00 82.75 363 GLU A C 1
ATOM 2931 O O . GLU A 1 363 ? -22.445 22.284 0.478 1.00 82.75 363 GLU A O 1
ATOM 2936 N N . ASP A 1 364 ? -21.343 22.514 2.416 1.00 78.12 364 ASP A N 1
ATOM 2937 C CA . ASP A 1 364 ? -20.077 22.913 1.796 1.00 78.12 364 ASP A CA 1
ATOM 2938 C C . ASP A 1 364 ? -19.455 21.774 0.975 1.00 78.12 364 ASP A C 1
ATOM 2940 O O . ASP A 1 364 ? -19.025 21.987 -0.162 1.00 78.12 364 ASP A O 1
ATOM 2944 N N . VAL A 1 365 ? -19.502 20.539 1.482 1.00 71.94 365 VAL A N 1
ATOM 2945 C CA . VAL A 1 365 ? -19.098 19.340 0.731 1.00 71.94 365 VAL A CA 1
ATOM 2946 C C . VAL A 1 365 ? -19.977 19.153 -0.509 1.00 71.94 365 VAL A C 1
ATOM 2948 O O . VAL A 1 365 ? -19.465 18.863 -1.591 1.00 71.94 365 VAL A O 1
ATOM 2951 N N . GLN A 1 366 ? -21.291 19.364 -0.399 1.00 75.75 366 GLN A N 1
ATOM 2952 C CA . GLN A 1 366 ? -22.205 19.281 -1.539 1.00 75.75 366 GLN A CA 1
ATOM 2953 C C . GLN A 1 366 ? -21.894 20.346 -2.603 1.00 75.75 366 GLN A C 1
ATOM 2955 O O . GLN A 1 366 ? -21.875 20.018 -3.791 1.00 75.75 366 GLN A O 1
ATOM 2960 N N . LYS A 1 367 ? -21.586 21.588 -2.200 1.00 80.00 367 LYS A N 1
ATOM 2961 C CA . LYS A 1 367 ? -21.125 22.656 -3.110 1.00 80.00 367 LYS A CA 1
ATOM 2962 C C . LYS A 1 367 ? -19.799 22.300 -3.786 1.00 80.00 367 LYS A C 1
ATOM 2964 O O . LYS A 1 367 ? -19.591 22.637 -4.951 1.00 80.00 367 LYS A O 1
ATOM 2969 N N . LEU A 1 368 ? -18.899 21.617 -3.080 1.00 77.81 368 LEU A N 1
ATOM 2970 C CA . LEU A 1 368 ? -17.638 21.165 -3.660 1.00 77.81 368 LEU A CA 1
ATOM 2971 C C . LEU A 1 368 ? -17.879 20.086 -4.721 1.00 77.81 368 LEU A C 1
ATOM 2973 O O . LEU A 1 368 ? -17.363 20.208 -5.831 1.00 77.81 368 LEU A O 1
ATOM 2977 N N . TYR A 1 369 ? -18.731 19.094 -4.443 1.00 72.00 369 TYR A N 1
ATOM 2978 C CA . TYR A 1 369 ? -19.104 18.076 -5.432 1.00 72.00 369 TYR A CA 1
ATOM 2979 C C . TYR A 1 369 ? -19.755 18.674 -6.683 1.00 72.00 369 TYR A C 1
ATOM 2981 O O . TYR A 1 369 ? -19.417 18.258 -7.790 1.00 72.00 369 TYR A O 1
ATOM 2989 N N . THR A 1 370 ? -20.641 19.665 -6.545 1.00 80.19 370 THR A N 1
ATOM 2990 C CA . THR A 1 370 ? -21.239 20.332 -7.714 1.00 80.19 370 THR A CA 1
ATOM 2991 C C . THR A 1 370 ? -20.209 21.148 -8.494 1.00 80.19 370 THR A C 1
ATOM 2993 O O . THR A 1 370 ? -20.216 21.107 -9.724 1.00 80.19 370 THR A O 1
ATOM 2996 N N . SER A 1 371 ? -19.271 21.824 -7.819 1.00 79.44 371 SER A N 1
ATOM 2997 C CA . SER A 1 371 ? -18.165 22.514 -8.501 1.00 79.44 371 SER A CA 1
ATOM 2998 C C . SER A 1 371 ? -17.257 21.539 -9.262 1.00 79.44 371 SER A C 1
ATOM 3000 O O . SER A 1 371 ? -16.899 21.790 -10.407 1.00 79.44 371 SER A O 1
ATOM 3002 N N . LEU A 1 372 ? -16.976 20.365 -8.696 1.00 74.25 372 LEU A N 1
ATOM 3003 C CA . LEU A 1 372 ? -16.120 19.366 -9.331 1.00 74.25 372 LEU A CA 1
ATOM 3004 C C . LEU A 1 372 ? -16.817 18.699 -10.530 1.00 74.25 372 LEU A C 1
ATOM 3006 O O . LEU A 1 372 ? -16.191 18.517 -11.571 1.00 74.25 372 LEU A O 1
ATOM 3010 N N . ASP A 1 373 ? -18.123 18.426 -10.435 1.00 74.31 373 ASP A N 1
ATOM 3011 C CA . ASP A 1 373 ? -18.936 17.935 -11.560 1.00 74.31 373 ASP A CA 1
ATOM 3012 C C . ASP A 1 373 ? -19.029 18.979 -12.690 1.00 74.31 373 ASP A C 1
ATOM 3014 O O . ASP A 1 373 ? -18.914 18.635 -13.865 1.00 74.31 373 ASP A O 1
ATOM 3018 N N . THR A 1 374 ? -19.153 20.274 -12.369 1.00 79.62 374 THR A N 1
ATOM 3019 C CA . THR A 1 374 ? -19.133 21.333 -13.401 1.00 79.62 374 THR A CA 1
ATOM 3020 C C . THR A 1 374 ? -17.788 21.425 -14.125 1.00 79.62 374 THR A C 1
ATOM 3022 O O . THR A 1 374 ? -17.789 21.483 -15.355 1.00 79.62 374 THR A O 1
ATOM 3025 N N . VAL A 1 375 ? -16.659 21.329 -13.410 1.00 74.81 375 VAL A N 1
ATOM 3026 C CA . VAL A 1 375 ? -15.311 21.262 -14.013 1.00 74.81 375 VAL A CA 1
ATOM 3027 C C . VAL A 1 375 ? -15.129 19.990 -14.848 1.00 74.81 375 VAL A C 1
ATOM 3029 O O . VAL A 1 375 ? -14.545 20.018 -15.934 1.00 74.81 375 VAL A O 1
ATOM 3032 N N . GLN A 1 376 ? -15.650 18.854 -14.382 1.00 73.94 376 GLN A N 1
ATOM 3033 C CA . GLN A 1 376 ? -15.543 17.584 -15.098 1.00 73.94 376 GLN A CA 1
ATOM 3034 C C . GLN A 1 376 ? -16.369 17.588 -16.395 1.00 73.94 376 GLN A C 1
ATOM 3036 O O . GLN A 1 376 ? -15.904 17.090 -17.423 1.00 73.94 376 GLN A O 1
ATOM 3041 N N . ARG A 1 377 ? -17.563 18.195 -16.380 1.00 75.19 377 ARG A N 1
ATOM 3042 C CA . ARG A 1 377 ? -18.414 18.356 -17.571 1.00 75.19 377 ARG A CA 1
ATOM 3043 C C . ARG A 1 377 ? -17.855 19.377 -18.560 1.00 75.19 377 ARG A C 1
ATOM 3045 O O . ARG A 1 377 ? -17.916 19.126 -19.762 1.00 75.19 377 ARG A O 1
ATOM 3052 N N . SER A 1 378 ? -17.285 20.487 -18.088 1.00 73.69 378 SER A N 1
ATOM 3053 C CA . SER A 1 378 ? -16.657 21.484 -18.967 1.00 73.69 378 SER A CA 1
ATOM 3054 C C . SER A 1 378 ? -15.386 20.944 -19.636 1.00 73.69 378 SER A C 1
ATOM 3056 O O . SER A 1 378 ? -15.162 21.203 -20.817 1.00 73.69 378 SER A O 1
ATOM 3058 N N . SER A 1 379 ? -14.619 20.099 -18.939 1.00 66.81 379 SER A N 1
ATOM 3059 C CA . SER A 1 379 ? -13.396 19.471 -19.467 1.00 66.81 379 SER A CA 1
ATOM 3060 C C . SER A 1 379 ? -13.648 18.435 -20.572 1.00 66.81 379 SER A C 1
ATOM 3062 O O . SER A 1 379 ? -12.771 18.187 -21.396 1.00 66.81 379 SER A O 1
ATOM 3064 N N . GLY A 1 380 ? -14.824 17.801 -20.600 1.00 61.81 380 GLY A N 1
ATOM 3065 C CA . GLY A 1 380 ? -15.149 16.754 -21.578 1.00 61.81 380 GLY A CA 1
ATOM 3066 C C . GLY A 1 380 ? -15.679 17.265 -22.923 1.00 61.81 380 GLY A C 1
ATOM 3067 O O . GLY A 1 380 ? -15.707 16.507 -23.891 1.00 61.81 380 GLY A O 1
ATOM 3068 N N . SER A 1 381 ? -16.110 18.528 -23.006 1.00 54.00 381 SER A N 1
ATOM 3069 C CA . SER A 1 381 ? -16.891 19.026 -24.149 1.00 54.00 381 SER A CA 1
ATOM 3070 C C . SER A 1 381 ? -16.066 19.673 -25.272 1.00 54.00 381 SER A C 1
ATOM 3072 O O . SER A 1 381 ? -16.624 19.974 -26.325 1.00 54.00 381 SER A O 1
ATOM 3074 N N . THR A 1 382 ? -14.762 19.899 -25.099 1.00 53.34 382 THR A N 1
ATOM 3075 C CA . THR A 1 382 ? -13.953 20.715 -26.029 1.00 53.34 382 THR A CA 1
ATOM 3076 C C . THR A 1 382 ? -13.200 19.939 -27.118 1.00 53.34 382 THR A C 1
ATOM 3078 O O . THR A 1 382 ? -12.577 20.564 -27.967 1.00 53.34 382 THR A O 1
ATOM 3081 N N . VAL A 1 383 ? -13.274 18.602 -27.175 1.00 52.41 383 VAL A N 1
ATOM 3082 C CA . VAL A 1 383 ? -12.368 17.798 -28.035 1.00 52.41 383 VAL A CA 1
ATOM 3083 C C . VAL A 1 383 ? -12.981 17.314 -29.368 1.00 52.41 383 VAL A C 1
ATOM 3085 O O . VAL A 1 383 ? -12.275 16.723 -30.176 1.00 52.41 383 VAL A O 1
ATOM 3088 N N . LEU A 1 384 ? -14.257 17.577 -29.683 1.00 52.06 384 LEU A N 1
ATOM 3089 C CA . LEU A 1 384 ? -14.906 16.956 -30.862 1.00 52.06 384 LEU A CA 1
ATOM 3090 C C . LEU A 1 384 ? -15.374 17.893 -31.991 1.00 52.06 384 LEU A C 1
ATOM 3092 O O . LEU A 1 384 ? -16.097 17.436 -32.873 1.00 52.06 384 LEU A O 1
ATOM 3096 N N . THR A 1 385 ? -14.928 19.153 -32.051 1.00 46.22 385 THR A N 1
ATOM 3097 C CA . THR A 1 385 ? -15.433 20.098 -33.077 1.00 46.22 385 THR A CA 1
ATOM 3098 C C . THR A 1 385 ? -14.357 20.824 -33.891 1.00 46.22 385 THR A C 1
ATOM 3100 O O . THR A 1 385 ? -14.549 21.969 -34.274 1.00 46.22 385 THR A O 1
ATOM 3103 N N . GLU A 1 386 ? -13.246 20.165 -34.230 1.00 46.78 386 GLU A N 1
ATOM 3104 C CA . GLU A 1 386 ? -12.315 20.645 -35.269 1.00 46.78 386 GLU A CA 1
ATOM 3105 C C . GLU A 1 386 ? -12.023 19.529 -36.279 1.00 46.78 386 GLU A C 1
ATOM 3107 O O . GLU A 1 386 ? -10.996 18.859 -36.263 1.00 46.78 386 GLU A O 1
ATOM 3112 N N . GLY A 1 387 ? -12.997 19.296 -37.157 1.00 47.59 387 GLY A N 1
ATOM 3113 C CA . GLY A 1 387 ? -12.895 18.338 -38.260 1.00 47.59 387 GLY A CA 1
ATOM 3114 C C . GLY A 1 387 ? -13.840 18.638 -39.424 1.00 47.59 387 GLY A C 1
ATOM 3115 O O . GLY A 1 387 ? -14.110 17.755 -40.230 1.00 47.59 387 GLY A O 1
ATOM 3116 N N . ALA A 1 388 ? -14.363 19.864 -39.522 1.00 42.41 388 ALA A N 1
ATOM 3117 C CA . ALA A 1 388 ? -15.120 20.317 -40.685 1.00 42.41 388 ALA A CA 1
ATOM 3118 C C . ALA A 1 388 ? -14.190 21.135 -41.590 1.00 42.41 388 ALA A C 1
ATOM 3120 O O . ALA A 1 388 ? -14.050 22.348 -41.448 1.00 42.41 388 ALA A O 1
ATOM 3121 N N . ALA A 1 389 ? -13.517 20.436 -42.503 1.00 45.09 389 ALA A N 1
ATOM 3122 C CA . ALA A 1 389 ? -12.764 21.045 -43.590 1.00 45.09 389 ALA A CA 1
ATOM 3123 C C . ALA A 1 389 ? -13.693 21.926 -44.452 1.00 45.09 389 ALA A C 1
ATOM 3125 O O . ALA A 1 389 ? -14.759 21.453 -44.861 1.00 45.09 389 ALA A O 1
ATOM 3126 N N . PRO A 1 390 ? -13.322 23.179 -44.778 1.00 50.03 390 PRO A N 1
ATOM 3127 C CA . PRO A 1 390 ? -14.055 23.945 -45.769 1.00 50.03 390 PRO A CA 1
ATOM 3128 C C . PRO A 1 390 ? -13.830 23.334 -47.157 1.00 50.03 390 PRO A C 1
ATOM 3130 O O . PRO A 1 390 ? -12.705 23.132 -47.614 1.00 50.03 390 PRO A O 1
ATOM 3133 N N . ALA A 1 391 ? -14.943 23.021 -47.810 1.00 50.72 391 ALA A N 1
ATOM 3134 C CA . ALA A 1 391 ? -15.022 22.572 -49.188 1.00 50.72 391 ALA A CA 1
ATOM 3135 C C . ALA A 1 391 ? -14.585 23.661 -50.195 1.00 50.72 391 ALA A C 1
ATOM 3137 O O . ALA A 1 391 ? -14.690 24.853 -49.917 1.00 50.72 391 ALA A O 1
ATOM 3138 N N . ALA A 1 392 ? -14.239 23.197 -51.406 1.00 47.66 392 ALA A N 1
ATOM 3139 C CA . ALA A 1 392 ? -14.012 23.923 -52.669 1.00 47.66 392 ALA A CA 1
ATOM 3140 C C . ALA A 1 392 ? -12.590 24.492 -52.888 1.00 47.66 392 ALA A C 1
ATOM 3142 O O . ALA A 1 392 ? -12.197 25.517 -52.347 1.00 47.66 392 ALA A O 1
ATOM 3143 N N . SER A 1 393 ? -11.793 23.887 -53.775 1.00 44.78 393 SER A N 1
ATOM 3144 C CA . SER A 1 393 ? -11.858 24.204 -55.211 1.00 44.78 393 SER A CA 1
ATOM 3145 C C . SER A 1 393 ? -11.237 23.115 -56.115 1.00 44.78 393 SER A C 1
ATOM 3147 O O . SER A 1 393 ? -10.535 22.215 -55.671 1.00 44.78 393 SER A O 1
ATOM 3149 N N . LYS A 1 394 ? -11.630 23.190 -57.390 1.00 45.31 394 LYS A N 1
ATOM 3150 C CA . LYS A 1 394 ? -11.678 22.191 -58.474 1.00 45.31 394 LYS A CA 1
ATOM 3151 C C . LYS A 1 394 ? -10.323 21.644 -58.982 1.00 45.31 394 LYS A C 1
ATOM 3153 O O . LYS A 1 394 ? -9.311 22.320 -58.833 1.00 45.31 394 LYS A O 1
ATOM 3158 N N . PRO A 1 395 ? -10.326 20.484 -59.677 1.00 54.69 395 PRO A N 1
ATOM 3159 C CA . PRO A 1 395 ? -9.163 19.951 -60.383 1.00 54.69 395 PRO A CA 1
ATOM 3160 C C . PRO A 1 395 ? -9.048 20.549 -61.796 1.00 54.69 395 PRO A C 1
ATOM 3162 O O . PRO A 1 395 ? -10.053 20.668 -62.497 1.00 54.69 395 PRO A O 1
ATOM 3165 N N . GLU A 1 396 ? -7.828 20.860 -62.236 1.00 39.84 396 GLU A N 1
ATOM 3166 C CA . GLU A 1 396 ? -7.515 21.116 -63.646 1.00 39.84 396 GLU A CA 1
ATOM 3167 C C . GLU A 1 396 ? -6.477 20.079 -64.129 1.00 39.84 396 GLU A C 1
ATOM 3169 O O . GLU A 1 396 ? -5.502 19.828 -63.412 1.00 39.84 396 GLU A O 1
ATOM 3174 N N . PRO A 1 397 ? -6.696 19.401 -65.274 1.00 58.62 397 PRO A N 1
ATOM 3175 C CA . PRO A 1 397 ? -5.844 18.314 -65.735 1.00 58.62 397 PRO A CA 1
ATOM 3176 C C . PRO A 1 397 ? -4.842 18.771 -66.803 1.00 58.62 397 PRO A C 1
ATOM 3178 O O . PRO A 1 397 ? -5.221 19.366 -67.807 1.00 58.62 397 PRO A O 1
ATOM 3181 N N . GLY A 1 398 ? -3.588 18.347 -66.644 1.00 45.53 398 GLY A N 1
ATOM 3182 C CA . GLY A 1 398 ? -2.615 18.267 -67.734 1.00 45.53 398 GLY A CA 1
ATOM 3183 C C . GLY A 1 398 ? -1.376 19.127 -67.526 1.00 45.53 398 GLY A C 1
ATOM 3184 O O . GLY A 1 398 ? -1.438 20.339 -67.618 1.00 45.53 398 GLY A O 1
ATOM 3185 N N . GLU A 1 399 ? -0.227 18.491 -67.308 1.00 38.88 399 GLU A N 1
ATOM 3186 C CA . GLU A 1 399 ? 0.785 18.417 -68.364 1.00 38.88 399 GLU A CA 1
ATOM 3187 C C . GLU A 1 399 ? 1.944 17.502 -67.965 1.00 38.88 399 GLU A C 1
ATOM 3189 O O . GLU A 1 399 ? 2.446 17.481 -66.842 1.00 38.88 399 GLU A O 1
ATOM 3194 N N . ILE A 1 400 ? 2.323 16.702 -68.950 1.00 47.28 400 ILE A N 1
ATOM 3195 C CA . ILE A 1 400 ? 3.399 15.728 -68.957 1.00 47.28 400 ILE A CA 1
ATOM 3196 C C . ILE A 1 400 ? 4.690 16.490 -69.254 1.00 47.28 400 ILE A C 1
ATOM 3198 O O . ILE A 1 400 ? 4.849 16.949 -70.379 1.00 47.28 400 ILE A O 1
ATOM 3202 N N . ILE A 1 401 ? 5.643 16.555 -68.318 1.00 41.50 401 ILE A N 1
ATOM 3203 C CA . ILE A 1 401 ? 7.057 16.770 -68.666 1.00 41.50 401 ILE A CA 1
ATOM 3204 C C . ILE A 1 401 ? 7.945 15.826 -67.853 1.00 41.50 401 ILE A C 1
ATOM 3206 O O . ILE A 1 401 ? 8.154 15.949 -66.649 1.00 41.50 401 ILE A O 1
ATOM 3210 N N . THR A 1 402 ? 8.486 14.866 -68.590 1.00 45.88 402 THR A N 1
ATOM 3211 C CA . THR A 1 402 ? 9.674 14.068 -68.306 1.00 45.88 402 THR A CA 1
ATOM 3212 C C . THR A 1 402 ? 10.880 14.940 -67.940 1.00 45.88 402 THR A C 1
ATOM 3214 O O . THR A 1 402 ? 11.249 15.796 -68.738 1.00 45.88 402 THR A O 1
ATOM 3217 N N . GLN A 1 403 ? 11.579 14.657 -66.836 1.00 40.59 403 GLN A N 1
ATOM 3218 C CA . GLN A 1 403 ? 12.974 14.180 -66.878 1.00 40.59 403 GLN A CA 1
ATOM 3219 C C . GLN A 1 403 ? 13.619 14.003 -65.483 1.00 40.59 403 GLN A C 1
ATOM 3221 O O . GLN A 1 403 ? 13.194 14.628 -64.512 1.00 40.59 403 GLN A O 1
ATOM 3226 N N . PRO A 1 404 ? 14.664 13.152 -65.381 1.00 60.03 404 PRO A N 1
ATOM 3227 C CA . PRO A 1 404 ? 15.280 12.727 -64.129 1.00 60.03 404 PRO A CA 1
ATOM 3228 C C . PRO A 1 404 ? 16.621 13.433 -63.874 1.00 60.03 404 PRO A C 1
ATOM 3230 O O . PRO A 1 404 ? 17.520 13.347 -64.703 1.00 60.03 404 PRO A O 1
ATOM 3233 N N . THR A 1 405 ? 16.834 14.035 -62.699 1.00 44.16 405 THR A N 1
ATOM 3234 C CA . THR A 1 405 ? 18.198 14.379 -62.245 1.00 44.16 405 THR A CA 1
ATOM 3235 C C . THR A 1 405 ? 18.374 14.256 -60.723 1.00 44.16 405 THR A C 1
ATOM 3237 O O . THR A 1 405 ? 17.774 14.948 -59.914 1.00 44.16 405 THR A O 1
ATOM 3240 N N . THR A 1 406 ? 19.212 13.286 -60.356 1.00 45.47 406 THR A N 1
ATOM 3241 C CA . THR A 1 406 ? 20.284 13.320 -59.344 1.00 45.47 406 THR A CA 1
ATOM 3242 C C . THR A 1 406 ? 20.139 14.121 -58.035 1.00 45.47 406 THR A C 1
ATOM 3244 O O . THR A 1 406 ? 20.144 15.344 -58.016 1.00 45.47 406 THR A O 1
ATOM 3247 N N . LYS A 1 407 ? 20.297 13.377 -56.927 1.00 49.75 407 LYS A N 1
ATOM 3248 C CA . LYS A 1 407 ? 21.135 13.675 -55.742 1.00 49.75 407 LYS A CA 1
ATOM 3249 C C . LYS A 1 407 ? 21.107 15.111 -55.184 1.00 49.75 407 LYS A C 1
ATOM 3251 O O . LYS A 1 407 ? 21.875 15.967 -55.616 1.00 49.75 407 LYS A O 1
ATOM 3256 N N . ARG A 1 408 ? 20.483 15.279 -54.008 1.00 38.50 408 ARG A N 1
ATOM 3257 C CA . ARG A 1 408 ? 21.077 16.126 -52.959 1.00 38.50 408 ARG A CA 1
ATOM 3258 C C . ARG A 1 408 ? 20.729 15.674 -51.542 1.00 38.50 408 ARG A C 1
ATOM 3260 O O . ARG A 1 408 ? 19.587 15.439 -51.175 1.00 38.50 408 ARG A O 1
ATOM 3267 N N . THR A 1 409 ? 21.791 15.551 -50.765 1.00 44.47 409 THR A N 1
ATOM 3268 C CA . THR A 1 409 ? 21.879 15.170 -49.360 1.00 44.47 409 THR A CA 1
ATOM 3269 C C . THR A 1 409 ? 21.418 16.276 -48.403 1.00 44.47 409 THR A C 1
ATOM 3271 O O . THR A 1 409 ? 21.768 17.436 -48.596 1.00 44.47 409 THR A O 1
ATOM 3274 N N . LYS A 1 410 ? 20.816 15.855 -47.281 1.00 49.94 410 LYS A N 1
ATOM 3275 C CA . LYS A 1 410 ? 21.084 16.336 -45.908 1.00 49.94 410 LYS A CA 1
ATOM 3276 C C . LYS A 1 410 ? 20.898 17.841 -45.626 1.00 49.94 410 LYS A C 1
ATOM 3278 O O . LYS A 1 410 ? 21.836 18.624 -45.745 1.00 49.94 410 LYS A O 1
ATOM 3283 N N . LYS A 1 411 ? 19.770 18.194 -44.995 1.00 39.12 411 LYS A N 1
ATOM 3284 C CA . LYS A 1 411 ? 19.756 19.145 -43.865 1.00 39.12 411 LYS A CA 1
ATOM 3285 C C . LYS A 1 411 ? 18.511 18.955 -42.995 1.00 39.12 411 LYS A C 1
ATOM 3287 O O . LYS A 1 411 ? 17.398 18.849 -43.489 1.00 39.12 411 LYS A O 1
ATOM 3292 N N . ARG A 1 412 ? 18.773 18.870 -41.689 1.00 49.69 412 ARG A N 1
ATOM 3293 C CA . ARG A 1 412 ? 17.852 18.727 -40.555 1.00 49.69 412 ARG A CA 1
ATOM 3294 C C . ARG A 1 412 ? 16.524 19.470 -40.764 1.00 49.69 412 ARG A C 1
ATOM 3296 O O . ARG A 1 412 ? 16.504 20.697 -40.705 1.00 49.69 412 ARG A O 1
ATOM 3303 N N . ARG A 1 413 ? 15.422 18.727 -40.897 1.00 38.94 413 ARG A N 1
ATOM 3304 C CA . ARG A 1 413 ? 14.088 19.253 -40.596 1.00 38.94 413 ARG A CA 1
ATOM 3305 C C . ARG A 1 413 ? 14.030 19.387 -39.075 1.00 38.94 413 ARG A C 1
ATOM 3307 O O . ARG A 1 413 ? 14.064 18.385 -38.365 1.00 38.94 413 ARG A O 1
ATOM 3314 N N . ARG A 1 414 ? 14.066 20.627 -38.580 1.00 42.59 414 ARG A N 1
ATOM 3315 C CA . ARG A 1 414 ? 13.607 20.944 -37.226 1.00 42.59 414 ARG A CA 1
ATOM 3316 C C . ARG A 1 414 ? 12.173 20.419 -37.163 1.00 42.59 414 ARG A C 1
ATOM 3318 O O . ARG A 1 414 ? 11.342 20.909 -37.921 1.00 42.59 414 ARG A O 1
ATOM 3325 N N . LEU A 1 415 ? 11.923 19.384 -36.363 1.00 43.09 415 LEU A N 1
ATOM 3326 C CA . LEU A 1 415 ? 10.561 19.087 -35.939 1.00 43.09 415 LEU A CA 1
ATOM 3327 C C . LEU A 1 415 ? 10.098 20.343 -35.210 1.00 43.09 415 LEU A C 1
ATOM 3329 O O . LEU A 1 415 ? 10.716 20.774 -34.234 1.00 43.09 415 LEU A O 1
ATOM 3333 N N . SER A 1 416 ? 9.121 20.998 -35.825 1.00 38.00 416 SER A N 1
ATOM 3334 C CA . SER A 1 416 ? 8.348 22.060 -35.226 1.00 38.00 416 SER A CA 1
ATOM 3335 C C . SER A 1 416 ? 7.854 21.565 -33.879 1.00 38.00 416 SER A C 1
ATOM 3337 O O . SER A 1 416 ? 7.288 20.482 -33.762 1.00 38.00 416 SER A O 1
ATOM 3339 N N . ASN A 1 417 ? 8.114 22.383 -32.871 1.00 41.41 417 ASN A N 1
ATOM 3340 C CA . ASN A 1 417 ? 7.382 22.402 -31.625 1.00 41.41 417 ASN A CA 1
ATOM 3341 C C . ASN A 1 417 ? 5.947 22.815 -32.006 1.00 41.41 417 ASN A C 1
ATOM 3343 O O . ASN A 1 417 ? 5.631 24.002 -32.016 1.00 41.41 417 ASN A O 1
ATOM 3347 N N . GLU A 1 418 ? 5.141 21.871 -32.502 1.00 38.62 418 GLU A N 1
ATOM 3348 C CA . GLU A 1 418 ? 3.699 22.068 -32.638 1.00 38.62 418 GLU A CA 1
ATOM 3349 C C . GLU A 1 418 ? 3.190 22.263 -31.220 1.00 38.62 418 GLU A C 1
ATOM 3351 O O . GLU A 1 418 ? 3.281 21.367 -30.381 1.00 38.62 418 GLU A O 1
ATOM 3356 N N . GLY A 1 419 ? 2.811 23.509 -30.937 1.00 46.81 419 GLY A N 1
ATOM 3357 C CA . GLY A 1 419 ? 2.321 23.922 -29.644 1.00 46.81 419 GLY A CA 1
ATOM 3358 C C . GLY A 1 419 ? 1.170 23.019 -29.260 1.00 46.81 419 GLY A C 1
ATOM 3359 O O . GLY A 1 419 ? 0.115 23.064 -29.886 1.00 46.81 419 GLY A O 1
ATOM 3360 N N . THR A 1 420 ? 1.385 22.220 -28.219 1.00 43.88 420 THR A N 1
ATOM 3361 C CA . THR A 1 420 ? 0.303 21.757 -27.367 1.00 43.88 420 THR A CA 1
ATOM 3362 C C . THR A 1 420 ? -0.536 22.998 -27.081 1.00 43.88 420 THR A C 1
ATOM 3364 O O . THR A 1 420 ? 0.011 23.927 -26.475 1.00 43.88 420 THR A O 1
ATOM 3367 N N . PRO A 1 421 ? -1.789 23.098 -27.559 1.00 47.91 421 PRO A N 1
ATOM 3368 C CA . PRO A 1 421 ? -2.656 24.162 -27.099 1.00 47.91 421 PRO A CA 1
ATOM 3369 C C . PRO A 1 421 ? -2.694 23.986 -25.585 1.00 47.91 421 PRO A C 1
ATOM 3371 O O . PRO A 1 421 ? -3.164 22.959 -25.087 1.00 47.91 421 PRO A O 1
ATOM 3374 N N . MET A 1 422 ? -2.082 24.922 -24.854 1.00 46.16 422 MET A N 1
ATOM 3375 C CA . MET A 1 422 ? -2.410 25.092 -23.452 1.00 46.16 422 MET A CA 1
ATOM 3376 C C . MET A 1 422 ? -3.910 25.319 -23.479 1.00 46.16 422 MET A C 1
ATOM 3378 O O . MET A 1 422 ? -4.386 26.354 -23.932 1.00 46.16 422 MET A O 1
ATOM 3382 N N . LEU A 1 423 ? -4.654 24.274 -23.130 1.00 54.50 423 LEU A N 1
ATOM 3383 C CA . LEU A 1 423 ? -6.021 24.421 -22.696 1.00 54.50 423 LEU A CA 1
ATOM 3384 C C . LEU A 1 423 ? -5.913 25.402 -21.538 1.00 54.50 423 LEU A C 1
ATOM 3386 O O . LEU A 1 423 ? -5.427 25.033 -20.467 1.00 54.50 423 LEU A O 1
ATOM 3390 N N . ASP A 1 424 ? -6.255 26.658 -21.813 1.00 51.50 424 ASP A N 1
ATOM 3391 C CA . ASP A 1 424 ? -6.421 27.713 -20.828 1.00 51.50 424 ASP A CA 1
ATOM 3392 C C . ASP A 1 424 ? -7.617 27.310 -19.963 1.00 51.50 424 ASP A C 1
ATOM 3394 O O . ASP A 1 424 ? -8.726 27.830 -20.075 1.00 51.50 424 ASP A O 1
ATOM 3398 N N . PHE A 1 425 ? -7.403 26.298 -19.123 1.00 57.47 425 PHE A N 1
ATOM 3399 C CA . PHE A 1 425 ? -8.228 26.087 -17.959 1.00 57.47 425 PHE A CA 1
ATOM 3400 C C . PHE A 1 425 ? -8.132 27.387 -17.170 1.00 57.47 425 PHE A C 1
ATOM 3402 O O . PHE A 1 425 ? -7.012 27.836 -16.901 1.00 57.47 425 PHE A O 1
ATOM 3409 N N . PRO A 1 426 ? -9.260 28.027 -16.831 1.00 70.88 426 PRO A N 1
ATOM 3410 C CA . PRO A 1 426 ? -9.226 29.208 -15.992 1.00 70.88 426 PRO A CA 1
ATOM 3411 C C . PRO A 1 426 ? -8.560 28.803 -14.675 1.00 70.88 426 PRO A C 1
ATOM 3413 O O . PRO A 1 426 ? -9.151 28.116 -13.850 1.00 70.88 426 PRO A O 1
ATOM 3416 N N . ILE A 1 427 ? -7.295 29.200 -14.503 1.00 72.75 427 ILE A N 1
ATOM 3417 C CA . ILE A 1 427 ? -6.475 28.947 -13.305 1.00 72.75 427 ILE A CA 1
ATOM 3418 C C . ILE A 1 427 ? -7.235 29.386 -12.042 1.00 72.75 427 ILE A C 1
ATOM 3420 O O . ILE A 1 427 ? -7.121 28.759 -10.994 1.00 72.75 427 ILE A O 1
ATOM 3424 N N . ILE A 1 428 ? -8.101 30.386 -12.211 1.00 77.25 428 ILE A N 1
ATOM 3425 C CA . ILE A 1 428 ? -9.039 30.922 -11.230 1.00 77.25 428 ILE A CA 1
ATOM 3426 C C . ILE A 1 428 ? -9.931 29.823 -10.619 1.00 77.25 428 ILE A C 1
ATOM 3428 O O . ILE A 1 428 ? -10.065 29.771 -9.403 1.00 77.25 428 ILE A O 1
ATOM 3432 N N . ASP A 1 429 ? -10.473 28.887 -11.407 1.00 74.75 429 ASP A N 1
ATOM 3433 C CA . ASP A 1 429 ? -11.369 27.837 -10.886 1.00 74.75 429 ASP A CA 1
ATOM 3434 C C . ASP A 1 429 ? -10.606 26.775 -10.062 1.00 74.75 429 ASP A C 1
ATOM 3436 O O . ASP A 1 429 ? -11.147 26.158 -9.137 1.00 74.75 429 ASP A O 1
ATOM 3440 N N . LEU A 1 430 ? -9.322 26.555 -10.369 1.00 74.25 430 LEU A N 1
ATOM 3441 C CA . LEU A 1 430 ? -8.454 25.653 -9.603 1.00 74.25 430 LEU A CA 1
ATOM 3442 C C . LEU A 1 430 ? -8.000 26.276 -8.279 1.00 74.25 430 LEU A C 1
ATOM 3444 O O . LEU A 1 430 ? -7.891 25.573 -7.274 1.00 74.25 430 LEU A O 1
ATOM 3448 N N . GLU A 1 431 ? -7.751 27.582 -8.264 1.00 78.25 431 GLU A N 1
ATOM 3449 C CA . GLU A 1 431 ? -7.452 28.324 -7.038 1.00 78.25 431 GLU A CA 1
ATOM 3450 C C . GLU A 1 431 ? -8.679 28.360 -6.116 1.00 78.25 431 GLU A C 1
ATOM 3452 O O . GLU A 1 431 ? -8.572 27.979 -4.952 1.00 78.25 431 GLU A O 1
ATOM 3457 N N . ASP A 1 432 ? -9.869 28.631 -6.660 1.00 79.62 432 ASP A N 1
ATOM 3458 C CA . ASP A 1 432 ? -11.135 28.604 -5.916 1.00 79.62 432 ASP A CA 1
ATOM 3459 C C . ASP A 1 432 ? -11.429 27.229 -5.290 1.00 79.62 432 ASP A C 1
ATOM 3461 O O . ASP A 1 432 ? -11.881 27.125 -4.145 1.00 79.62 432 ASP A O 1
ATOM 3465 N N . THR A 1 433 ? -11.186 26.140 -6.025 1.00 73.44 433 THR A N 1
ATOM 3466 C CA . THR A 1 433 ? -11.385 24.779 -5.494 1.00 73.44 433 THR A CA 1
ATOM 3467 C C . THR A 1 433 ? -10.348 24.419 -4.434 1.00 73.44 433 THR A C 1
ATOM 3469 O O . THR A 1 433 ? -10.693 23.772 -3.442 1.00 73.44 433 THR A O 1
ATOM 3472 N N . ARG A 1 434 ? -9.102 24.876 -4.588 1.00 74.38 434 ARG A N 1
ATOM 3473 C CA . ARG A 1 434 ? -8.045 24.708 -3.586 1.00 74.38 434 ARG A CA 1
ATOM 3474 C C . ARG A 1 434 ? -8.356 25.463 -2.294 1.00 74.38 434 ARG A C 1
ATOM 3476 O O . ARG A 1 434 ? -8.207 24.886 -1.218 1.00 74.38 434 ARG A O 1
ATOM 3483 N N . ASP A 1 435 ? -8.829 26.699 -2.391 1.00 80.12 435 ASP A N 1
ATOM 3484 C CA . ASP A 1 435 ? -9.186 27.514 -1.228 1.00 80.12 435 ASP A CA 1
ATOM 3485 C C . ASP A 1 435 ? -10.394 26.932 -0.485 1.00 80.12 435 ASP A C 1
ATOM 3487 O O . AS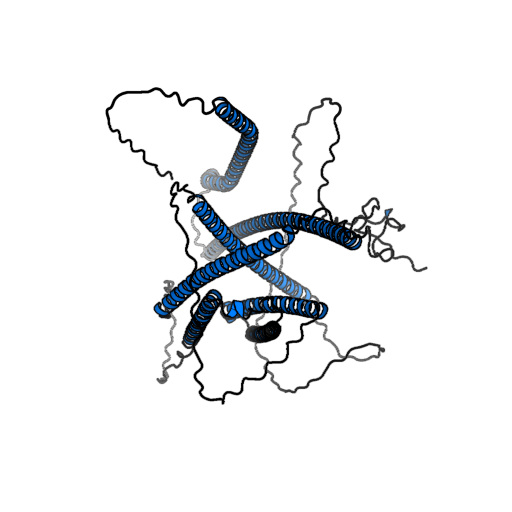P A 1 435 ? -10.416 26.888 0.748 1.00 80.12 435 ASP A O 1
ATOM 3491 N N . ARG A 1 436 ? -11.370 26.375 -1.214 1.00 77.06 436 ARG A N 1
ATOM 3492 C CA . ARG A 1 436 ? -12.497 25.643 -0.611 1.00 77.06 436 ARG A CA 1
ATOM 3493 C C . ARG A 1 436 ? -12.060 24.360 0.094 1.00 77.06 436 ARG A C 1
ATOM 3495 O O . ARG A 1 436 ? -12.583 24.066 1.166 1.00 77.06 436 ARG A O 1
ATOM 3502 N N . LEU A 1 437 ? -11.113 23.608 -0.472 1.00 73.56 437 LEU A N 1
ATOM 3503 C CA . LEU A 1 437 ? -10.543 22.429 0.192 1.00 73.56 437 LEU A CA 1
ATOM 3504 C C . LEU A 1 437 ? -9.816 22.818 1.481 1.00 73.56 437 LEU A C 1
ATOM 3506 O O . LEU A 1 437 ? -10.049 22.198 2.515 1.00 73.56 437 LEU A O 1
ATOM 3510 N N . ALA A 1 438 ? -9.017 23.887 1.447 1.00 74.00 438 ALA A N 1
ATOM 3511 C CA . ALA A 1 438 ? -8.353 24.400 2.640 1.00 74.00 438 ALA A CA 1
ATOM 3512 C C . ALA A 1 438 ? -9.369 24.823 3.717 1.00 74.00 438 ALA A C 1
ATOM 3514 O O . ALA A 1 438 ? -9.210 24.473 4.885 1.00 74.00 438 ALA A O 1
ATOM 3515 N N . ALA A 1 439 ? -10.447 25.519 3.337 1.00 81.81 439 ALA A N 1
ATOM 3516 C CA . ALA A 1 439 ? -11.511 25.908 4.263 1.00 81.81 439 ALA A CA 1
ATOM 3517 C C . ALA A 1 439 ? -12.221 24.696 4.898 1.00 81.81 439 ALA A C 1
ATOM 3519 O O . ALA A 1 439 ? -12.500 24.706 6.099 1.00 81.81 439 ALA A O 1
ATOM 3520 N N . LEU A 1 440 ? -12.477 23.637 4.121 1.00 76.12 440 LEU A N 1
ATOM 3521 C CA . LEU A 1 440 ? -13.039 22.387 4.640 1.00 76.12 440 LEU A CA 1
ATOM 3522 C C . LEU A 1 440 ? -12.087 21.694 5.618 1.00 76.12 440 LEU A C 1
ATOM 3524 O O . LEU A 1 440 ? -12.537 21.257 6.676 1.00 76.12 440 LEU A O 1
ATOM 3528 N N . ASP A 1 441 ? -10.791 21.636 5.312 1.00 72.12 441 ASP A N 1
ATOM 3529 C CA . ASP A 1 441 ? -9.791 21.045 6.207 1.00 72.12 441 ASP A CA 1
ATOM 3530 C C . ASP A 1 441 ? -9.737 21.781 7.553 1.00 72.12 441 ASP A C 1
ATOM 3532 O O . ASP A 1 441 ? -9.778 21.141 8.607 1.00 72.12 441 ASP A O 1
ATOM 3536 N N . TYR A 1 442 ? -9.738 23.121 7.549 1.00 80.50 442 TYR A N 1
ATOM 3537 C CA . TYR A 1 442 ? -9.813 23.909 8.785 1.00 80.50 442 TYR A CA 1
ATOM 3538 C C . TYR A 1 442 ? -11.076 23.594 9.596 1.00 80.50 442 TYR A C 1
ATOM 3540 O O . TYR A 1 442 ? -10.998 23.402 10.811 1.00 80.50 442 TYR A O 1
ATOM 3548 N N . ARG A 1 443 ? -12.228 23.474 8.931 1.00 78.94 443 ARG A N 1
ATOM 3549 C CA . ARG A 1 443 ? -13.510 23.185 9.585 1.00 78.94 443 ARG A CA 1
ATOM 3550 C C . ARG A 1 443 ? -13.588 21.760 10.140 1.00 78.94 443 ARG A C 1
ATOM 3552 O O . ARG A 1 443 ? -14.175 21.541 11.195 1.00 78.94 443 ARG A O 1
ATOM 3559 N N . ILE A 1 444 ? -12.968 20.787 9.469 1.00 72.56 444 ILE A N 1
ATOM 3560 C CA . ILE A 1 444 ? -12.833 19.410 9.970 1.00 72.56 444 ILE A CA 1
ATOM 3561 C C . ILE A 1 444 ? -11.958 19.382 11.228 1.00 72.56 444 ILE A C 1
ATOM 3563 O O . ILE A 1 444 ? -12.276 18.670 12.181 1.00 72.56 444 ILE A O 1
ATOM 3567 N N . VAL A 1 445 ? -10.869 20.158 11.257 1.00 74.88 445 VAL A N 1
ATOM 3568 C CA . VAL A 1 445 ? -10.011 20.281 12.445 1.00 74.88 445 VAL A CA 1
ATOM 3569 C C . VAL A 1 445 ? -10.770 20.912 13.614 1.00 74.88 445 VAL A C 1
ATOM 3571 O O . VAL A 1 445 ? -10.655 20.419 14.736 1.00 74.88 445 VAL A O 1
ATOM 3574 N N . GLU A 1 446 ? -11.566 21.951 13.358 1.00 82.81 446 GLU A N 1
ATOM 3575 C CA . GLU A 1 446 ? -12.429 22.590 14.359 1.00 82.81 446 GLU A CA 1
ATOM 3576 C C . GLU A 1 446 ? -13.460 21.602 14.924 1.00 82.81 446 GLU A C 1
ATOM 3578 O O . GLU A 1 446 ? -13.470 21.353 16.128 1.00 82.81 446 GLU A O 1
ATOM 3583 N N . LEU A 1 447 ? -14.214 20.916 14.058 1.00 76.44 447 LEU A N 1
ATOM 3584 C CA . LEU A 1 447 ? -15.166 19.873 14.459 1.00 76.44 447 LEU A CA 1
ATOM 3585 C C . LEU A 1 447 ? -14.520 18.753 15.275 1.00 76.44 447 LEU A C 1
ATOM 3587 O O . LEU A 1 447 ? -15.111 18.249 16.227 1.00 76.44 447 LEU A O 1
ATOM 3591 N N . ARG A 1 448 ? -13.304 18.337 14.910 1.00 72.19 448 ARG A N 1
ATOM 3592 C CA . ARG A 1 448 ? -12.573 17.311 15.656 1.00 72.19 448 ARG A CA 1
ATOM 3593 C C . ARG A 1 448 ? -12.207 17.795 17.059 1.00 72.19 448 ARG A C 1
ATOM 3595 O O . ARG A 1 448 ? -12.236 16.996 17.989 1.00 72.19 448 ARG A O 1
ATOM 3602 N N . ASN A 1 449 ? -11.856 19.069 17.214 1.00 82.62 449 ASN A N 1
ATOM 3603 C CA . ASN A 1 449 ? -11.580 19.661 18.521 1.00 82.62 449 ASN A CA 1
ATOM 3604 C C . ASN A 1 449 ? -12.861 19.766 19.364 1.00 82.62 449 ASN A C 1
ATOM 3606 O O . ASN A 1 449 ? -12.850 19.369 20.526 1.00 82.62 449 ASN A O 1
ATOM 3610 N N . ASP A 1 450 ? -13.970 20.204 18.766 1.00 79.12 450 ASP A N 1
ATOM 3611 C CA 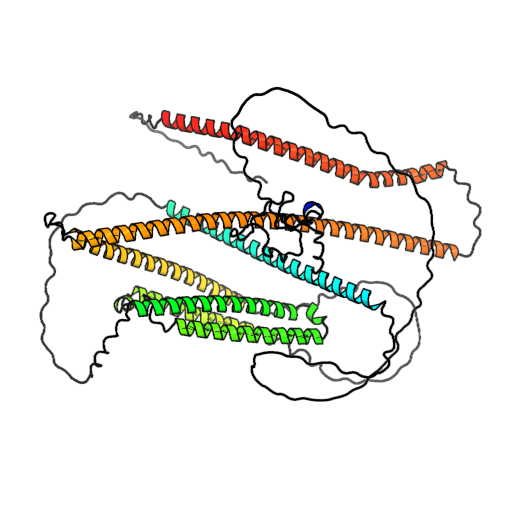. ASP A 1 450 ? -15.270 20.293 19.441 1.00 79.12 450 ASP A CA 1
ATOM 3612 C C . ASP A 1 450 ? -15.772 18.916 19.897 1.00 79.12 450 ASP A C 1
ATOM 3614 O O . ASP A 1 450 ? -16.230 18.770 21.030 1.00 79.12 450 ASP A O 1
ATOM 3618 N N . LEU A 1 451 ? -15.619 17.883 19.060 1.00 72.56 451 LEU A N 1
ATOM 3619 C CA . LEU A 1 451 ? -15.943 16.498 19.417 1.00 72.56 451 LEU A CA 1
ATOM 3620 C C . LEU A 1 451 ? -15.080 15.984 20.571 1.00 72.56 451 LEU A C 1
ATOM 3622 O O . LEU A 1 451 ? -15.612 15.393 21.501 1.00 72.56 451 LEU A O 1
ATOM 3626 N N . LEU A 1 452 ? -13.771 16.253 20.558 1.00 75.81 452 LEU A N 1
ATOM 3627 C CA . LEU A 1 452 ? -12.886 15.873 21.665 1.00 75.81 452 LEU A CA 1
ATOM 3628 C C . LEU A 1 452 ? -13.254 16.587 22.973 1.00 75.81 452 LEU A C 1
ATOM 3630 O O . LEU A 1 452 ? -13.168 15.993 24.046 1.00 75.81 452 LEU A O 1
ATOM 3634 N N . GLN A 1 453 ? -13.661 17.857 22.904 1.00 82.50 453 GLN A N 1
ATOM 3635 C CA . GLN A 1 453 ? -14.128 18.599 24.076 1.00 82.50 453 GLN A CA 1
ATOM 3636 C C . GLN A 1 453 ? -15.465 18.066 24.592 1.00 82.50 453 GLN A C 1
ATOM 3638 O O . GLN A 1 453 ? -15.653 17.970 25.805 1.00 82.50 453 GLN A O 1
ATOM 3643 N N . TYR A 1 454 ? -16.380 17.714 23.688 1.00 78.06 454 TYR A N 1
ATOM 3644 C CA . TYR A 1 454 ? -17.652 17.096 24.040 1.00 78.06 454 TYR A CA 1
ATOM 3645 C C . TYR A 1 454 ? -17.445 15.726 24.690 1.00 78.06 454 TYR A C 1
ATOM 3647 O O . TYR A 1 454 ? -17.970 15.498 25.776 1.00 78.06 454 TYR A O 1
ATOM 3655 N N . ASP A 1 455 ? -16.623 14.862 24.088 1.00 74.19 455 ASP A N 1
ATOM 3656 C CA . ASP A 1 455 ? -16.284 13.545 24.632 1.00 74.19 455 ASP A CA 1
ATOM 3657 C C . ASP A 1 455 ? -15.692 13.676 26.033 1.00 74.19 455 ASP A C 1
ATOM 3659 O O . ASP A 1 455 ? -16.160 13.013 26.949 1.00 74.19 455 ASP A O 1
ATOM 3663 N N . LYS A 1 456 ? -14.752 14.606 26.243 1.00 81.62 456 LYS A N 1
ATOM 3664 C CA . LYS A 1 456 ? -14.180 14.859 27.570 1.00 81.62 456 LYS A CA 1
ATOM 3665 C C . LYS A 1 456 ? -15.213 15.366 28.582 1.00 81.62 456 LYS A C 1
ATOM 3667 O O . LYS A 1 456 ? -15.177 14.972 29.741 1.00 81.62 456 LYS A O 1
ATOM 3672 N N . ARG A 1 457 ? -16.153 16.223 28.166 1.00 83.75 457 ARG A N 1
ATOM 3673 C CA . ARG A 1 457 ? -17.244 16.686 29.041 1.00 83.75 457 ARG A CA 1
ATOM 3674 C C . ARG A 1 457 ? -18.159 15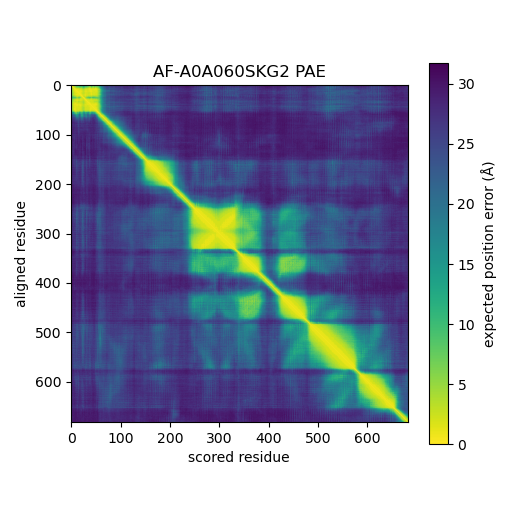.527 29.446 1.00 83.75 457 ARG A C 1
ATOM 3676 O O . ARG A 1 457 ? -18.568 15.474 30.600 1.00 83.75 457 ARG A O 1
ATOM 3683 N N . VAL A 1 458 ? -18.477 14.623 28.518 1.00 74.69 458 VAL A N 1
ATOM 3684 C CA . VAL A 1 458 ? -19.248 13.404 28.812 1.00 74.69 458 VAL A CA 1
ATOM 3685 C C . VAL A 1 458 ? -18.440 12.469 29.724 1.00 74.69 458 VAL A C 1
ATOM 3687 O O . VAL A 1 458 ? -18.999 11.955 30.688 1.00 74.69 458 VAL A O 1
ATOM 3690 N N . GLU A 1 459 ? -17.135 12.336 29.456 1.00 80.06 459 GLU A N 1
ATOM 3691 C CA . GLU A 1 459 ? -16.037 11.903 30.344 1.00 80.06 459 GLU A CA 1
ATOM 3692 C C . GLU A 1 459 ? -16.315 12.250 31.814 1.00 80.06 459 GLU A C 1
ATOM 3694 O O . GLU A 1 459 ? -16.687 11.425 32.659 1.00 80.06 459 GLU A O 1
ATOM 3699 N N . ASP A 1 460 ? -16.185 13.551 32.064 1.00 86.75 460 ASP A N 1
ATOM 3700 C CA . ASP A 1 460 ? -16.281 14.185 33.372 1.00 86.75 460 ASP A CA 1
ATOM 3701 C C . ASP A 1 460 ? -17.689 14.045 33.986 1.00 86.75 460 ASP A C 1
ATOM 3703 O O . ASP A 1 460 ? -17.827 13.839 35.194 1.00 86.75 460 ASP A O 1
ATOM 3707 N N . GLU A 1 461 ? -18.756 14.142 33.183 1.00 81.50 461 GLU A N 1
ATOM 3708 C CA . GLU A 1 461 ? -20.139 14.006 33.658 1.00 81.50 461 GLU A CA 1
ATOM 3709 C C . GLU A 1 461 ? -20.417 12.580 34.147 1.00 81.50 461 GLU A C 1
ATOM 3711 O O . GLU A 1 461 ? -20.921 12.404 35.260 1.00 81.50 461 GLU A O 1
ATOM 3716 N N . VAL A 1 462 ? -20.013 11.560 33.383 1.00 77.50 462 VAL A N 1
ATOM 3717 C CA . VAL A 1 462 ? -20.156 10.148 33.766 1.00 77.50 462 VAL A CA 1
ATOM 3718 C C . VAL A 1 462 ? -19.312 9.826 34.997 1.00 77.50 462 VAL A C 1
ATOM 3720 O O . VAL A 1 462 ? -19.811 9.172 35.917 1.00 77.50 462 VAL A O 1
ATOM 3723 N N . GLU A 1 463 ? -18.063 10.298 35.057 1.00 88.19 463 GLU A N 1
ATOM 3724 C CA . GLU A 1 463 ? -17.211 10.118 36.237 1.00 88.19 463 GLU A CA 1
ATOM 3725 C C . GLU A 1 463 ? -17.829 10.791 37.469 1.00 88.19 463 GLU A C 1
ATOM 3727 O O . GLU A 1 463 ? -17.869 10.198 38.553 1.00 88.19 463 GLU A O 1
ATOM 3732 N N . SER A 1 464 ? -18.406 11.985 37.302 1.00 85.38 464 SER A N 1
ATOM 3733 C CA . SER A 1 464 ? -19.101 12.678 38.381 1.00 85.38 464 SER A CA 1
ATOM 3734 C C . SER A 1 464 ? -20.343 11.910 38.840 1.00 85.38 464 SER A C 1
ATOM 3736 O O . SER A 1 464 ? -20.494 11.688 40.042 1.00 85.38 464 SER A O 1
ATOM 3738 N N . GLU A 1 465 ? -21.206 11.432 37.938 1.00 80.12 465 GLU A N 1
ATOM 3739 C CA . GLU A 1 465 ? -22.398 10.660 38.303 1.00 80.12 465 GLU A CA 1
ATOM 3740 C C . GLU A 1 465 ? -22.032 9.344 38.996 1.00 80.12 465 GLU A C 1
ATOM 3742 O O . GLU A 1 465 ? -22.651 8.978 40.002 1.00 80.12 465 GLU A O 1
ATOM 3747 N N . LEU A 1 466 ? -21.010 8.642 38.498 1.00 78.69 466 LEU A N 1
ATOM 3748 C CA . LEU A 1 466 ? -20.480 7.442 39.139 1.00 78.69 466 LEU A CA 1
ATOM 3749 C C . LEU A 1 466 ? -19.954 7.765 40.535 1.00 78.69 466 LEU A C 1
ATOM 3751 O O . LEU A 1 466 ? -20.316 7.068 41.482 1.00 78.69 466 LEU A O 1
ATOM 3755 N N . GLY A 1 467 ? -19.187 8.845 40.686 1.00 84.62 467 GLY A N 1
ATOM 3756 C CA . GLY A 1 467 ? -18.701 9.332 41.975 1.00 84.62 467 GLY A CA 1
ATOM 3757 C C . GLY A 1 467 ? -19.833 9.645 42.958 1.00 84.62 467 GLY A C 1
ATOM 3758 O O . GLY A 1 467 ? -19.763 9.242 44.121 1.00 84.62 467 GLY A O 1
ATOM 3759 N N . HIS A 1 468 ? -20.917 10.280 42.500 1.00 79.44 468 HIS A N 1
ATOM 3760 C CA . HIS A 1 468 ? -22.101 10.554 43.321 1.00 79.44 468 HIS A CA 1
ATOM 3761 C C . HIS A 1 468 ? -22.828 9.264 43.725 1.00 79.44 468 HIS A C 1
ATOM 3763 O O . HIS A 1 468 ? -23.215 9.117 44.886 1.00 79.44 468 HIS A O 1
ATOM 3769 N N . ARG A 1 469 ? -22.984 8.299 42.807 1.00 80.06 469 ARG A N 1
ATOM 3770 C CA . ARG A 1 469 ? -23.624 7.004 43.102 1.00 80.06 469 ARG A CA 1
ATOM 3771 C C . ARG A 1 469 ? -22.789 6.148 44.054 1.00 80.06 469 ARG A C 1
ATOM 3773 O O . ARG A 1 469 ? -23.342 5.584 44.995 1.00 80.06 469 ARG A O 1
ATOM 3780 N N . LEU A 1 470 ? -21.474 6.083 43.848 1.00 78.56 470 LEU A N 1
ATOM 3781 C CA . LEU A 1 470 ? -20.530 5.393 44.733 1.00 78.56 470 LEU A CA 1
ATOM 3782 C C . LEU A 1 470 ? -20.513 6.023 46.129 1.00 78.56 470 LEU A C 1
ATOM 3784 O O . LEU A 1 470 ? -20.637 5.305 47.120 1.00 78.56 470 LEU A O 1
ATOM 3788 N N . SER A 1 471 ? -20.460 7.355 46.213 1.00 78.44 471 SER A N 1
ATOM 3789 C CA . SER A 1 471 ? -20.519 8.074 47.493 1.00 78.44 471 SER A CA 1
ATOM 3790 C C . SER A 1 471 ? -21.856 7.851 48.207 1.00 78.44 471 SER A C 1
ATOM 3792 O O . SER A 1 471 ? -21.886 7.667 49.421 1.00 78.44 471 SER A O 1
ATOM 3794 N N . GLY A 1 472 ? -22.966 7.792 47.462 1.00 72.44 472 GLY A N 1
ATOM 3795 C CA . GLY A 1 472 ? -24.288 7.462 48.000 1.00 72.44 472 GLY A CA 1
ATOM 3796 C C . GLY A 1 472 ? -24.383 6.042 48.570 1.00 72.44 472 GLY A C 1
ATOM 3797 O O . GLY A 1 472 ? -25.070 5.832 49.567 1.00 72.44 472 GLY A O 1
ATOM 3798 N N . LEU A 1 473 ? -23.655 5.081 47.993 1.00 71.62 473 LEU A N 1
ATOM 3799 C CA . LEU A 1 473 ? -23.565 3.710 48.510 1.00 71.62 473 LEU A CA 1
ATOM 3800 C C . LEU A 1 473 ? -22.659 3.602 49.751 1.00 71.62 473 LEU A C 1
ATOM 3802 O O . LEU A 1 473 ? -22.876 2.729 50.587 1.00 71.62 473 LEU A O 1
ATOM 3806 N N . GLN A 1 474 ? -21.681 4.500 49.912 1.00 58.91 474 GLN A N 1
ATOM 3807 C CA . GLN A 1 474 ? -20.731 4.490 51.033 1.00 58.91 474 GLN A CA 1
ATOM 3808 C C . GLN A 1 474 ? -21.272 5.109 52.337 1.00 58.91 474 GLN A C 1
ATOM 3810 O O . GLN A 1 474 ? -20.756 4.817 53.412 1.00 58.91 474 GLN A O 1
ATOM 3815 N N . ILE A 1 475 ? -22.332 5.924 52.286 1.00 52.34 475 ILE A N 1
ATOM 3816 C CA . ILE A 1 475 ? -22.866 6.653 53.460 1.00 52.34 475 ILE A CA 1
ATOM 3817 C C . ILE A 1 475 ? -23.740 5.763 54.384 1.00 52.34 475 ILE A C 1
ATOM 3819 O O . ILE A 1 475 ? -24.159 6.180 55.462 1.00 52.34 475 ILE A O 1
ATOM 3823 N N . GLY A 1 476 ? -23.966 4.495 54.032 1.00 50.75 476 GLY A N 1
ATOM 3824 C CA . GLY A 1 476 ? -24.764 3.542 54.814 1.00 50.75 476 GLY A CA 1
ATOM 3825 C C . GLY A 1 476 ? -24.007 2.699 55.847 1.00 50.75 476 GLY A C 1
ATOM 3826 O O . GLY A 1 476 ? -24.521 1.648 56.223 1.00 50.75 476 GLY A O 1
ATOM 3827 N N . GLY A 1 477 ? -22.811 3.104 56.290 1.00 49.16 477 GLY A N 1
ATOM 3828 C CA . GLY A 1 477 ? -21.996 2.396 57.289 1.00 49.16 477 GLY A CA 1
ATOM 3829 C C . GLY A 1 477 ? -22.624 2.342 58.689 1.00 49.16 477 GLY A C 1
ATOM 3830 O O . GLY A 1 477 ? -22.163 3.006 59.612 1.00 49.16 477 GLY A O 1
ATOM 3831 N N . LYS A 1 478 ? -23.685 1.552 58.867 1.00 54.88 478 LYS A N 1
ATOM 3832 C CA . LYS A 1 478 ? -24.022 0.942 60.159 1.00 54.88 478 LYS A CA 1
ATOM 3833 C C . LYS A 1 478 ? -23.402 -0.453 60.157 1.00 54.88 478 LYS A C 1
ATOM 3835 O O . LYS A 1 478 ? -24.000 -1.393 59.646 1.00 54.88 478 LYS A O 1
ATOM 3840 N N . GLU A 1 479 ? -22.185 -0.542 60.683 1.00 54.06 479 GLU A N 1
ATOM 3841 C CA . GLU A 1 479 ? -21.304 -1.721 60.650 1.00 54.06 479 GLU A CA 1
ATOM 3842 C C . GLU A 1 479 ? -21.775 -2.929 61.484 1.00 54.06 479 GLU A C 1
ATOM 3844 O O . GLU A 1 479 ? -21.144 -3.976 61.417 1.00 54.06 479 GLU A O 1
ATOM 3849 N N . ASP A 1 480 ? -22.910 -2.864 62.187 1.00 52.47 480 ASP A N 1
ATOM 3850 C CA . ASP A 1 480 ? -23.313 -3.924 63.130 1.00 52.47 480 ASP A CA 1
ATOM 3851 C C . ASP A 1 480 ? -24.605 -4.664 62.752 1.00 52.47 480 ASP A C 1
ATOM 3853 O O . ASP A 1 480 ? -25.290 -5.221 63.613 1.00 52.47 480 ASP A O 1
ATOM 3857 N N . MET A 1 481 ? -24.978 -4.686 61.470 1.00 57.56 481 MET A N 1
ATOM 3858 C CA . MET A 1 481 ? -26.033 -5.595 61.017 1.00 57.56 481 MET A CA 1
ATOM 3859 C C . MET A 1 481 ? -25.380 -6.892 60.513 1.00 57.56 481 MET A C 1
ATOM 3861 O O . MET A 1 481 ? -24.601 -6.820 59.560 1.00 57.56 481 MET A O 1
ATOM 3865 N N . PRO A 1 482 ? -25.642 -8.065 61.131 1.00 58.44 482 PRO A N 1
ATOM 3866 C CA . PRO A 1 482 ? -25.051 -9.324 60.688 1.00 58.44 482 PRO A CA 1
ATOM 3867 C C . PRO A 1 482 ? -25.410 -9.526 59.220 1.00 58.44 482 PRO A C 1
ATOM 3869 O O . PRO A 1 482 ? -26.588 -9.508 58.860 1.00 58.44 482 PRO A O 1
ATOM 3872 N N . ALA A 1 483 ? -24.376 -9.621 58.383 1.00 60.66 483 ALA A N 1
ATOM 3873 C CA . ALA A 1 483 ? -24.517 -9.715 56.942 1.00 60.66 483 ALA A CA 1
ATOM 3874 C C . ALA A 1 483 ? -25.497 -10.839 56.601 1.00 60.66 483 ALA A C 1
ATOM 3876 O O . ALA A 1 483 ? -25.305 -11.987 57.002 1.00 60.66 483 ALA A O 1
ATOM 3877 N N . ASP A 1 484 ? -26.557 -10.479 55.883 1.00 78.25 484 ASP A N 1
ATOM 3878 C CA . ASP A 1 484 ? -27.517 -11.429 55.346 1.00 78.25 484 ASP A CA 1
ATOM 3879 C C . ASP A 1 484 ? -26.735 -12.490 54.540 1.00 78.25 484 ASP A C 1
ATOM 3881 O O . ASP A 1 484 ? -26.002 -12.118 53.610 1.00 78.25 484 ASP A O 1
ATOM 3885 N N . PRO A 1 485 ? -26.793 -13.787 54.907 1.00 84.56 485 PRO A N 1
ATOM 3886 C CA . PRO A 1 485 ? -25.960 -14.825 54.295 1.00 84.56 485 PRO A CA 1
ATOM 3887 C C . PRO A 1 485 ? -26.152 -14.914 52.776 1.00 84.56 485 PRO A C 1
ATOM 3889 O O . PRO A 1 485 ? -25.225 -15.284 52.052 1.00 84.56 485 PRO A O 1
ATOM 3892 N N . GLU A 1 486 ? -27.322 -14.516 52.271 1.00 83.19 486 GLU A N 1
ATOM 3893 C CA . GLU A 1 486 ? -27.603 -14.455 50.837 1.00 83.19 486 GLU A CA 1
ATOM 3894 C C . GLU A 1 486 ? -26.774 -13.370 50.128 1.00 83.19 486 GLU A C 1
ATOM 3896 O O . GLU A 1 486 ? -26.261 -13.574 49.023 1.00 83.19 486 GLU A O 1
ATOM 3901 N N . LEU A 1 487 ? -26.569 -12.227 50.784 1.00 81.12 487 LEU A N 1
ATOM 3902 C CA . LEU A 1 487 ? -25.785 -11.119 50.248 1.00 81.12 487 LEU A CA 1
ATOM 3903 C C . LEU A 1 487 ? -24.292 -11.466 50.236 1.00 81.12 487 LEU A C 1
ATOM 3905 O O . LEU A 1 487 ? -23.600 -11.175 49.261 1.00 81.12 487 LEU A O 1
ATOM 3909 N N . GLN A 1 488 ? -23.816 -12.176 51.262 1.00 82.50 488 GLN A N 1
ATOM 3910 C CA . GLN A 1 488 ? -22.441 -12.674 51.321 1.00 82.50 488 GLN A CA 1
ATOM 3911 C C . GLN A 1 488 ? -22.163 -13.726 50.234 1.00 82.50 488 GLN A C 1
ATOM 3913 O O . GLN A 1 488 ? -21.132 -13.650 49.563 1.00 82.50 488 GLN A O 1
ATOM 3918 N N . ALA A 1 489 ? -23.108 -14.641 49.982 1.00 89.62 489 ALA A N 1
ATOM 3919 C CA . ALA A 1 489 ? -23.019 -15.597 48.876 1.00 89.62 489 ALA A CA 1
ATOM 3920 C C . ALA A 1 489 ? -22.993 -14.893 47.506 1.00 89.62 489 ALA A C 1
ATOM 3922 O O . ALA A 1 489 ? -22.237 -15.273 46.610 1.00 89.62 489 ALA A O 1
ATOM 3923 N N . ARG A 1 490 ? -23.778 -13.822 47.340 1.00 87.81 490 ARG A N 1
ATOM 3924 C CA . ARG A 1 490 ? -23.813 -13.040 46.098 1.00 87.81 490 ARG A CA 1
ATOM 3925 C C . ARG A 1 490 ? -22.525 -12.244 45.869 1.00 87.81 490 ARG A C 1
ATOM 3927 O O . ARG A 1 490 ? -22.067 -12.164 44.732 1.00 87.81 490 ARG A O 1
ATOM 3934 N N . VAL A 1 491 ? -21.918 -11.707 46.930 1.00 83.62 491 VAL A N 1
ATOM 3935 C CA . VAL A 1 491 ? -20.602 -11.051 46.867 1.00 83.62 491 VAL A CA 1
ATOM 3936 C C . VAL A 1 491 ? -19.507 -12.056 46.513 1.00 83.62 491 VAL A C 1
ATOM 3938 O O . VAL A 1 491 ? -18.707 -11.761 45.631 1.00 83.62 491 VAL A O 1
ATOM 3941 N N . GLN A 1 492 ? -19.498 -13.250 47.115 1.00 90.00 492 GLN A N 1
ATOM 3942 C CA . GLN A 1 492 ? -18.544 -14.307 46.749 1.00 90.00 492 GLN A CA 1
ATOM 3943 C C . GLN A 1 492 ? -18.685 -14.710 45.280 1.00 90.00 492 GLN A C 1
ATOM 3945 O O . GLN A 1 492 ? -17.693 -14.748 44.558 1.00 90.00 492 GLN A O 1
ATOM 3950 N N . LYS A 1 493 ? -19.919 -14.897 44.796 1.00 93.94 493 LYS A N 1
ATOM 3951 C CA . LYS A 1 493 ? -20.171 -15.189 43.380 1.00 93.94 493 LYS A CA 1
ATOM 3952 C C . LYS A 1 493 ? -19.651 -14.082 42.455 1.00 93.94 493 LYS A C 1
ATOM 3954 O O . LYS A 1 493 ? -19.018 -14.375 41.446 1.00 93.94 493 LYS A O 1
ATOM 3959 N N . LEU A 1 494 ? -19.878 -12.812 42.799 1.00 89.88 494 LEU A N 1
ATOM 3960 C CA . LEU A 1 494 ? -19.348 -11.682 42.025 1.00 89.88 494 LEU A CA 1
ATOM 3961 C C . LEU A 1 494 ? -17.817 -11.612 42.072 1.00 89.88 494 LEU A C 1
ATOM 3963 O O . LEU A 1 494 ? -17.198 -11.265 41.071 1.00 89.88 494 LEU A O 1
ATOM 3967 N N . GLN A 1 495 ? -17.196 -11.961 43.200 1.00 90.88 495 GLN A N 1
ATOM 3968 C CA . GLN A 1 495 ? -15.738 -12.044 43.318 1.00 90.88 495 GLN A CA 1
ATOM 3969 C C . GLN A 1 495 ? -15.160 -13.167 42.448 1.00 90.88 495 GLN A C 1
ATOM 3971 O O . GLN A 1 495 ? -14.147 -12.954 41.784 1.00 90.88 495 GLN A O 1
ATOM 3976 N N . GLU A 1 496 ? -15.812 -14.330 42.385 1.00 95.00 496 GLU A N 1
ATOM 3977 C CA . GLU A 1 496 ? -15.427 -15.431 41.493 1.00 95.00 496 GLU A CA 1
ATOM 3978 C C . GLU A 1 496 ? -15.591 -15.055 40.012 1.00 95.00 496 GLU A C 1
ATOM 3980 O O . GLU A 1 496 ? -14.698 -15.306 39.198 1.00 95.00 496 GLU A O 1
ATOM 3985 N N . GLU A 1 497 ? -16.700 -14.401 39.650 1.00 94.25 497 GLU A N 1
ATOM 3986 C CA . GLU A 1 497 ? -16.928 -13.886 38.295 1.00 94.25 497 GLU A CA 1
ATOM 3987 C C . GLU A 1 497 ? -15.891 -12.811 37.920 1.00 94.25 497 GLU A C 1
ATOM 3989 O O . GLU A 1 497 ? -15.350 -12.826 36.808 1.00 94.25 497 GLU A O 1
ATOM 3994 N N . PHE A 1 498 ? -15.543 -11.919 38.851 1.00 91.12 498 PHE A N 1
ATOM 3995 C CA . PHE A 1 498 ? -14.495 -10.917 38.658 1.00 91.12 498 PHE A CA 1
ATOM 3996 C C . PHE A 1 498 ? -13.114 -11.564 38.481 1.00 91.12 498 PHE A C 1
ATOM 3998 O O . PHE A 1 498 ? -12.406 -11.251 37.528 1.00 91.12 498 PHE A O 1
ATOM 4005 N N . ALA A 1 499 ? -12.751 -12.541 39.314 1.00 94.44 499 ALA A N 1
ATOM 4006 C CA . ALA A 1 499 ? -11.498 -13.279 39.164 1.00 94.44 499 ALA A CA 1
ATOM 4007 C C . ALA A 1 499 ? -11.436 -14.038 37.822 1.00 94.44 499 ALA A C 1
ATOM 4009 O O . ALA A 1 499 ? -10.409 -14.030 37.142 1.00 94.44 499 ALA A O 1
ATOM 4010 N N . SER A 1 500 ? -12.551 -14.641 37.390 1.00 96.12 500 SER A N 1
ATOM 4011 C CA . SER A 1 500 ? -12.654 -15.323 36.093 1.00 96.12 500 SER A CA 1
ATOM 4012 C C . SER A 1 500 ? -12.507 -14.364 34.907 1.00 96.12 500 SER A C 1
ATOM 4014 O O . SER A 1 500 ? -11.871 -14.705 33.906 1.00 96.12 500 SER A O 1
ATOM 4016 N N . THR A 1 501 ? -13.097 -13.171 34.989 1.00 91.75 501 THR A N 1
ATOM 4017 C CA . THR A 1 501 ? -12.978 -12.153 33.933 1.00 91.75 501 THR A CA 1
ATOM 4018 C C . THR A 1 501 ? -11.584 -11.538 33.899 1.00 91.75 501 THR A C 1
ATOM 4020 O O . THR A 1 501 ? -11.033 -11.374 32.813 1.00 91.75 501 THR A O 1
ATOM 4023 N N . GLN A 1 502 ? -10.963 -11.302 35.056 1.00 93.19 502 GLN A N 1
ATOM 4024 C CA . GLN A 1 502 ? -9.576 -10.850 35.152 1.00 93.19 502 GLN A CA 1
ATOM 4025 C C . GLN A 1 502 ? -8.595 -11.881 34.569 1.00 93.19 502 GLN A C 1
ATOM 4027 O O . GLN A 1 502 ? -7.680 -11.505 33.839 1.00 93.19 502 GLN A O 1
ATOM 4032 N N . ALA A 1 503 ? -8.812 -13.179 34.814 1.00 95.25 503 ALA A N 1
ATOM 4033 C CA . ALA A 1 503 ? -8.012 -14.247 34.210 1.00 95.25 503 ALA A CA 1
ATOM 4034 C C . ALA A 1 503 ? -8.142 -14.273 32.676 1.00 95.25 503 ALA A C 1
ATOM 4036 O O . ALA A 1 503 ? -7.134 -14.347 31.976 1.00 95.25 503 ALA A O 1
ATOM 4037 N N . ARG A 1 504 ? -9.365 -14.129 32.145 1.00 94.50 504 ARG A N 1
ATOM 4038 C CA . ARG A 1 504 ? -9.604 -14.024 30.693 1.00 94.50 504 ARG A CA 1
ATOM 4039 C C . ARG A 1 504 ? -8.975 -12.771 30.081 1.00 94.50 504 ARG A C 1
ATOM 4041 O O . ARG A 1 504 ? -8.450 -12.836 28.976 1.00 94.50 504 ARG A O 1
ATOM 4048 N N . ALA A 1 505 ? -8.995 -11.643 30.791 1.00 89.88 505 ALA A N 1
ATOM 4049 C CA . ALA A 1 505 ? -8.324 -10.423 30.348 1.00 89.88 505 ALA A CA 1
ATOM 4050 C C . ALA A 1 505 ? -6.796 -10.599 30.299 1.00 89.88 505 ALA A C 1
ATOM 4052 O O . ALA A 1 505 ? -6.161 -10.143 29.353 1.00 89.88 505 ALA A O 1
ATOM 4053 N N . ALA A 1 506 ? -6.207 -11.300 31.273 1.00 93.81 506 ALA A N 1
ATOM 4054 C CA . ALA A 1 506 ? -4.780 -11.619 31.267 1.00 93.81 506 ALA A CA 1
ATOM 4055 C C . ALA A 1 506 ? -4.390 -12.556 30.109 1.00 93.81 506 ALA A C 1
ATOM 4057 O O . ALA A 1 506 ? -3.356 -12.345 29.477 1.00 93.81 506 ALA A O 1
ATOM 4058 N N . GLU A 1 507 ? -5.225 -13.549 29.794 1.00 96.12 507 GLU A N 1
ATOM 4059 C CA . GLU A 1 507 ? -5.032 -14.425 28.630 1.00 96.12 507 GLU A CA 1
ATOM 4060 C C . GLU A 1 507 ? -5.113 -13.638 27.313 1.00 96.12 507 GLU A C 1
ATOM 4062 O O . GLU A 1 507 ? -4.217 -13.750 26.481 1.00 96.12 507 GLU A O 1
ATOM 4067 N N . ALA A 1 508 ? -6.101 -12.749 27.168 1.00 91.44 508 ALA A N 1
ATOM 4068 C CA . ALA A 1 508 ? -6.226 -11.883 25.995 1.00 91.44 508 ALA A CA 1
ATOM 4069 C C . ALA A 1 508 ? -5.038 -10.913 25.833 1.00 91.44 508 ALA A C 1
ATOM 4071 O O . ALA A 1 508 ? -4.587 -10.676 24.714 1.00 91.44 508 ALA A O 1
ATOM 4072 N N . MET A 1 509 ? -4.501 -10.367 26.932 1.00 92.19 509 MET A N 1
ATOM 4073 C CA . MET A 1 509 ? -3.283 -9.545 26.883 1.00 92.19 509 MET A CA 1
ATOM 4074 C C . MET A 1 509 ? -2.073 -10.360 26.420 1.00 92.19 509 MET A C 1
ATOM 4076 O O . MET A 1 509 ? -1.298 -9.885 25.596 1.00 92.19 509 MET A O 1
ATOM 4080 N N . LYS A 1 510 ? -1.948 -11.611 26.872 1.00 95.94 510 LYS A N 1
ATOM 4081 C CA . LYS A 1 510 ? -0.880 -12.504 26.416 1.00 95.94 510 LYS A CA 1
ATOM 4082 C C . LYS A 1 510 ? -1.003 -12.837 24.922 1.00 95.94 510 LYS A C 1
ATOM 4084 O O . LYS A 1 510 ? 0.003 -12.838 24.220 1.00 95.94 510 LYS A O 1
ATOM 4089 N N . GLU A 1 511 ? -2.214 -13.082 24.421 1.00 95.19 511 GLU A N 1
ATOM 4090 C CA . GLU A 1 511 ? -2.448 -13.281 22.982 1.00 95.19 511 GLU A CA 1
ATOM 4091 C C . GLU A 1 511 ? -2.101 -12.027 22.162 1.00 95.19 511 GLU A C 1
ATOM 4093 O O . GLU A 1 511 ? -1.546 -12.141 21.067 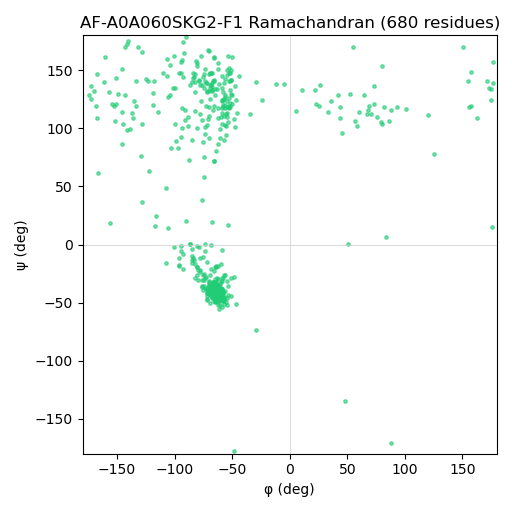1.00 95.19 511 GLU A O 1
ATOM 4098 N N . LEU A 1 512 ? -2.379 -10.827 22.687 1.00 92.38 512 LEU A N 1
ATOM 4099 C CA . LEU A 1 512 ? -1.968 -9.567 22.060 1.00 92.38 512 LEU A CA 1
ATOM 4100 C C . LEU A 1 512 ? -0.443 -9.421 22.003 1.00 92.38 512 LEU A C 1
ATOM 4102 O O . LEU A 1 512 ? 0.073 -9.053 20.948 1.00 92.38 512 LEU A O 1
ATOM 4106 N N . ASP A 1 513 ? 0.273 -9.762 23.077 1.00 92.81 513 ASP A N 1
ATOM 4107 C CA . ASP A 1 513 ? 1.742 -9.745 23.100 1.00 92.81 513 ASP A CA 1
ATOM 4108 C C . ASP A 1 513 ? 2.334 -10.741 22.084 1.00 92.81 513 ASP A C 1
ATOM 4110 O O . ASP A 1 513 ? 3.283 -10.425 21.360 1.00 92.81 513 ASP A O 1
ATOM 4114 N N . GLU A 1 514 ? 1.749 -11.939 21.970 1.00 95.50 514 GLU A N 1
ATOM 4115 C CA . GLU A 1 514 ? 2.148 -12.945 20.976 1.00 95.50 514 GLU A CA 1
ATOM 4116 C C . GLU A 1 514 ? 1.886 -12.465 19.536 1.00 95.50 514 GLU A C 1
ATOM 4118 O O . GLU A 1 514 ? 2.740 -12.628 18.657 1.00 95.50 514 GLU A O 1
ATOM 4123 N N . LEU A 1 515 ? 0.739 -11.823 19.284 1.00 90.31 515 LEU A N 1
ATOM 4124 C CA . LEU A 1 515 ? 0.417 -11.221 17.988 1.00 90.31 515 LEU A CA 1
ATOM 4125 C C . LEU A 1 515 ? 1.339 -10.046 17.651 1.00 90.31 515 LEU A C 1
ATOM 4127 O O . LEU A 1 515 ? 1.741 -9.908 16.492 1.00 90.31 515 LEU A O 1
ATOM 4131 N N . GLN A 1 516 ? 1.708 -9.230 18.638 1.00 90.25 516 GLN A N 1
ATOM 4132 C CA . GLN A 1 516 ? 2.665 -8.144 18.457 1.00 90.25 516 GLN A CA 1
ATOM 4133 C C . GLN A 1 516 ? 4.045 -8.696 18.079 1.00 90.25 516 GLN A C 1
ATOM 4135 O O . GLN A 1 516 ? 4.615 -8.278 17.071 1.00 90.25 516 GLN A O 1
ATOM 4140 N N . ALA A 1 517 ? 4.550 -9.691 18.814 1.00 94.25 517 ALA A N 1
ATOM 4141 C CA . ALA A 1 517 ? 5.826 -10.336 18.508 1.00 94.25 517 ALA A CA 1
ATOM 4142 C C . ALA A 1 517 ? 5.827 -10.989 17.111 1.00 94.25 517 ALA A C 1
ATOM 4144 O O . ALA A 1 517 ? 6.814 -10.908 16.371 1.00 94.25 517 ALA A O 1
ATOM 4145 N N . TYR A 1 518 ? 4.706 -11.600 16.713 1.00 95.62 518 TYR A N 1
ATOM 4146 C CA . TYR A 1 518 ? 4.524 -12.130 15.363 1.00 95.62 518 TYR A CA 1
ATOM 4147 C C . TYR A 1 518 ? 4.533 -11.022 14.296 1.00 95.62 518 TYR A C 1
ATOM 4149 O O . TYR A 1 518 ? 5.177 -11.178 13.255 1.00 95.62 518 TYR A O 1
ATOM 4157 N N . GLY A 1 519 ? 3.872 -9.890 14.562 1.00 89.56 519 GLY A N 1
ATOM 4158 C CA . GLY A 1 519 ? 3.890 -8.702 13.706 1.00 89.56 519 GLY A CA 1
ATOM 4159 C C . GLY A 1 519 ? 5.307 -8.180 13.474 1.00 89.56 519 GLY A C 1
ATOM 4160 O O . GLY A 1 519 ? 5.744 -8.081 12.328 1.00 89.56 519 GLY A O 1
ATOM 4161 N N . GLU A 1 520 ? 6.072 -7.975 14.548 1.00 92.12 520 GLU A N 1
ATOM 4162 C CA . GLU A 1 520 ? 7.467 -7.519 14.481 1.00 92.12 520 GLU A CA 1
ATOM 4163 C C . GLU A 1 520 ? 8.372 -8.496 13.711 1.00 92.12 520 GLU A C 1
ATOM 4165 O O . GLU A 1 520 ? 9.249 -8.084 12.946 1.00 92.12 520 GLU A O 1
ATOM 4170 N N . SER A 1 521 ? 8.168 -9.806 13.887 1.00 95.56 521 SER A N 1
ATOM 4171 C CA . SER A 1 521 ? 8.890 -10.838 13.134 1.00 95.56 521 SER A CA 1
ATOM 4172 C C . SER A 1 521 ? 8.584 -10.761 11.634 1.00 95.56 521 SER A C 1
ATOM 4174 O O . SER A 1 521 ? 9.497 -10.808 10.802 1.00 95.56 521 SER A O 1
ATOM 4176 N N . ARG A 1 522 ? 7.308 -10.579 11.278 1.00 91.00 522 ARG A N 1
ATOM 4177 C CA . ARG A 1 522 ? 6.864 -10.447 9.887 1.00 91.00 522 ARG A CA 1
ATOM 4178 C C . ARG A 1 522 ? 7.401 -9.175 9.236 1.00 91.00 522 ARG A C 1
ATOM 4180 O O . ARG A 1 522 ? 7.822 -9.222 8.082 1.00 91.00 522 ARG A O 1
ATOM 4187 N N . ASP A 1 523 ? 7.436 -8.066 9.965 1.00 86.25 523 ASP A N 1
ATOM 4188 C CA . ASP A 1 523 ? 7.951 -6.795 9.454 1.00 86.25 523 ASP A CA 1
ATOM 4189 C C . ASP A 1 523 ? 9.465 -6.854 9.221 1.00 86.25 523 ASP A C 1
ATOM 4191 O O . ASP A 1 523 ? 9.943 -6.401 8.178 1.00 86.25 523 ASP A O 1
ATOM 4195 N N . LYS A 1 524 ? 10.220 -7.525 10.104 1.00 94.50 524 LYS A N 1
ATOM 4196 C CA . LYS A 1 524 ? 11.642 -7.839 9.869 1.00 94.50 524 LYS A CA 1
ATOM 4197 C C . LYS A 1 524 ? 11.842 -8.685 8.610 1.00 94.50 524 LYS A C 1
ATOM 4199 O O . LYS A 1 524 ? 12.731 -8.393 7.812 1.00 94.50 524 LYS A O 1
ATOM 4204 N N . MET A 1 525 ? 11.007 -9.706 8.400 1.00 92.25 525 MET A N 1
ATOM 4205 C CA . MET A 1 525 ? 11.069 -10.544 7.198 1.00 92.25 525 MET A CA 1
ATOM 4206 C C . MET A 1 525 ? 10.737 -9.751 5.925 1.00 92.25 525 MET A C 1
ATOM 4208 O O . MET A 1 525 ? 11.404 -9.915 4.903 1.00 92.25 525 MET A O 1
ATOM 4212 N N . ASN A 1 526 ? 9.742 -8.863 5.981 1.00 83.38 526 ASN A N 1
ATOM 4213 C CA . ASN A 1 526 ? 9.402 -7.980 4.868 1.00 83.38 526 ASN A CA 1
ATOM 4214 C C . ASN A 1 526 ? 10.535 -6.997 4.553 1.00 83.38 526 ASN A C 1
ATOM 4216 O O . ASN A 1 526 ? 10.842 -6.797 3.379 1.00 83.38 526 ASN A O 1
ATOM 4220 N N . ALA A 1 527 ? 11.191 -6.433 5.571 1.00 89.50 527 ALA A N 1
ATOM 4221 C CA . ALA A 1 527 ? 12.343 -5.555 5.389 1.00 89.50 527 ALA A CA 1
ATOM 4222 C C . ALA A 1 527 ? 13.520 -6.281 4.707 1.00 89.50 527 ALA A C 1
ATOM 4224 O O . ALA A 1 527 ? 14.084 -5.760 3.744 1.00 89.50 527 ALA A O 1
ATOM 4225 N N . ASP A 1 528 ? 13.840 -7.509 5.129 1.00 91.81 528 ASP A N 1
ATOM 4226 C CA . ASP A 1 528 ? 14.870 -8.343 4.485 1.00 91.81 528 ASP A CA 1
ATOM 4227 C C . ASP A 1 528 ? 14.501 -8.685 3.028 1.00 91.81 528 ASP A C 1
ATOM 4229 O O . ASP A 1 528 ? 15.323 -8.580 2.112 1.00 91.81 528 ASP A O 1
ATOM 4233 N N . LEU A 1 529 ? 13.234 -9.024 2.766 1.00 89.44 529 LEU A N 1
ATOM 4234 C CA . LEU A 1 529 ? 12.754 -9.261 1.403 1.00 89.44 529 LEU A CA 1
ATOM 4235 C C . LEU A 1 529 ? 12.836 -8.006 0.530 1.00 89.44 529 LEU A C 1
ATOM 4237 O O . LEU A 1 529 ? 13.233 -8.122 -0.629 1.00 89.44 529 LEU A O 1
ATOM 4241 N N . GLN A 1 530 ? 12.497 -6.826 1.055 1.00 87.75 530 GLN A N 1
ATOM 4242 C CA . GLN A 1 530 ? 12.648 -5.551 0.349 1.00 87.75 530 GLN A CA 1
ATOM 4243 C C . GLN A 1 530 ? 14.121 -5.286 0.013 1.00 87.75 530 GLN A C 1
ATOM 4245 O O . GLN A 1 530 ? 14.431 -5.014 -1.148 1.00 87.75 530 GLN A O 1
ATOM 4250 N N . GLN A 1 531 ? 15.032 -5.475 0.974 1.00 93.56 531 GLN A N 1
ATOM 4251 C CA . GLN A 1 531 ? 16.474 -5.306 0.772 1.00 93.56 531 GLN A CA 1
ATOM 4252 C C . GLN A 1 531 ? 17.017 -6.238 -0.321 1.00 93.56 531 GLN A C 1
ATOM 4254 O O . GLN A 1 531 ? 17.747 -5.793 -1.210 1.00 93.56 531 GLN A O 1
ATOM 4259 N N . LYS A 1 532 ? 16.620 -7.516 -0.316 1.00 91.62 532 LYS A N 1
ATOM 4260 C CA . LYS A 1 532 ? 16.980 -8.481 -1.371 1.00 91.62 532 LYS A CA 1
ATOM 4261 C C . LYS A 1 532 ? 16.427 -8.078 -2.735 1.00 91.62 532 LYS A C 1
ATOM 4263 O O . LYS A 1 532 ? 17.111 -8.207 -3.745 1.00 91.62 532 LYS A O 1
ATOM 4268 N N . ASN A 1 533 ? 15.198 -7.574 -2.779 1.00 82.19 533 ASN A N 1
ATOM 4269 C CA . ASN A 1 533 ? 14.565 -7.141 -4.022 1.00 82.19 533 ASN A CA 1
ATOM 4270 C C . ASN A 1 533 ? 15.241 -5.888 -4.601 1.00 82.19 533 ASN A C 1
ATOM 4272 O O . ASN A 1 533 ? 15.354 -5.760 -5.815 1.00 82.19 533 ASN A O 1
ATOM 4276 N N . ASP A 1 534 ? 15.689 -4.967 -3.749 1.00 91.00 534 ASP A N 1
ATOM 4277 C CA . ASP A 1 534 ? 16.471 -3.799 -4.165 1.00 91.00 534 ASP A CA 1
ATOM 4278 C C . ASP A 1 534 ? 17.879 -4.195 -4.634 1.00 91.00 534 ASP A C 1
ATOM 4280 O O . ASP A 1 534 ? 18.369 -3.648 -5.621 1.00 91.00 534 ASP A O 1
ATOM 4284 N N . ALA A 1 535 ? 18.516 -5.176 -3.984 1.00 93.00 535 ALA A N 1
ATOM 4285 C CA . ALA A 1 535 ? 19.804 -5.717 -4.419 1.00 93.00 535 ALA A CA 1
ATOM 4286 C C . ALA A 1 535 ? 19.712 -6.376 -5.807 1.00 93.00 535 ALA A C 1
ATOM 4288 O O . ALA A 1 535 ? 20.515 -6.065 -6.682 1.00 93.00 535 ALA A O 1
ATOM 4289 N N . LEU A 1 536 ? 18.689 -7.207 -6.039 1.00 90.81 536 LEU A N 1
ATOM 4290 C CA . LEU A 1 536 ? 18.456 -7.844 -7.340 1.00 90.81 536 LEU A CA 1
ATOM 4291 C C . LEU A 1 536 ? 18.144 -6.830 -8.447 1.00 90.81 536 LEU A C 1
ATOM 4293 O O . LEU A 1 536 ? 18.588 -7.005 -9.576 1.00 90.81 536 LEU A O 1
ATOM 4297 N N . ARG A 1 537 ? 17.413 -5.750 -8.139 1.00 90.81 537 ARG A N 1
ATOM 4298 C CA . ARG A 1 537 ? 17.169 -4.666 -9.105 1.00 90.81 537 ARG A CA 1
ATOM 4299 C C . ARG A 1 537 ? 18.462 -3.972 -9.522 1.00 90.81 537 ARG A C 1
ATOM 4301 O O . ARG A 1 537 ? 18.677 -3.778 -10.709 1.00 90.81 537 ARG A O 1
ATOM 4308 N N . LYS A 1 538 ? 19.350 -3.674 -8.568 1.00 94.88 538 LYS A N 1
ATOM 4309 C CA . LYS A 1 538 ? 20.674 -3.112 -8.879 1.00 94.88 538 LYS A CA 1
ATOM 4310 C C . LYS A 1 538 ? 21.503 -4.055 -9.751 1.00 94.88 538 LYS A C 1
ATOM 4312 O O . LYS A 1 538 ? 22.152 -3.598 -10.683 1.00 94.88 538 LYS A O 1
ATOM 4317 N N . GLU A 1 539 ? 21.464 -5.357 -9.476 1.00 95.19 539 GLU A N 1
ATOM 4318 C CA . GLU A 1 539 ? 22.159 -6.355 -10.295 1.00 95.19 539 GLU A CA 1
ATOM 4319 C C . GLU A 1 539 ? 21.602 -6.412 -11.729 1.00 95.19 539 GLU A C 1
ATOM 4321 O O . GLU A 1 539 ? 22.375 -6.483 -12.685 1.00 95.19 539 GLU A O 1
ATOM 4326 N N . LEU A 1 540 ? 20.278 -6.315 -11.899 1.00 88.62 540 LEU A N 1
ATOM 4327 C CA . LEU A 1 540 ? 19.646 -6.218 -13.218 1.00 88.62 540 LEU A CA 1
ATOM 4328 C C . LEU A 1 540 ? 20.071 -4.950 -13.967 1.00 88.62 540 LEU A C 1
ATOM 4330 O O . LEU A 1 540 ? 20.492 -5.057 -15.118 1.00 88.62 540 LEU A O 1
ATOM 4334 N N . ASP A 1 541 ? 20.050 -3.785 -13.314 1.00 92.75 541 ASP A N 1
ATOM 4335 C CA . ASP A 1 541 ? 20.496 -2.520 -13.915 1.00 92.75 541 ASP A CA 1
ATOM 4336 C C . ASP A 1 541 ? 21.973 -2.596 -14.353 1.00 92.75 541 ASP A C 1
ATOM 4338 O O . ASP A 1 541 ? 22.346 -2.137 -15.437 1.00 92.75 541 ASP A O 1
ATOM 4342 N N . GLU A 1 542 ? 22.836 -3.217 -13.539 1.00 94.00 542 GLU A N 1
ATOM 4343 C CA . GLU A 1 542 ? 24.245 -3.439 -13.877 1.00 94.00 542 GLU A CA 1
ATOM 4344 C C . GLU A 1 542 ? 24.416 -4.387 -15.075 1.00 94.00 542 GLU A C 1
ATOM 4346 O O . GLU A 1 542 ? 25.259 -4.139 -15.946 1.00 94.00 542 GLU A O 1
ATOM 4351 N N . LEU A 1 543 ? 23.627 -5.462 -15.148 1.00 91.88 543 LEU A N 1
ATOM 4352 C CA . LEU A 1 543 ? 23.646 -6.396 -16.274 1.00 91.88 543 LEU A CA 1
ATOM 4353 C C . LEU A 1 543 ? 23.135 -5.746 -17.564 1.00 91.88 543 LEU A C 1
ATOM 4355 O O . LEU A 1 543 ? 23.765 -5.918 -18.609 1.00 91.88 543 LEU A O 1
ATOM 4359 N N . GLU A 1 544 ? 22.066 -4.953 -17.506 1.00 95.31 544 GLU A N 1
ATOM 4360 C CA . GLU A 1 544 ? 21.560 -4.196 -18.655 1.00 95.31 544 GLU A CA 1
ATOM 4361 C C . GLU A 1 544 ? 22.573 -3.145 -19.128 1.00 95.31 544 GLU A C 1
ATOM 4363 O O . GLU A 1 544 ? 22.831 -3.013 -20.330 1.00 95.31 544 GLU A O 1
ATOM 4368 N N . ALA A 1 545 ? 23.239 -2.449 -18.202 1.00 94.81 545 ALA A N 1
ATOM 4369 C CA . ALA A 1 545 ? 24.316 -1.523 -18.535 1.00 94.81 545 ALA A CA 1
ATOM 4370 C C . ALA A 1 545 ? 25.480 -2.244 -19.241 1.00 94.81 545 ALA A C 1
ATOM 4372 O O . ALA A 1 545 ? 25.953 -1.778 -20.285 1.00 94.81 545 ALA A O 1
ATOM 4373 N N . ARG A 1 546 ? 25.900 -3.418 -18.747 1.00 96.50 546 ARG A N 1
ATOM 4374 C CA . ARG A 1 546 ? 26.923 -4.258 -19.402 1.00 96.50 546 ARG A CA 1
ATOM 4375 C C . ARG A 1 546 ? 26.469 -4.744 -20.780 1.00 96.50 546 ARG A C 1
ATOM 4377 O O . ARG A 1 546 ? 27.251 -4.696 -21.733 1.00 96.50 546 ARG A O 1
ATOM 4384 N N . GLN A 1 547 ? 25.213 -5.158 -20.923 1.00 96.00 547 GLN A N 1
ATOM 4385 C CA . GLN A 1 547 ? 24.656 -5.589 -22.204 1.00 96.00 547 GLN A CA 1
ATOM 4386 C C . GLN A 1 547 ? 24.604 -4.435 -23.214 1.00 96.00 547 GLN A C 1
ATOM 4388 O O . GLN A 1 547 ? 24.988 -4.603 -24.367 1.00 96.00 547 GLN A O 1
ATOM 4393 N N . SER A 1 548 ? 24.199 -3.238 -22.793 1.00 95.81 548 SER A N 1
ATOM 4394 C CA . SER A 1 548 ? 24.174 -2.064 -23.671 1.00 95.81 548 SER A CA 1
ATOM 4395 C C . SER A 1 548 ? 25.581 -1.633 -24.108 1.00 95.81 548 SER A C 1
ATOM 4397 O O . SER A 1 548 ? 25.783 -1.258 -25.264 1.00 95.81 548 SER A O 1
ATOM 4399 N N . SER A 1 549 ? 26.570 -1.740 -23.215 1.00 97.12 549 SER A N 1
ATOM 4400 C CA . SER A 1 549 ? 27.977 -1.475 -23.524 1.00 97.12 549 SER A CA 1
ATOM 4401 C C . SER A 1 549 ? 28.516 -2.465 -24.560 1.00 97.12 549 SER A C 1
ATOM 4403 O O . SER A 1 549 ? 29.048 -2.053 -25.590 1.00 97.12 549 SER A O 1
ATOM 4405 N N . THR A 1 550 ? 28.289 -3.766 -24.351 1.00 94.56 550 THR A N 1
ATOM 4406 C CA . THR A 1 550 ? 28.698 -4.814 -25.304 1.00 94.56 550 THR A CA 1
ATOM 4407 C C . THR A 1 550 ? 27.961 -4.714 -26.642 1.00 94.56 550 THR A C 1
ATOM 4409 O O . THR A 1 550 ? 28.566 -4.891 -27.695 1.00 94.56 550 THR A O 1
ATOM 4412 N N . ALA A 1 551 ? 26.679 -4.344 -26.647 1.00 95.44 551 ALA A N 1
ATOM 4413 C CA . ALA A 1 551 ? 25.944 -4.093 -27.884 1.00 95.44 551 ALA A CA 1
ATOM 4414 C C . ALA A 1 551 ? 26.556 -2.928 -28.685 1.00 95.44 551 ALA A C 1
ATOM 4416 O O . ALA A 1 551 ? 26.716 -3.036 -29.901 1.00 95.44 551 ALA A O 1
ATOM 4417 N N . ARG A 1 552 ? 26.963 -1.840 -28.014 1.00 97.44 552 ARG A N 1
ATOM 4418 C CA . ARG A 1 552 ? 27.636 -0.698 -28.660 1.00 97.44 552 ARG A CA 1
ATOM 4419 C C . ARG A 1 552 ? 29.006 -1.071 -29.224 1.00 97.44 552 ARG A C 1
ATOM 4421 O O . ARG A 1 552 ? 29.342 -0.608 -30.314 1.00 97.44 552 ARG A O 1
ATOM 4428 N N . THR A 1 553 ? 29.792 -1.892 -28.524 1.00 95.62 553 THR A N 1
ATOM 4429 C CA . THR A 1 553 ? 31.100 -2.337 -29.035 1.00 95.62 553 THR A CA 1
ATOM 4430 C C . THR A 1 553 ? 30.943 -3.245 -30.252 1.00 95.62 553 THR A C 1
ATOM 4432 O O . THR A 1 553 ? 31.628 -3.034 -31.251 1.00 95.62 553 THR A O 1
ATOM 4435 N N . VAL A 1 554 ? 29.982 -4.174 -30.234 1.00 94.44 554 VAL A N 1
ATOM 4436 C CA . VAL A 1 554 ? 29.656 -5.017 -31.396 1.00 94.44 554 VAL A CA 1
ATOM 4437 C C . VAL A 1 554 ? 29.151 -4.169 -32.570 1.00 94.44 554 VAL A C 1
ATOM 4439 O O . VAL A 1 554 ? 29.557 -4.379 -33.714 1.00 94.44 554 VAL A O 1
ATOM 4442 N N . GLU A 1 555 ? 28.311 -3.161 -32.327 1.00 97.19 555 GLU A N 1
ATOM 4443 C CA . GLU A 1 555 ? 27.853 -2.249 -33.383 1.00 97.19 555 GLU A CA 1
ATOM 4444 C C . GLU A 1 555 ? 29.017 -1.440 -33.992 1.00 97.19 555 GLU A C 1
ATOM 4446 O O . GLU A 1 555 ? 29.078 -1.243 -35.208 1.00 97.19 555 GLU A O 1
ATOM 4451 N N . ALA A 1 556 ? 29.973 -0.993 -33.175 1.00 95.94 556 ALA A N 1
ATOM 4452 C CA . ALA A 1 556 ? 31.171 -0.309 -33.657 1.00 95.94 556 ALA A CA 1
ATOM 4453 C C . ALA A 1 556 ? 32.055 -1.239 -34.510 1.00 95.94 556 ALA A C 1
ATOM 4455 O O . ALA A 1 556 ? 32.424 -0.873 -35.626 1.00 95.94 556 ALA A O 1
ATOM 4456 N N . GLN A 1 557 ? 32.312 -2.464 -34.040 1.00 95.62 557 GLN A N 1
ATOM 4457 C CA . GLN A 1 557 ? 33.101 -3.466 -34.765 1.00 95.62 557 GLN A CA 1
ATOM 4458 C C . GLN A 1 557 ? 32.442 -3.881 -36.085 1.00 95.62 557 GLN A C 1
ATOM 4460 O O . GLN A 1 557 ? 33.108 -3.997 -37.110 1.00 95.62 557 GLN A O 1
ATOM 4465 N N . THR A 1 558 ? 31.119 -4.060 -36.109 1.00 96.38 558 THR A N 1
ATOM 4466 C CA . THR A 1 558 ? 30.395 -4.391 -37.350 1.00 96.38 558 THR A CA 1
ATOM 4467 C C . THR A 1 558 ? 30.435 -3.249 -38.368 1.00 96.38 558 THR A C 1
ATOM 4469 O O . THR A 1 558 ? 30.526 -3.509 -39.570 1.00 96.38 558 THR A O 1
ATOM 4472 N N . LYS A 1 559 ? 30.412 -1.984 -37.922 1.00 97.00 559 LYS A N 1
ATOM 4473 C CA . LYS A 1 559 ? 30.628 -0.819 -38.799 1.00 97.00 559 LYS A CA 1
ATOM 4474 C C . LYS A 1 559 ? 32.049 -0.784 -39.357 1.00 97.00 559 LYS A C 1
ATOM 4476 O O . LYS A 1 559 ? 32.206 -0.520 -40.546 1.00 97.00 559 LYS A O 1
ATOM 4481 N N . GLU A 1 560 ? 33.056 -1.076 -38.537 1.00 96.94 560 GLU A N 1
ATOM 4482 C CA . GLU A 1 560 ? 34.456 -1.153 -38.971 1.00 96.94 560 GLU A CA 1
ATOM 4483 C C . GLU A 1 560 ? 34.670 -2.278 -39.991 1.00 96.94 560 GLU A C 1
ATOM 4485 O O . GLU A 1 560 ? 35.202 -2.029 -41.071 1.00 96.94 560 GLU A O 1
ATOM 4490 N N . LEU A 1 561 ? 34.165 -3.485 -39.715 1.00 95.06 561 LEU A N 1
ATOM 4491 C CA . LEU A 1 561 ? 34.220 -4.616 -40.647 1.00 95.06 561 LEU A CA 1
ATOM 4492 C C . LEU A 1 561 ? 33.535 -4.295 -41.977 1.00 95.06 561 LEU A C 1
ATOM 4494 O O . LEU A 1 561 ? 34.069 -4.626 -43.035 1.00 95.06 561 LEU A O 1
ATOM 4498 N N . ARG A 1 562 ? 32.382 -3.613 -41.945 1.00 97.62 562 ARG A N 1
ATOM 4499 C CA . ARG A 1 562 ? 31.695 -3.168 -43.164 1.00 97.62 562 ARG A CA 1
ATOM 4500 C C . ARG A 1 562 ? 32.533 -2.145 -43.940 1.00 97.62 562 ARG A C 1
ATOM 4502 O O . ARG A 1 562 ? 32.674 -2.286 -45.147 1.00 97.62 562 ARG A O 1
ATOM 4509 N N . ALA A 1 563 ? 33.140 -1.168 -43.265 1.00 96.38 563 ALA A N 1
ATOM 4510 C CA . ALA A 1 563 ? 34.005 -0.178 -43.909 1.00 96.38 563 ALA A CA 1
ATOM 4511 C C . ALA A 1 563 ? 35.268 -0.807 -44.528 1.00 96.38 563 ALA A C 1
ATOM 4513 O O . ALA A 1 563 ? 35.659 -0.439 -45.635 1.00 96.38 563 ALA A O 1
ATOM 4514 N N . LEU A 1 564 ? 35.884 -1.780 -43.844 1.00 96.00 564 LEU A N 1
ATOM 4515 C CA . LEU A 1 564 ? 37.016 -2.547 -44.370 1.00 96.00 564 LEU A CA 1
ATOM 4516 C C . LEU A 1 564 ? 36.607 -3.382 -45.586 1.00 96.00 564 LEU A C 1
ATOM 4518 O O . LEU A 1 564 ? 37.308 -3.373 -46.596 1.00 96.00 564 LEU A O 1
ATOM 4522 N N . HIS A 1 565 ? 35.458 -4.054 -45.519 1.00 96.81 565 HIS A N 1
ATOM 4523 C CA . HIS A 1 565 ? 34.907 -4.808 -46.642 1.00 96.81 565 HIS A CA 1
ATOM 4524 C C . HIS A 1 565 ? 34.661 -3.908 -47.865 1.00 96.81 565 HIS A C 1
ATOM 4526 O O . HIS A 1 565 ? 35.060 -4.254 -48.979 1.00 96.81 565 HIS A O 1
ATOM 4532 N N . ASP A 1 566 ? 34.070 -2.727 -47.667 1.00 95.75 566 ASP A N 1
ATOM 4533 C CA . ASP A 1 566 ? 33.826 -1.754 -48.737 1.00 95.75 566 ASP A CA 1
ATOM 4534 C C . ASP A 1 566 ? 35.140 -1.223 -49.332 1.00 95.75 566 ASP A C 1
ATOM 4536 O O . ASP A 1 566 ? 35.262 -1.111 -50.552 1.00 95.75 566 ASP A O 1
ATOM 4540 N N . ALA A 1 567 ? 36.154 -0.958 -48.501 1.00 94.88 567 ALA A N 1
ATOM 4541 C CA . ALA A 1 567 ? 37.474 -0.516 -48.953 1.00 94.88 567 ALA A CA 1
ATOM 4542 C C . ALA A 1 567 ? 38.209 -1.595 -49.766 1.00 94.88 567 ALA A C 1
ATOM 4544 O O . ALA A 1 567 ? 38.791 -1.285 -50.807 1.00 94.88 567 ALA A O 1
ATOM 4545 N N . VAL A 1 568 ? 38.153 -2.860 -49.333 1.00 95.56 568 VAL A N 1
ATOM 4546 C CA . VAL A 1 568 ? 38.717 -4.000 -50.076 1.00 95.56 568 VAL A CA 1
ATOM 4547 C C . VAL A 1 568 ? 37.986 -4.184 -51.402 1.00 95.56 568 VAL A C 1
ATOM 4549 O O . VAL A 1 568 ? 38.627 -4.338 -52.438 1.00 95.56 568 VAL A O 1
ATOM 4552 N N . THR A 1 569 ? 36.656 -4.097 -51.399 1.00 95.56 569 THR A N 1
ATOM 4553 C CA . THR A 1 569 ? 35.846 -4.196 -52.621 1.00 95.56 569 THR A CA 1
ATOM 4554 C C . THR A 1 569 ? 36.179 -3.060 -53.593 1.00 95.56 569 THR A C 1
ATOM 4556 O O . THR A 1 569 ? 36.406 -3.304 -54.778 1.00 95.56 569 THR A O 1
ATOM 4559 N N . ALA A 1 570 ? 36.302 -1.824 -53.095 1.00 92.69 570 ALA A N 1
ATOM 4560 C CA . ALA A 1 570 ? 36.714 -0.669 -53.888 1.00 92.69 570 ALA A CA 1
ATOM 4561 C C . ALA A 1 570 ? 38.130 -0.843 -54.462 1.00 92.69 570 ALA A C 1
ATOM 4563 O O . ALA A 1 570 ? 38.356 -0.545 -55.636 1.00 92.69 570 ALA A O 1
ATOM 4564 N N . TYR A 1 571 ? 39.067 -1.373 -53.671 1.00 91.31 571 TYR A N 1
ATOM 4565 C CA . TYR A 1 571 ? 40.429 -1.671 -54.112 1.00 91.31 571 TYR A CA 1
ATOM 4566 C C . TYR A 1 571 ? 40.459 -2.735 -55.216 1.00 91.31 571 TYR A C 1
ATOM 4568 O O . TYR A 1 571 ? 41.087 -2.512 -56.247 1.00 91.31 571 TYR A O 1
ATOM 4576 N N . LEU A 1 572 ? 39.731 -3.845 -55.045 1.00 91.12 572 LEU A N 1
ATOM 4577 C CA . LEU A 1 572 ? 39.626 -4.913 -56.046 1.00 91.12 572 LEU A CA 1
ATOM 4578 C C . LEU A 1 572 ? 38.956 -4.437 -57.342 1.00 91.12 572 LEU A C 1
ATOM 4580 O O . LEU A 1 572 ? 39.304 -4.904 -58.422 1.00 91.12 572 LEU A O 1
ATOM 4584 N N . SER A 1 573 ? 38.017 -3.493 -57.248 1.00 90.62 573 SER A N 1
ATOM 4585 C CA . SER A 1 573 ? 37.346 -2.907 -58.414 1.00 90.62 573 SER A CA 1
ATOM 4586 C C . SER A 1 573 ? 38.180 -1.855 -59.161 1.00 90.62 573 SER A C 1
ATOM 4588 O O . SER A 1 573 ? 37.805 -1.443 -60.260 1.00 90.62 573 SER A O 1
ATOM 4590 N N . ARG A 1 574 ? 39.305 -1.395 -58.593 1.00 87.06 574 ARG A N 1
ATOM 4591 C CA . ARG A 1 574 ? 40.160 -0.380 -59.217 1.00 87.06 574 ARG A CA 1
ATOM 4592 C C . ARG A 1 574 ? 40.997 -1.033 -60.332 1.00 87.06 574 ARG A C 1
ATOM 4594 O O . ARG A 1 574 ? 41.744 -1.964 -60.038 1.00 87.06 574 ARG A O 1
ATOM 4601 N N . PRO A 1 575 ? 40.933 -0.554 -61.592 1.00 73.81 575 PRO A N 1
ATOM 4602 C CA . PRO A 1 575 ? 41.753 -1.087 -62.680 1.00 73.81 575 PRO A CA 1
ATOM 4603 C C . PRO A 1 575 ? 43.235 -1.017 -62.302 1.00 73.81 575 PRO A C 1
ATOM 4605 O O . PRO A 1 575 ? 43.709 0.049 -61.900 1.00 73.81 575 PRO A O 1
ATOM 4608 N N . GLN A 1 576 ? 43.954 -2.141 -62.391 1.00 55.81 576 GLN A N 1
ATOM 4609 C CA . GLN A 1 576 ? 45.378 -2.209 -62.059 1.00 55.81 576 GLN A CA 1
ATOM 4610 C C . GLN A 1 576 ? 46.189 -1.275 -62.968 1.00 55.81 576 GLN A C 1
ATOM 4612 O O . GLN A 1 576 ? 46.549 -1.624 -64.088 1.00 55.81 576 GLN A O 1
ATOM 4617 N N . VAL A 1 577 ? 46.522 -0.092 -62.461 1.00 54.12 577 VAL A N 1
ATOM 4618 C CA . VAL A 1 577 ? 47.648 0.701 -62.952 1.00 54.12 577 VAL A CA 1
ATOM 4619 C C . VAL A 1 577 ? 48.834 0.273 -62.104 1.00 54.12 577 VAL A C 1
ATOM 4621 O O . VAL A 1 577 ? 48.851 0.585 -60.917 1.00 54.12 577 VAL A O 1
ATOM 4624 N N . GLN A 1 578 ? 49.762 -0.496 -62.679 1.00 51.25 578 GLN A N 1
ATOM 4625 C CA . GLN A 1 578 ? 50.971 -0.979 -62.003 1.00 51.25 578 GLN A CA 1
ATOM 4626 C C . GLN A 1 578 ? 51.760 0.202 -61.407 1.00 51.25 578 GLN A C 1
ATOM 4628 O O . GLN A 1 578 ? 52.340 0.980 -62.167 1.00 51.25 578 GLN A O 1
ATOM 4633 N N . PRO A 1 579 ? 51.814 0.369 -60.073 1.00 52.62 579 PRO A N 1
ATOM 4634 C CA . PRO A 1 579 ? 52.741 1.294 -59.447 1.00 52.62 579 PRO A CA 1
ATOM 4635 C C . PRO A 1 579 ? 54.092 0.590 -59.288 1.00 52.62 579 PRO A C 1
ATOM 4637 O O . PRO A 1 579 ? 54.153 -0.607 -59.003 1.00 52.62 579 PRO A O 1
ATOM 4640 N N . ALA A 1 580 ? 55.175 1.342 -59.471 1.00 52.59 580 ALA A N 1
ATOM 4641 C CA . ALA A 1 580 ? 56.538 0.873 -59.257 1.00 52.59 580 ALA A CA 1
ATOM 4642 C C . ALA A 1 580 ? 56.708 0.223 -57.870 1.00 52.59 580 ALA A C 1
ATOM 4644 O O . ALA A 1 580 ? 56.131 0.687 -56.883 1.00 52.59 580 ALA A O 1
ATOM 4645 N N . LEU A 1 581 ? 57.498 -0.857 -57.827 1.00 46.09 581 LEU A N 1
ATOM 4646 C CA . LEU A 1 581 ? 57.740 -1.673 -56.639 1.00 46.09 581 LEU A CA 1
ATOM 4647 C C . LEU A 1 581 ? 58.146 -0.808 -55.430 1.00 46.09 581 LEU A C 1
ATOM 4649 O O . LEU A 1 581 ? 59.176 -0.132 -55.497 1.00 46.09 581 LEU A O 1
ATOM 4653 N N . PRO A 1 582 ? 57.391 -0.843 -54.317 1.00 58.66 582 PRO A N 1
ATOM 4654 C CA . PRO A 1 582 ? 57.841 -0.252 -53.070 1.00 58.66 582 PRO A CA 1
ATOM 4655 C C . PRO A 1 582 ? 59.019 -1.059 -52.514 1.00 58.66 582 PRO A C 1
ATOM 4657 O O . PRO A 1 582 ? 59.025 -2.291 -52.523 1.00 58.66 582 PRO A O 1
ATOM 4660 N N . THR A 1 583 ? 60.024 -0.338 -52.034 1.00 61.44 583 THR A N 1
ATOM 4661 C CA . THR A 1 583 ? 61.184 -0.854 -51.307 1.00 61.44 583 THR A CA 1
ATOM 4662 C C . THR A 1 583 ? 60.746 -1.748 -50.136 1.00 61.44 583 THR A C 1
ATOM 4664 O O . THR A 1 583 ? 59.762 -1.427 -49.463 1.00 61.44 583 THR A O 1
ATOM 4667 N N . PRO A 1 584 ? 61.450 -2.865 -49.865 1.00 61.66 584 PRO A N 1
ATOM 4668 C CA . PRO A 1 584 ? 61.071 -3.789 -48.803 1.00 61.66 584 PRO A CA 1
ATOM 4669 C C . PRO A 1 584 ? 61.140 -3.080 -47.447 1.00 61.66 584 PRO A C 1
ATOM 4671 O O . PRO A 1 584 ? 62.209 -2.640 -47.022 1.00 61.66 584 PRO A O 1
ATOM 4674 N N . LEU A 1 585 ? 59.991 -2.962 -46.772 1.00 58.31 585 LEU A N 1
ATOM 4675 C CA . LEU A 1 585 ? 59.938 -2.542 -45.376 1.00 58.31 585 LEU A CA 1
ATOM 4676 C C . LEU A 1 585 ? 60.760 -3.534 -44.548 1.00 58.31 585 LEU A C 1
ATOM 4678 O O . LEU A 1 585 ? 60.445 -4.722 -44.485 1.00 58.31 585 LEU A O 1
ATOM 4682 N N . THR A 1 586 ? 61.819 -3.044 -43.914 1.00 78.62 586 THR A N 1
ATOM 4683 C CA . THR A 1 586 ? 62.601 -3.813 -42.951 1.00 78.62 586 THR A CA 1
ATOM 4684 C C . THR A 1 586 ? 61.745 -4.125 -41.723 1.00 78.62 586 THR A C 1
ATOM 4686 O O . THR A 1 586 ? 60.954 -3.295 -41.270 1.00 78.62 586 THR A O 1
ATOM 4689 N N . ALA A 1 587 ? 61.898 -5.331 -41.167 1.00 74.50 587 ALA A N 1
ATOM 4690 C CA . ALA A 1 587 ? 61.118 -5.795 -40.015 1.00 74.50 587 ALA A CA 1
ATOM 4691 C C . ALA A 1 587 ? 61.200 -4.833 -38.812 1.00 74.50 587 ALA A C 1
ATOM 4693 O O . ALA A 1 587 ? 60.219 -4.657 -38.094 1.00 74.50 587 ALA A O 1
ATOM 4694 N N . GLU A 1 588 ? 62.330 -4.145 -38.639 1.00 78.50 588 GLU A N 1
ATOM 4695 C CA . GLU A 1 588 ? 62.519 -3.126 -37.599 1.00 78.50 588 GLU A CA 1
ATOM 4696 C C . GLU A 1 588 ? 61.581 -1.924 -37.772 1.00 78.50 588 GLU A C 1
ATOM 4698 O O . GLU A 1 588 ? 60.973 -1.484 -36.801 1.00 78.50 588 GLU A O 1
ATOM 4703 N N . ALA A 1 589 ? 61.362 -1.444 -39.001 1.00 78.50 589 ALA A N 1
ATOM 4704 C CA . ALA A 1 589 ? 60.443 -0.334 -39.257 1.00 78.50 589 ALA A CA 1
ATOM 4705 C C . ALA A 1 589 ? 58.981 -0.711 -38.953 1.00 78.50 589 ALA A C 1
ATOM 4707 O O . ALA A 1 589 ? 58.203 0.134 -38.499 1.00 78.50 589 ALA A O 1
ATOM 4708 N N . MET A 1 590 ? 58.609 -1.982 -39.155 1.00 79.19 590 MET A N 1
ATOM 4709 C CA . MET A 1 590 ? 57.293 -2.509 -38.773 1.00 79.19 590 MET A CA 1
ATOM 4710 C C . MET A 1 590 ? 57.137 -2.622 -37.254 1.00 79.19 590 MET A C 1
ATOM 4712 O O . MET A 1 590 ? 56.093 -2.267 -36.711 1.00 79.19 590 MET A O 1
ATOM 4716 N N . VAL A 1 591 ? 58.170 -3.087 -36.548 1.00 86.38 591 VAL A N 1
ATOM 4717 C CA . VAL A 1 591 ? 58.146 -3.169 -35.081 1.00 86.38 591 VAL A CA 1
ATOM 4718 C C . VAL A 1 591 ? 58.034 -1.773 -34.467 1.00 86.38 591 VAL A C 1
ATOM 4720 O O . VAL A 1 591 ? 57.206 -1.567 -33.578 1.00 86.38 591 VAL A O 1
ATOM 4723 N N . GLU A 1 592 ? 58.776 -0.792 -34.984 1.00 87.31 592 GLU A N 1
ATOM 4724 C CA . GLU A 1 592 ? 58.758 0.578 -34.463 1.00 87.31 592 GLU A CA 1
ATOM 4725 C C . GLU A 1 592 ? 57.405 1.273 -34.689 1.00 87.31 592 GLU A C 1
ATOM 4727 O O . GLU A 1 592 ? 56.934 2.023 -33.832 1.00 87.31 592 GLU A O 1
ATOM 4732 N N . THR A 1 593 ? 56.720 0.966 -35.797 1.00 86.00 593 THR A N 1
ATOM 4733 C CA . THR A 1 593 ? 55.364 1.479 -36.063 1.00 86.00 593 THR A CA 1
ATOM 4734 C C . THR A 1 593 ? 54.276 0.772 -35.252 1.00 86.00 593 THR A C 1
ATOM 4736 O O . THR A 1 593 ? 53.282 1.405 -34.887 1.00 86.00 593 THR A O 1
ATOM 4739 N N . LEU A 1 594 ? 54.444 -0.513 -34.920 1.00 88.56 594 LEU A N 1
ATOM 4740 C CA . LEU A 1 594 ? 53.474 -1.279 -34.125 1.00 88.56 594 LEU A CA 1
ATOM 4741 C C . LEU A 1 594 ? 53.615 -1.057 -32.613 1.00 88.56 594 LEU A C 1
ATOM 4743 O O . LEU A 1 594 ? 52.616 -1.116 -31.892 1.00 88.56 594 LEU A O 1
ATOM 4747 N N . ARG A 1 595 ? 54.824 -0.756 -32.127 1.00 90.38 595 ARG A N 1
ATOM 4748 C CA . ARG A 1 595 ? 55.136 -0.534 -30.706 1.00 90.38 595 ARG A CA 1
ATOM 4749 C C . ARG A 1 595 ? 54.150 0.398 -29.976 1.00 90.38 595 ARG A C 1
ATOM 4751 O O . ARG A 1 595 ? 53.633 -0.024 -28.940 1.00 90.38 595 ARG A O 1
ATOM 4758 N N . PRO A 1 596 ? 53.821 1.615 -30.460 1.00 89.75 596 PRO A N 1
ATOM 4759 C CA . PRO A 1 596 ? 52.877 2.489 -29.758 1.00 89.75 596 PRO A CA 1
ATOM 4760 C C . PRO A 1 596 ? 51.452 1.919 -29.705 1.00 89.75 596 PRO A C 1
ATOM 4762 O O . PRO A 1 596 ? 50.763 2.114 -28.706 1.00 89.75 596 PRO A O 1
ATOM 4765 N N . ARG A 1 597 ? 51.016 1.169 -30.729 1.00 84.06 597 ARG A N 1
ATOM 4766 C CA . ARG A 1 597 ? 49.688 0.534 -30.737 1.00 84.06 597 ARG A CA 1
ATOM 4767 C C . ARG A 1 597 ? 49.606 -0.633 -29.762 1.00 84.06 597 ARG A C 1
ATOM 4769 O O . ARG A 1 597 ? 48.625 -0.731 -29.036 1.00 84.06 597 ARG A O 1
ATOM 4776 N N . LEU A 1 598 ? 50.648 -1.461 -29.695 1.00 87.31 598 LEU A N 1
ATOM 4777 C CA . LEU A 1 598 ? 50.729 -2.557 -28.727 1.00 87.31 598 LEU A CA 1
ATOM 4778 C C . LEU A 1 598 ? 50.779 -2.038 -27.287 1.00 87.31 598 LEU A C 1
ATOM 4780 O O . LEU A 1 598 ? 50.108 -2.584 -26.419 1.00 87.31 598 LEU A O 1
ATOM 4784 N N . LEU A 1 599 ? 51.514 -0.949 -27.033 1.00 91.44 599 LEU A N 1
ATOM 4785 C CA . LEU A 1 599 ? 51.533 -0.312 -25.714 1.00 91.44 599 LEU A CA 1
ATOM 4786 C C . LEU A 1 599 ? 50.187 0.327 -25.346 1.00 91.44 599 LEU A C 1
ATOM 4788 O O . LEU A 1 599 ? 49.810 0.280 -24.178 1.00 91.44 599 LEU A O 1
ATOM 4792 N N . SER A 1 600 ? 49.462 0.912 -26.308 1.00 88.19 600 SER A N 1
ATOM 4793 C CA . SER A 1 600 ? 48.107 1.432 -26.068 1.00 88.19 600 SER A CA 1
ATOM 4794 C C . SER A 1 600 ? 47.133 0.304 -25.744 1.00 88.19 600 SER A C 1
ATOM 4796 O O . SER A 1 600 ? 46.464 0.371 -24.720 1.00 88.19 600 SER A O 1
ATOM 4798 N N . ALA A 1 601 ? 47.129 -0.763 -26.548 1.00 87.50 601 ALA A N 1
ATOM 4799 C CA . ALA A 1 601 ? 46.276 -1.928 -26.331 1.00 87.50 601 ALA A CA 1
ATOM 4800 C C . ALA A 1 601 ? 46.554 -2.588 -24.970 1.00 87.50 601 ALA A C 1
ATOM 4802 O O . ALA A 1 601 ? 45.636 -2.813 -24.191 1.00 87.50 601 ALA A O 1
ATOM 4803 N N . ALA A 1 602 ? 47.829 -2.786 -24.617 1.00 89.00 602 ALA A N 1
ATOM 4804 C CA . ALA A 1 602 ? 48.201 -3.330 -23.312 1.00 89.00 602 ALA A CA 1
ATOM 4805 C C . ALA A 1 602 ? 47.761 -2.427 -22.145 1.00 89.00 602 ALA A C 1
ATOM 4807 O O . ALA A 1 602 ? 47.393 -2.926 -21.084 1.00 89.00 602 ALA A O 1
ATOM 4808 N N . ARG A 1 603 ? 47.786 -1.097 -22.312 1.00 90.81 603 ARG A N 1
ATOM 4809 C CA . ARG A 1 603 ? 47.288 -0.159 -21.292 1.00 90.81 603 ARG A CA 1
ATOM 4810 C C . ARG A 1 603 ? 45.770 -0.193 -21.172 1.00 90.81 603 ARG A C 1
ATOM 4812 O O . ARG A 1 603 ? 45.277 -0.138 -20.051 1.00 90.81 603 ARG A O 1
ATOM 4819 N N . GLU A 1 604 ? 45.053 -0.269 -22.287 1.00 88.31 604 GLU A N 1
ATOM 4820 C CA . GLU A 1 604 ? 43.591 -0.372 -22.308 1.00 88.31 604 GLU A CA 1
ATOM 4821 C C . GLU A 1 604 ? 43.112 -1.672 -21.650 1.00 88.31 604 GLU A C 1
ATOM 4823 O O . GLU A 1 604 ? 42.182 -1.623 -20.848 1.00 88.31 604 GLU A O 1
ATOM 4828 N N . ASP A 1 605 ? 43.811 -2.787 -21.878 1.00 90.31 605 ASP A N 1
ATOM 4829 C CA . ASP A 1 605 ? 43.494 -4.080 -21.258 1.00 90.31 605 ASP A CA 1
ATOM 4830 C C . ASP A 1 605 ? 43.861 -4.136 -19.763 1.00 90.31 605 ASP A C 1
ATOM 4832 O O . ASP A 1 605 ? 43.118 -4.696 -18.954 1.00 90.31 605 ASP A O 1
ATOM 4836 N N . LEU A 1 606 ? 44.991 -3.541 -19.354 1.00 86.94 606 LEU A N 1
ATOM 4837 C CA . LEU A 1 606 ? 45.437 -3.560 -17.951 1.00 86.94 606 LEU A CA 1
ATOM 4838 C C . LEU A 1 606 ? 44.731 -2.521 -17.067 1.00 86.94 606 LEU A C 1
ATOM 4840 O O . LEU A 1 606 ? 44.623 -2.723 -15.855 1.00 86.94 606 LEU A O 1
ATOM 4844 N N . ALA A 1 607 ? 44.247 -1.413 -17.632 1.00 89.94 607 ALA A N 1
ATOM 4845 C CA . ALA A 1 607 ? 43.571 -0.352 -16.886 1.00 89.94 607 ALA A CA 1
ATOM 4846 C C . ALA A 1 607 ? 42.363 -0.827 -16.047 1.00 89.94 607 ALA A C 1
ATOM 4848 O O . ALA A 1 607 ? 42.325 -0.479 -14.861 1.00 89.94 607 ALA A O 1
ATOM 4849 N N . PRO A 1 608 ? 41.396 -1.608 -16.576 1.00 86.44 608 PRO A N 1
ATOM 4850 C CA . PRO A 1 608 ? 40.258 -2.068 -15.782 1.00 86.44 608 PRO A CA 1
ATOM 4851 C C . PRO A 1 608 ? 40.687 -3.010 -14.654 1.00 86.44 608 PRO A C 1
ATOM 4853 O O . PRO A 1 608 ? 40.191 -2.873 -13.539 1.00 86.44 608 PRO A O 1
ATOM 4856 N N . ILE A 1 609 ? 41.668 -3.888 -14.896 1.00 89.69 609 ILE A N 1
ATOM 4857 C CA . ILE A 1 609 ? 42.196 -4.816 -13.883 1.00 89.69 609 ILE A CA 1
ATOM 4858 C C . ILE A 1 609 ? 42.841 -4.032 -12.734 1.00 89.69 609 ILE A C 1
ATOM 4860 O O . ILE A 1 609 ? 42.578 -4.294 -11.562 1.00 89.69 609 ILE A O 1
ATOM 4864 N N . LEU A 1 610 ? 43.647 -3.014 -13.048 1.00 90.31 610 LEU A N 1
ATOM 4865 C CA . LEU A 1 610 ? 44.259 -2.156 -12.031 1.00 90.31 610 LEU A CA 1
ATOM 4866 C C . LEU A 1 610 ? 43.217 -1.327 -11.260 1.00 90.31 610 LEU A C 1
ATOM 4868 O O . LEU A 1 610 ? 43.373 -1.120 -10.054 1.00 90.31 610 LEU A O 1
ATOM 4872 N N . GLN A 1 611 ? 42.146 -0.866 -11.918 1.00 89.88 611 GLN A N 1
ATOM 4873 C CA . GLN A 1 611 ? 41.033 -0.188 -11.243 1.00 89.88 611 GLN A CA 1
ATOM 4874 C C . GLN A 1 611 ? 40.259 -1.127 -10.314 1.00 89.88 611 GLN A C 1
ATOM 4876 O O . GLN A 1 611 ? 39.897 -0.720 -9.209 1.00 89.88 611 GLN A O 1
ATOM 4881 N N . GLU A 1 612 ? 40.038 -2.372 -10.727 1.00 88.31 612 GLU A N 1
ATOM 4882 C CA . GLU A 1 612 ? 39.378 -3.391 -9.916 1.00 88.31 612 GLU A CA 1
ATOM 4883 C C . GLU A 1 612 ? 40.209 -3.742 -8.678 1.00 88.31 612 GLU A C 1
ATOM 4885 O O . GLU A 1 612 ? 39.690 -3.687 -7.563 1.00 88.31 612 GLU A O 1
ATOM 4890 N N . VAL A 1 613 ? 41.518 -3.970 -8.841 1.00 90.88 613 VAL A N 1
ATOM 4891 C CA . VAL A 1 613 ? 42.444 -4.200 -7.718 1.00 90.88 613 VAL A CA 1
ATOM 4892 C C . VAL A 1 613 ? 42.441 -3.009 -6.759 1.00 90.88 613 VAL A C 1
ATOM 4894 O O . VAL A 1 613 ? 42.341 -3.193 -5.547 1.00 90.88 613 VAL A O 1
ATOM 4897 N N . ARG A 1 614 ? 42.476 -1.773 -7.275 1.00 93.75 614 ARG A N 1
ATOM 4898 C CA . ARG A 1 614 ? 42.387 -0.568 -6.437 1.00 93.75 614 ARG A CA 1
ATOM 4899 C C . ARG A 1 614 ? 41.070 -0.508 -5.660 1.00 93.75 614 ARG A C 1
ATOM 4901 O O . ARG A 1 614 ? 41.093 -0.217 -4.466 1.00 93.75 614 ARG A O 1
ATOM 4908 N N . LYS A 1 615 ? 39.936 -0.775 -6.316 1.00 88.25 615 LYS A N 1
ATOM 4909 C CA . LYS A 1 615 ? 38.610 -0.777 -5.679 1.00 88.25 615 LYS A CA 1
ATOM 4910 C C . LYS A 1 615 ? 38.527 -1.849 -4.593 1.00 88.25 615 LYS A C 1
ATOM 4912 O O . LYS A 1 615 ? 38.013 -1.567 -3.515 1.00 88.25 615 LYS A O 1
ATOM 4917 N N . HIS A 1 616 ? 39.078 -3.032 -4.847 1.00 90.31 616 HIS A N 1
ATOM 4918 C CA . HIS A 1 616 ? 39.121 -4.128 -3.886 1.00 90.31 616 HIS A CA 1
ATOM 4919 C C . HIS A 1 616 ? 39.962 -3.779 -2.650 1.00 90.31 616 HIS A C 1
ATOM 4921 O O . HIS A 1 616 ? 39.479 -3.905 -1.527 1.00 90.31 616 HIS A O 1
ATOM 4927 N N . VAL A 1 617 ? 41.173 -3.242 -2.843 1.00 91.31 617 VAL A N 1
ATOM 4928 C CA . VAL A 1 617 ? 42.033 -2.781 -1.736 1.00 91.31 617 VAL A CA 1
ATOM 4929 C C . VAL A 1 617 ? 41.340 -1.685 -0.922 1.00 91.31 617 VAL A C 1
ATOM 4931 O O . VAL A 1 617 ? 41.379 -1.708 0.306 1.00 91.31 617 VAL A O 1
ATOM 4934 N N . GLN A 1 618 ? 40.659 -0.744 -1.580 1.00 92.56 618 GLN A N 1
ATOM 4935 C CA . GLN A 1 618 ? 39.932 0.326 -0.897 1.00 92.56 618 GLN A CA 1
ATOM 4936 C C . GLN A 1 618 ? 38.738 -0.204 -0.088 1.00 92.56 618 GLN A C 1
ATOM 4938 O O . GLN A 1 618 ? 38.539 0.222 1.047 1.00 92.56 618 GLN A O 1
ATOM 4943 N N . GLN A 1 619 ? 37.981 -1.163 -0.630 1.00 89.62 619 GLN A N 1
ATOM 4944 C CA . GLN A 1 619 ? 36.902 -1.837 0.099 1.00 89.62 619 GLN A CA 1
ATOM 4945 C C . GLN A 1 619 ? 37.426 -2.603 1.315 1.00 89.62 619 GLN A C 1
ATOM 4947 O O . GLN A 1 619 ? 36.821 -2.538 2.381 1.00 89.62 619 GLN A O 1
ATOM 4952 N N . GLN A 1 620 ? 38.561 -3.290 1.181 1.00 89.69 620 GLN A N 1
ATOM 4953 C CA . GLN A 1 620 ? 39.164 -4.042 2.278 1.00 89.69 620 GLN A CA 1
ATOM 4954 C C . GLN A 1 620 ? 39.666 -3.117 3.396 1.00 89.69 620 GLN A C 1
ATOM 4956 O O . GLN A 1 620 ? 39.426 -3.395 4.569 1.00 89.69 620 GLN A O 1
ATOM 4961 N N . LEU A 1 621 ? 40.293 -1.989 3.044 1.00 91.69 621 LEU A N 1
ATOM 4962 C CA . LEU A 1 621 ? 40.698 -0.965 4.012 1.00 91.69 621 LEU A CA 1
ATOM 4963 C C . LEU A 1 621 ? 39.493 -0.340 4.725 1.00 91.69 621 LEU A C 1
ATOM 4965 O O . LEU A 1 621 ? 39.549 -0.109 5.931 1.00 91.69 621 LEU A O 1
ATOM 4969 N N . GLN A 1 622 ? 38.395 -0.096 4.007 1.00 91.12 622 GLN A N 1
ATOM 4970 C CA . GLN A 1 622 ? 37.187 0.469 4.603 1.00 91.12 622 GLN A CA 1
ATOM 4971 C C . GLN A 1 622 ? 36.497 -0.525 5.544 1.00 91.12 622 GLN A C 1
ATOM 4973 O O . GLN A 1 622 ? 36.181 -0.163 6.671 1.00 91.12 622 GLN A O 1
ATOM 4978 N N . ALA A 1 623 ? 36.386 -1.795 5.148 1.00 88.31 623 ALA A N 1
ATOM 4979 C CA . ALA A 1 623 ? 35.868 -2.851 6.015 1.00 88.31 623 ALA A CA 1
ATOM 4980 C C . ALA A 1 623 ? 36.716 -3.026 7.289 1.00 88.31 623 ALA A C 1
ATOM 4982 O O . ALA A 1 623 ? 36.163 -3.189 8.373 1.00 88.31 623 ALA A O 1
ATOM 4983 N N . GLN A 1 624 ? 38.049 -2.943 7.182 1.00 91.19 624 GLN A N 1
ATOM 4984 C CA . GLN A 1 624 ? 38.932 -2.964 8.354 1.00 91.19 624 GLN A CA 1
ATOM 4985 C C . GLN A 1 624 ? 38.736 -1.734 9.250 1.00 91.19 624 GLN A C 1
ATOM 4987 O O . GLN A 1 624 ? 38.697 -1.873 10.468 1.00 91.19 624 GLN A O 1
ATOM 4992 N N . SER A 1 625 ? 38.579 -0.543 8.669 1.00 90.06 625 SER A N 1
ATOM 4993 C CA . SER A 1 625 ? 38.295 0.688 9.417 1.00 90.06 625 SER A CA 1
ATOM 4994 C C . SER A 1 625 ? 36.962 0.614 10.165 1.00 90.06 625 SER A C 1
ATOM 4996 O O . SER A 1 625 ? 36.891 0.999 11.331 1.00 90.06 625 SER A O 1
ATOM 4998 N N . ASP A 1 626 ? 35.914 0.109 9.517 1.00 88.69 626 ASP A N 1
ATOM 4999 C CA . ASP A 1 626 ? 34.586 -0.052 10.113 1.00 88.69 626 ASP A CA 1
ATOM 5000 C C . ASP A 1 626 ? 34.607 -1.105 11.226 1.00 88.69 626 ASP A C 1
ATOM 5002 O O . ASP A 1 626 ? 34.044 -0.876 12.296 1.00 88.69 626 ASP A O 1
ATOM 5006 N N . GLN A 1 627 ? 35.317 -2.220 11.022 1.00 92.00 627 GLN A N 1
ATOM 5007 C CA . GLN A 1 627 ? 35.504 -3.243 12.049 1.00 92.00 627 GLN A CA 1
ATOM 5008 C C . GLN A 1 627 ? 36.250 -2.682 13.267 1.00 92.00 627 GLN A C 1
ATOM 5010 O O . GLN A 1 627 ? 35.776 -2.823 14.390 1.00 92.00 627 GLN A O 1
ATOM 5015 N N . VAL A 1 628 ? 37.374 -1.987 13.057 1.00 93.00 628 VAL A N 1
ATOM 5016 C CA . VAL A 1 628 ? 38.157 -1.383 14.148 1.00 93.00 628 VAL A CA 1
ATOM 5017 C C . VAL A 1 628 ? 37.353 -0.308 14.881 1.00 93.00 628 VAL A C 1
ATOM 5019 O O . VAL A 1 628 ? 37.392 -0.247 16.107 1.00 93.00 628 VAL A O 1
ATOM 5022 N N . SER A 1 629 ? 36.598 0.520 14.155 1.00 89.31 629 SER A N 1
ATOM 5023 C CA . SER A 1 629 ? 35.736 1.552 14.746 1.00 89.31 629 SER A CA 1
ATOM 5024 C C . SER A 1 629 ? 34.587 0.930 15.540 1.00 89.31 629 SER A C 1
ATOM 5026 O O . SER A 1 629 ? 34.275 1.401 16.631 1.00 89.31 629 SER A O 1
ATOM 5028 N N . GLY A 1 630 ? 33.981 -0.145 15.029 1.00 90.19 630 GLY A N 1
ATOM 5029 C CA . GLY A 1 630 ? 32.950 -0.911 15.724 1.00 90.19 630 GLY A CA 1
ATOM 5030 C C . GLY A 1 630 ? 33.479 -1.536 17.010 1.00 90.19 630 GLY A C 1
ATOM 5031 O O . GLY A 1 630 ? 32.917 -1.296 18.078 1.00 90.19 630 GLY A O 1
ATOM 5032 N N . ASP A 1 631 ? 34.598 -2.257 16.945 1.00 90.50 631 ASP A N 1
ATOM 5033 C CA . ASP A 1 631 ? 35.233 -2.872 18.115 1.00 90.50 631 ASP A CA 1
ATOM 5034 C C . ASP A 1 631 ? 35.636 -1.813 19.153 1.00 90.50 631 ASP A C 1
ATOM 5036 O O . ASP A 1 631 ? 35.348 -1.966 20.344 1.00 90.50 631 ASP A O 1
ATOM 5040 N N . LEU A 1 632 ? 36.216 -0.692 18.707 1.00 92.75 632 LEU A N 1
ATOM 5041 C CA . LEU A 1 632 ? 36.589 0.425 19.573 1.00 92.75 632 LEU A CA 1
ATOM 5042 C C . LEU A 1 632 ? 35.365 1.039 20.262 1.00 92.75 632 LEU A C 1
ATOM 5044 O O . LEU A 1 632 ? 35.384 1.222 21.476 1.00 92.75 632 LEU A O 1
ATOM 5048 N N . MET A 1 633 ? 34.285 1.321 19.529 1.00 88.25 633 MET A N 1
ATOM 5049 C CA . MET A 1 633 ? 33.056 1.881 20.104 1.00 88.25 633 MET A CA 1
ATOM 5050 C C . MET A 1 633 ? 32.394 0.910 21.086 1.00 88.25 633 MET A C 1
ATOM 5052 O O . MET A 1 633 ? 31.878 1.330 22.125 1.00 88.25 633 MET A O 1
ATOM 5056 N N . THR A 1 634 ? 32.468 -0.393 20.811 1.00 90.00 634 THR A N 1
ATOM 5057 C CA . THR A 1 634 ? 31.945 -1.434 21.704 1.00 90.00 634 THR A CA 1
ATOM 5058 C C . THR A 1 634 ? 32.751 -1.510 23.006 1.00 90.00 634 THR A C 1
ATOM 5060 O O . THR A 1 634 ? 32.166 -1.680 24.076 1.00 90.00 634 THR A O 1
ATOM 5063 N N . GLN A 1 635 ? 34.074 -1.314 22.946 1.00 89.44 635 GLN A N 1
ATOM 5064 C CA . GLN A 1 635 ? 34.947 -1.239 24.127 1.00 89.44 635 GLN A CA 1
ATOM 5065 C C . GLN A 1 635 ? 34.843 0.099 24.876 1.00 89.44 635 GLN A C 1
ATOM 5067 O O . GLN A 1 635 ? 34.903 0.125 26.106 1.00 89.44 635 GLN A O 1
ATOM 5072 N N . MET A 1 636 ? 34.652 1.213 24.165 1.00 84.31 636 MET A N 1
ATOM 5073 C CA . MET A 1 636 ? 34.505 2.541 24.764 1.00 84.31 636 MET A CA 1
ATOM 5074 C C . MET A 1 636 ? 33.138 2.741 25.421 1.00 84.31 636 MET A C 1
ATOM 5076 O O . MET A 1 636 ? 33.057 3.447 26.421 1.00 84.31 636 MET A O 1
ATOM 5080 N N . GLY A 1 637 ? 32.069 2.108 24.930 1.00 88.31 637 GLY A N 1
ATOM 5081 C CA . GLY A 1 637 ? 30.716 2.259 25.480 1.00 88.31 637 GLY A CA 1
ATOM 5082 C C . GLY A 1 637 ? 30.598 1.961 26.988 1.00 88.31 637 GLY A C 1
ATOM 5083 O O . GLY A 1 637 ? 29.962 2.730 27.709 1.00 88.31 637 GLY A O 1
ATOM 5084 N N . PRO A 1 638 ? 31.183 0.869 27.513 1.00 83.88 638 PRO A N 1
ATOM 5085 C CA . PRO A 1 638 ? 31.280 0.625 28.953 1.00 83.88 638 PRO A CA 1
ATOM 5086 C C . PRO A 1 638 ? 32.108 1.678 29.701 1.00 83.88 638 PRO A C 1
ATOM 5088 O O . PRO A 1 638 ? 31.711 2.089 30.788 1.00 83.88 638 PRO A O 1
ATOM 5091 N N . ILE A 1 639 ? 33.219 2.144 29.118 1.00 88.06 639 ILE A N 1
ATOM 5092 C CA . ILE A 1 639 ? 34.086 3.162 29.732 1.00 88.06 639 ILE A CA 1
ATOM 5093 C C . ILE A 1 639 ? 33.330 4.488 29.852 1.00 88.06 639 ILE A C 1
ATOM 5095 O O . ILE A 1 639 ? 33.269 5.048 30.942 1.00 88.06 639 ILE A O 1
ATOM 5099 N N . ILE A 1 640 ? 32.683 4.947 28.780 1.00 88.06 640 ILE A N 1
ATOM 5100 C CA . ILE A 1 640 ? 31.867 6.169 28.775 1.00 88.06 640 ILE A CA 1
ATOM 5101 C C . ILE A 1 640 ? 30.755 6.064 29.823 1.00 88.06 640 ILE A C 1
ATOM 5103 O O . ILE A 1 640 ? 30.654 6.937 30.680 1.00 88.06 640 ILE A O 1
ATOM 5107 N N . ARG A 1 641 ? 30.007 4.952 29.851 1.00 86.31 641 ARG A N 1
ATOM 5108 C CA . ARG A 1 641 ? 28.966 4.719 30.869 1.00 86.31 641 ARG A CA 1
ATOM 5109 C C . ARG A 1 641 ? 29.519 4.712 32.293 1.00 86.31 641 ARG A C 1
ATOM 5111 O O . ARG A 1 641 ? 28.864 5.209 33.202 1.00 86.31 641 ARG A O 1
ATOM 5118 N N . SER A 1 642 ? 30.718 4.167 32.506 1.00 84.25 642 SER A N 1
ATOM 5119 C CA . SER A 1 642 ? 31.362 4.189 33.823 1.00 84.25 642 SER A CA 1
ATOM 5120 C C . SER A 1 642 ? 31.781 5.602 34.237 1.00 84.25 642 SER A C 1
ATOM 5122 O O . SER A 1 642 ? 31.588 5.971 35.391 1.00 84.25 642 SER A O 1
ATOM 5124 N N . VAL A 1 643 ? 32.271 6.423 33.301 1.00 88.94 643 VAL A N 1
ATOM 5125 C CA . VAL A 1 643 ? 32.614 7.831 33.547 1.00 88.94 643 VAL A CA 1
ATOM 5126 C C . VAL A 1 643 ? 31.360 8.649 33.849 1.00 88.94 643 VAL A C 1
ATOM 5128 O O . VAL A 1 643 ? 31.364 9.389 34.826 1.00 88.94 643 VAL A O 1
ATOM 5131 N N . GLU A 1 644 ? 30.281 8.473 33.082 1.00 89.75 644 GLU A N 1
ATOM 5132 C CA . GLU A 1 644 ? 28.983 9.122 33.325 1.00 89.75 644 GLU A CA 1
ATOM 5133 C C . GLU A 1 644 ? 28.382 8.718 34.676 1.00 89.75 644 GLU A C 1
ATOM 5135 O O . GLU A 1 644 ? 27.840 9.544 35.411 1.00 89.75 644 GLU A O 1
ATOM 5140 N N . TRP A 1 645 ? 28.509 7.442 35.043 1.00 92.69 645 TRP A N 1
ATOM 5141 C CA . TRP A 1 645 ? 28.062 6.955 36.342 1.00 92.69 645 TRP A CA 1
ATOM 5142 C C . TRP A 1 645 ? 28.889 7.557 37.485 1.00 92.69 645 TRP A C 1
ATOM 5144 O O . TRP A 1 645 ? 28.317 8.017 38.474 1.00 92.69 645 TRP A O 1
ATOM 5154 N N . ILE A 1 646 ? 30.218 7.625 37.340 1.00 89.25 646 ILE A N 1
ATOM 5155 C CA . ILE A 1 646 ? 31.112 8.270 38.313 1.00 89.25 646 ILE A CA 1
ATOM 5156 C C . ILE A 1 646 ? 30.824 9.774 38.401 1.00 89.25 646 ILE A C 1
ATOM 5158 O O . ILE A 1 646 ? 30.808 10.309 39.507 1.00 89.25 646 ILE A O 1
ATOM 5162 N N . SER A 1 647 ? 30.563 10.468 37.287 1.00 86.62 647 SER A N 1
ATOM 5163 C CA . SER A 1 647 ? 30.231 11.897 37.303 1.00 86.62 647 SER A CA 1
ATOM 5164 C C . SER A 1 647 ? 28.885 12.155 37.971 1.00 86.62 647 SER A C 1
ATOM 5166 O O . SER A 1 647 ? 28.803 13.022 38.835 1.00 86.62 647 SER A O 1
ATOM 5168 N N . ALA A 1 648 ? 27.857 11.357 37.665 1.00 86.62 648 ALA A N 1
ATOM 5169 C CA . ALA A 1 648 ? 26.555 11.448 38.325 1.00 86.62 648 ALA A CA 1
ATOM 5170 C C . ALA A 1 648 ? 26.656 11.141 39.830 1.00 86.62 648 ALA A C 1
ATOM 5172 O O . ALA A 1 648 ? 26.021 11.793 40.661 1.00 86.62 648 ALA A O 1
ATOM 5173 N N . TRP A 1 649 ? 27.487 10.168 40.204 1.00 91.00 649 TRP A N 1
ATOM 5174 C CA . TRP A 1 649 ? 27.775 9.852 41.599 1.00 91.00 649 TRP A CA 1
ATOM 5175 C C . TRP A 1 649 ? 28.534 10.987 42.305 1.00 91.00 649 TRP A C 1
ATOM 5177 O O . TRP A 1 649 ? 28.165 11.363 43.418 1.00 91.00 649 TRP A O 1
ATOM 5187 N N . LEU A 1 650 ? 29.532 11.594 41.652 1.00 88.44 650 LEU A N 1
ATOM 5188 C CA . LEU A 1 650 ? 30.267 12.757 42.162 1.00 88.44 650 LEU A CA 1
ATOM 5189 C C . LEU A 1 650 ? 29.372 13.990 42.316 1.00 88.44 650 LEU A C 1
ATOM 5191 O O . LEU A 1 650 ? 29.502 14.698 43.312 1.00 88.44 650 LEU A O 1
ATOM 5195 N N . GLU A 1 651 ? 28.453 14.244 41.384 1.00 85.25 651 GLU A N 1
ATOM 5196 C CA . GLU A 1 651 ? 27.455 15.315 41.506 1.00 85.25 651 GLU A CA 1
ATOM 5197 C C . GLU A 1 651 ? 26.505 15.064 42.681 1.00 85.25 651 GLU A C 1
ATOM 5199 O O . GLU A 1 651 ? 26.212 15.975 43.459 1.00 85.25 651 GLU A O 1
ATOM 5204 N N . ARG A 1 652 ? 26.091 13.809 42.882 1.00 82.81 652 ARG A N 1
ATOM 5205 C CA . ARG A 1 652 ? 25.244 13.414 44.011 1.00 82.81 652 ARG A CA 1
ATOM 5206 C C . ARG A 1 652 ? 25.952 13.550 45.360 1.00 82.81 652 ARG A C 1
ATOM 5208 O O . ARG A 1 652 ? 25.313 13.955 46.327 1.00 82.81 652 ARG A O 1
ATOM 5215 N N . ILE A 1 653 ? 27.246 13.230 45.430 1.00 83.44 653 ILE A N 1
ATOM 5216 C CA . ILE A 1 653 ? 28.060 13.392 46.647 1.00 83.44 653 ILE A CA 1
ATOM 5217 C C . ILE A 1 653 ? 28.412 14.848 46.901 1.00 83.44 653 ILE A C 1
ATOM 5219 O O . ILE A 1 653 ? 28.442 15.262 48.058 1.00 83.44 653 ILE A O 1
ATOM 5223 N N . ARG A 1 654 ? 28.650 15.639 45.847 1.00 79.81 654 ARG A N 1
ATOM 5224 C CA . ARG A 1 654 ? 28.835 17.081 46.015 1.00 79.81 654 ARG A CA 1
ATOM 5225 C C . ARG A 1 654 ? 27.617 17.725 46.641 1.00 79.81 654 ARG A C 1
ATOM 5227 O O . ARG A 1 654 ? 27.816 18.664 47.398 1.00 79.81 654 ARG A O 1
ATOM 5234 N N . GLY A 1 655 ? 26.417 17.204 46.365 1.00 53.78 655 GLY A N 1
ATOM 5235 C CA . GLY A 1 655 ? 25.166 17.715 46.904 1.00 53.78 655 GLY A CA 1
ATOM 5236 C C . GLY A 1 655 ? 24.968 19.213 46.613 1.00 53.78 655 GLY A C 1
ATOM 5237 O O . GLY A 1 655 ? 25.869 19.932 46.189 1.00 53.78 655 GLY A O 1
ATOM 5238 N N . PRO A 1 656 ? 23.781 19.764 46.868 1.00 61.94 656 PRO A N 1
ATOM 5239 C CA . PRO A 1 656 ? 23.576 21.209 46.871 1.00 61.94 656 PRO A CA 1
ATOM 5240 C C . PRO A 1 656 ? 24.142 21.854 48.155 1.00 61.94 656 PRO A C 1
ATOM 5242 O O . PRO A 1 656 ? 23.538 22.759 48.728 1.00 61.94 656 PRO A O 1
ATOM 5245 N N . THR A 1 657 ? 25.289 21.388 48.662 1.00 54.38 657 THR A N 1
ATOM 5246 C CA . THR A 1 657 ? 25.953 22.005 49.815 1.00 54.38 657 THR A CA 1
ATOM 5247 C C . THR A 1 657 ? 26.815 23.157 49.328 1.00 54.38 657 THR A C 1
ATOM 5249 O O . THR A 1 657 ? 27.976 22.981 48.968 1.00 54.38 657 THR A O 1
ATOM 5252 N N . GLY A 1 658 ? 26.214 24.346 49.281 1.00 50.66 658 GLY A N 1
ATOM 5253 C CA . GLY A 1 658 ? 26.936 25.551 48.894 1.00 50.66 658 GLY A CA 1
ATOM 5254 C C . GLY A 1 658 ? 26.136 26.843 48.779 1.00 50.66 658 GLY A C 1
ATOM 5255 O O . GLY A 1 658 ? 26.675 27.801 48.239 1.00 50.66 658 GLY A O 1
ATOM 5256 N N . VAL A 1 659 ? 24.904 26.939 49.300 1.00 45.84 659 VAL A N 1
ATOM 5257 C CA . VAL A 1 659 ? 24.365 28.254 49.699 1.00 45.84 659 VAL A CA 1
ATOM 5258 C C . VAL A 1 659 ? 25.073 28.640 50.997 1.00 45.84 659 VAL A C 1
ATOM 5260 O O . VAL A 1 659 ? 24.538 28.517 52.094 1.00 45.84 659 VAL A O 1
ATOM 5263 N N . VAL A 1 660 ? 26.336 29.047 50.871 1.00 45.31 660 VAL A N 1
ATOM 5264 C CA . VAL A 1 660 ? 26.992 29.851 51.895 1.00 45.31 660 VAL A CA 1
ATOM 5265 C C . VAL A 1 660 ? 26.378 31.234 51.763 1.00 45.31 660 VAL A C 1
ATOM 5267 O O . VAL A 1 660 ? 26.695 32.004 50.860 1.00 45.31 660 VAL A O 1
ATOM 5270 N N . THR A 1 661 ? 25.442 31.521 52.658 1.00 47.94 661 THR A N 1
ATOM 5271 C CA . THR A 1 661 ? 25.024 32.872 53.009 1.00 47.94 661 THR A CA 1
ATOM 5272 C C . THR A 1 661 ? 26.247 33.652 53.493 1.00 47.94 661 THR A C 1
ATOM 5274 O O . THR A 1 661 ? 26.570 33.636 54.678 1.00 47.94 661 THR A O 1
ATOM 5277 N N . ALA A 1 662 ? 26.944 34.320 52.577 1.00 39.25 662 ALA A N 1
ATOM 5278 C CA . ALA A 1 662 ? 27.829 35.426 52.904 1.00 39.25 662 ALA A CA 1
ATOM 5279 C C . ALA A 1 662 ? 27.070 36.722 52.615 1.00 39.25 662 ALA A C 1
ATOM 5281 O O . ALA A 1 662 ? 26.844 37.105 51.467 1.00 39.25 662 ALA A O 1
ATOM 5282 N N . SER A 1 663 ? 26.616 37.350 53.696 1.00 48.47 663 SER A N 1
ATOM 5283 C CA . SER A 1 663 ? 26.111 38.714 53.711 1.00 48.47 663 SER A CA 1
ATOM 5284 C C . SER A 1 663 ? 27.118 39.704 53.127 1.00 48.47 663 SER A C 1
ATOM 5286 O O . SER A 1 663 ? 28.309 39.622 53.409 1.00 48.47 663 SER A O 1
ATOM 5288 N N . ALA A 1 664 ? 26.542 40.713 52.471 1.00 49.47 664 ALA A N 1
ATOM 5289 C CA . ALA A 1 664 ? 27.014 42.090 52.342 1.00 49.47 664 ALA A CA 1
ATOM 5290 C C . ALA A 1 664 ? 28.294 42.345 51.526 1.00 49.47 664 ALA A C 1
ATOM 5292 O O . ALA A 1 664 ? 29.404 42.079 51.975 1.00 49.47 664 ALA A O 1
ATOM 5293 N N . SER A 1 665 ? 28.141 43.077 50.415 1.00 44.38 665 SER A N 1
ATOM 5294 C CA . SER A 1 665 ? 28.540 44.500 50.285 1.00 44.38 665 SER A CA 1
ATOM 5295 C C . SER A 1 665 ? 28.825 44.871 48.824 1.00 44.38 665 SER A C 1
ATOM 5297 O O . SER A 1 665 ? 29.468 44.107 48.118 1.00 44.38 665 SER A O 1
ATOM 5299 N N . SER A 1 666 ? 28.406 46.087 48.443 1.00 41.97 666 SER A N 1
ATOM 5300 C CA . SER A 1 666 ? 28.914 46.937 47.340 1.00 41.97 666 SER A CA 1
ATOM 5301 C C . SER A 1 666 ? 28.918 46.341 45.921 1.00 41.97 666 SER A C 1
ATOM 5303 O O . SER A 1 666 ? 29.681 45.441 45.608 1.00 41.97 666 SER A O 1
ATOM 5305 N N . ALA A 1 667 ? 28.010 46.773 45.047 1.00 52.38 667 ALA A N 1
ATOM 5306 C CA . ALA A 1 667 ? 28.137 47.978 44.215 1.00 52.38 667 ALA A CA 1
ATOM 5307 C C . ALA A 1 667 ? 29.148 47.840 43.060 1.00 52.38 667 ALA A C 1
ATOM 5309 O O . ALA A 1 667 ? 30.300 47.465 43.262 1.00 52.38 667 ALA A O 1
ATOM 5310 N N . THR A 1 668 ? 28.701 48.336 41.901 1.00 41.22 668 THR A N 1
ATOM 5311 C CA . THR A 1 668 ? 29.434 48.723 40.678 1.00 41.22 668 THR A CA 1
ATOM 5312 C C . THR A 1 668 ? 29.420 47.727 39.504 1.00 41.22 668 THR A C 1
ATOM 5314 O O . THR A 1 668 ? 29.916 46.610 39.584 1.00 41.22 668 THR A O 1
ATOM 5317 N N . GLU A 1 669 ? 28.821 48.214 38.409 1.00 40.78 669 GLU A N 1
ATOM 5318 C CA . GLU A 1 669 ? 28.909 47.821 36.988 1.00 40.78 669 GLU A CA 1
ATOM 5319 C C . GLU A 1 669 ? 30.380 47.666 36.482 1.00 40.78 669 GLU A C 1
ATOM 5321 O O . GLU A 1 669 ? 31.284 47.933 37.276 1.00 40.78 669 GLU A O 1
ATOM 5326 N N . PRO A 1 670 ? 30.704 47.356 35.191 1.00 57.16 670 PRO A N 1
ATOM 5327 C CA . PRO A 1 670 ? 29.843 47.264 34.000 1.00 57.16 670 PRO A CA 1
ATOM 5328 C C . PRO A 1 670 ? 30.145 46.128 32.989 1.00 57.16 670 PRO A C 1
ATOM 5330 O O . PRO A 1 670 ? 31.148 45.428 33.050 1.00 57.16 670 PRO A O 1
ATOM 5333 N N . SER A 1 671 ? 29.233 46.009 32.015 1.00 50.53 671 SER A N 1
ATOM 5334 C CA . SER A 1 671 ? 29.481 45.795 30.576 1.00 50.53 671 SER A CA 1
ATOM 5335 C C . SER A 1 671 ? 30.698 44.955 30.151 1.00 50.53 671 SER A C 1
ATOM 5337 O O . SER A 1 671 ? 31.833 45.423 30.176 1.00 50.53 671 SER A O 1
ATOM 5339 N N . SER A 1 672 ? 30.446 43.792 29.542 1.00 38.47 672 SER A N 1
ATOM 5340 C CA . SER A 1 672 ? 31.144 43.460 28.293 1.00 38.47 672 SER A CA 1
ATOM 5341 C C . SER A 1 672 ? 30.308 42.521 27.425 1.00 38.47 672 SER A C 1
ATOM 5343 O O . SER A 1 672 ? 29.940 41.411 27.803 1.00 38.47 672 SER A O 1
ATOM 5345 N N . SER A 1 673 ? 29.985 43.028 26.239 1.00 54.00 673 SER A N 1
ATOM 5346 C CA . SER A 1 673 ? 29.450 42.272 25.121 1.00 54.00 673 SER A CA 1
ATOM 5347 C C . SER A 1 673 ? 30.534 41.328 24.605 1.00 54.00 673 SER A C 1
ATOM 5349 O O . SER A 1 673 ? 31.644 41.794 24.349 1.00 54.00 673 SER A O 1
ATOM 5351 N N . LEU A 1 674 ? 30.221 40.054 24.379 1.00 41.44 674 LEU A N 1
ATOM 5352 C CA . LEU A 1 674 ? 31.023 39.194 23.508 1.00 41.44 674 LEU A CA 1
ATOM 5353 C C . LEU A 1 674 ? 30.115 38.214 22.765 1.00 41.44 674 LEU A C 1
ATOM 5355 O O . LEU A 1 674 ? 29.826 37.098 23.188 1.00 41.44 674 LEU A O 1
ATOM 5359 N N . ASP A 1 675 ? 29.653 38.749 21.645 1.00 49.62 675 ASP A N 1
ATOM 5360 C CA . ASP A 1 675 ? 29.395 38.103 20.369 1.00 49.62 675 ASP A CA 1
ATOM 5361 C C . ASP A 1 675 ? 30.218 36.816 20.137 1.00 49.62 675 ASP A C 1
ATOM 5363 O O . ASP A 1 675 ? 31.451 36.829 20.189 1.00 49.62 675 ASP A O 1
ATOM 5367 N N . LYS A 1 676 ? 29.533 35.702 19.853 1.00 42.84 676 LYS A N 1
ATOM 5368 C CA . LYS A 1 676 ? 30.118 34.525 19.192 1.00 42.84 676 LYS A CA 1
ATOM 5369 C C . LYS A 1 676 ? 29.113 33.938 18.210 1.00 42.84 676 LYS A C 1
ATOM 5371 O O . LYS A 1 676 ? 28.219 33.173 18.573 1.00 42.84 676 LYS A O 1
ATOM 5376 N N . GLY A 1 677 ? 29.317 34.305 16.949 1.00 38.56 677 GLY A N 1
ATOM 5377 C CA . GLY A 1 677 ? 28.642 33.750 15.789 1.00 38.56 677 GLY A CA 1
ATOM 5378 C C . GLY A 1 677 ? 28.786 32.231 15.665 1.00 38.56 677 GLY A C 1
ATOM 5379 O O . GLY A 1 677 ? 29.842 31.647 15.918 1.00 38.56 677 GLY A O 1
ATOM 5380 N N . LYS A 1 678 ? 27.701 31.595 15.220 1.00 45.47 678 LYS A N 1
ATOM 5381 C CA . LYS A 1 678 ? 27.707 30.226 14.706 1.00 45.47 678 LYS A CA 1
ATOM 5382 C C . LYS A 1 678 ? 28.000 30.270 13.211 1.00 45.47 678 LYS A C 1
ATOM 5384 O O . LYS A 1 678 ? 27.178 30.717 12.417 1.00 45.47 678 LYS A O 1
ATOM 5389 N N . GLY A 1 679 ? 29.198 29.808 12.866 1.00 43.25 679 GLY A N 1
ATOM 5390 C CA . GLY A 1 679 ? 29.608 29.523 11.502 1.00 43.25 679 GLY A CA 1
ATOM 5391 C C . GLY A 1 679 ? 28.865 28.315 10.937 1.00 43.25 679 GLY A C 1
ATOM 5392 O O . GLY A 1 679 ? 28.725 27.282 11.589 1.00 43.25 679 GLY A O 1
ATOM 5393 N N . VAL A 1 680 ? 28.411 28.492 9.702 1.00 49.25 680 VAL A N 1
ATOM 5394 C CA . VAL A 1 680 ? 27.960 27.463 8.768 1.00 49.25 680 VAL A CA 1
ATOM 5395 C C . VAL A 1 680 ? 29.186 26.682 8.287 1.00 49.25 680 VAL A C 1
ATOM 5397 O O . VAL A 1 680 ? 30.176 27.293 7.882 1.00 49.25 680 VAL A O 1
ATOM 5400 N N . ALA A 1 681 ? 29.119 25.352 8.301 1.00 50.62 681 ALA A N 1
ATOM 5401 C CA . ALA A 1 681 ? 30.088 24.490 7.631 1.00 50.62 681 ALA A CA 1
ATOM 5402 C C . ALA A 1 681 ? 29.390 23.664 6.543 1.00 50.62 681 ALA A C 1
ATOM 5404 O O . ALA A 1 681 ? 28.241 23.257 6.705 1.00 50.62 681 ALA A O 1
ATOM 5405 N N . ARG A 1 682 ? 30.123 23.544 5.434 1.00 46.69 682 ARG A N 1
ATOM 5406 C CA . ARG A 1 682 ? 29.783 22.961 4.133 1.00 46.69 682 ARG A CA 1
ATOM 5407 C C . ARG A 1 682 ? 29.588 21.455 4.159 1.00 46.69 682 ARG A C 1
ATOM 5409 O O . ARG A 1 682 ? 30.300 20.800 4.951 1.00 46.69 682 ARG A O 1
#

Organism: Pycnoporus cinnabarinus (NCBI:txid5643)

Solvent-accessible surface area (backbone atoms only — not comparable to full-atom values): 43572 Å² total; per-residue (Å²): 132,81,82,75,79,80,30,65,32,32,33,76,35,37,46,98,88,48,50,59,36,78,41,95,82,70,80,56,68,37,64,92,54,60,92,74,40,78,36,20,44,75,87,38,92,44,32,89,78,18,41,78,50,89,62,72,76,91,73,83,73,79,79,80,83,78,89,73,82,86,81,87,87,82,91,84,84,86,87,83,96,81,80,86,87,83,81,86,84,81,90,83,83,87,83,90,84,90,82,86,86,85,84,92,80,84,90,80,83,88,83,89,80,90,83,92,80,90,81,86,90,83,89,83,83,88,85,84,86,83,87,80,87,83,82,90,82,89,80,87,88,76,89,74,79,83,68,80,84,75,64,63,62,57,56,53,50,51,53,51,48,50,50,53,52,54,50,48,51,54,52,51,51,54,52,48,54,52,51,49,54,50,52,52,50,49,55,52,50,52,51,53,50,55,55,51,51,58,51,54,54,58,67,67,71,68,79,71,87,86,78,87,88,84,87,84,88,82,82,89,84,83,85,82,90,78,79,93,73,82,88,76,91,82,85,94,84,73,84,72,75,73,80,73,75,80,76,79,78,75,50,75,65,56,51,50,53,51,50,52,52,48,52,49,46,51,54,50,35,52,50,34,48,55,51,31,52,52,39,50,54,50,41,51,51,51,52,52,45,66,72,33,74,65,45,79,71,49,56,69,68,58,50,51,51,51,50,51,50,46,55,55,39,50,51,50,32,52,52,35,50,52,51,32,52,52,42,48,60,59,63,67,75,58,82,80,48,90,72,59,61,39,79,64,52,72,65,33,66,69,51,54,51,52,51,51,54,52,51,53,48,50,52,51,54,51,52,48,53,52,52,50,50,51,53,54,56,60,69,68,68,76,82,82,83,89,80,81,77,84,80,88,85,85,90,82,89,85,83,90,76,91,83,90,81,83,89,86,82,88,78,86,77,76,78,72,83,74,72,73,75,74,76,79,64,63,64,64,62,56,51,53,53,51,53,50,50,52,54,49,53,54,50,52,53,50,51,53,50,53,50,52,52,49,51,49,49,52,49,54,51,52,52,47,52,50,50,52,54,52,53,62,66,61,74,68,79,67,87,82,63,83,74,56,67,69,58,55,52,50,49,52,51,51,50,52,52,48,54,54,51,52,51,51,51,52,52,52,51,51,53,49,53,53,50,49,54,50,49,56,52,50,52,53,52,50,51,53,52,48,52,52,52,53,52,53,48,52,52,48,53,52,49,52,52,50,49,53,52,52,50,50,53,51,53,51,50,53,50,50,52,48,51,51,51,51,50,51,52,53,56,73,70,47,79,88,72,87,71,80,83,77,76,83,81,52,69,65,63,54,49,66,65,43,47,65,56,54,53,48,51,53,47,64,65,45,48,60,56,53,50,50,53,52,51,50,53,52,51,52,52,47,52,51,50,52,49,53,50,50,55,48,50,63,61,43,52,61,52,52,52,50,50,52,49,51,50,54,49,49,54,61,71,55,48,91,75,72,86,72,86,71,79,85,81,82,88,82,86,80,89,82,90,78,89,78,85,84,80,86,81,135

Secondary structure (DSSP, 8-state):
-PPP----BB-TTB-TTSPBPBPTTSS-BS-TTGGG-SSB-TTSTTTTTSBPPS------PPPP-------------------PPPPP------------PPPP--------------------------------------------TTSHHHHHHHHHHHHHHHHHHHHHHHHHHHHHHHHHHHHHHHHHHHHHHHHHHHHHS----------------PPPPPPP-----------PPPPPPPPPPPPHHHHHHHHHHHHHHHHHHHHHHHHHHHHHHHHHHHHHHHHSHHHHHS-HHHHHHHHHHHHHHHHHHHHHHHHHHHHHHHHSS---SS----TTGGG-HHHHHHHHHHHHHHHHHHHHHHHHHHHHHHHHSSSS----PPP-----------------------------------HHHHHHHHHHHHHHHHHHHHHHHHHHHHHHHHHHHHHHHHHHHHHHHHTT--TTSPPPHHHHHHHHHHHHHHHHHHHHHHHHHHHHHHHHHHHHHHHHHHHHHHHHHHHHHHHHHHHHHHHHHHHHHHHHHHHHHHHHHHHHHHHHHS----PPPPPPPPHHHHHHHHHHHHHHHHHHHHHHHHHHHHHHHHHHHHHHHHHHHHHHHHHHHHHHHHHHHHHHHHHHHHTTTT------------------------